Protein 5W7P (pdb70)

Structure (mmCIF, N/CA/C/O backbone):
data_5W7P
#
_entry.id   5W7P
#
_cell.length_a   162.244
_cell.length_b   162.244
_cell.length_c   91.686
_cell.angle_alpha   90.000
_cell.angle_beta   90.000
_cell.angle_gamma   90.000
#
_symmetry.space_group_name_H-M   'I 4 2 2'
#
loop_
_entity.id
_entity.type
_entity.pdbx_description
1 polymer OxaC
2 non-polymer S-ADENOSYLMETHIONINE
3 water water
#
loop_
_atom_site.group_PDB
_atom_site.id
_atom_site.type_symbol
_atom_site.label_atom_id
_atom_site.label_alt_id
_atom_site.label_comp_id
_atom_site.label_asym_id
_atom_site.label_entity_id
_atom_site.label_seq_id
_atom_site.pdbx_PDB_ins_code
_atom_site.Cartn_x
_atom_site.Cartn_y
_atom_site.Cartn_z
_atom_site.occupancy
_atom_site.B_iso_or_equiv
_atom_site.auth_seq_id
_atom_site.auth_comp_id
_atom_site.auth_asym_id
_atom_site.auth_atom_id
_atom_site.pdbx_PDB_model_num
ATOM 1 N N . ALA A 1 32 ? 42.543 116.848 64.526 1.00 94.58 8 ALA A N 1
ATOM 2 C CA . ALA A 1 32 ? 41.138 116.454 64.479 1.00 104.07 8 ALA A CA 1
ATOM 3 C C . ALA A 1 32 ? 40.511 116.794 63.123 1.00 109.85 8 ALA A C 1
ATOM 4 O O . ALA A 1 32 ? 39.929 115.933 62.453 1.00 112.07 8 ALA A O 1
ATOM 6 N N . GLN A 1 33 ? 40.621 118.073 62.741 1.00 102.47 9 GLN A N 1
ATOM 7 C CA . GLN A 1 33 ? 40.239 118.502 61.398 1.00 87.37 9 GLN A CA 1
ATOM 8 C C . GLN A 1 33 ? 41.285 118.091 60.370 1.00 85.36 9 GLN A C 1
ATOM 9 O O . GLN A 1 33 ? 40.976 117.966 59.175 1.00 80.06 9 GLN A O 1
ATOM 15 N N . LYS A 1 34 ? 42.531 117.913 60.813 1.00 79.47 10 LYS A N 1
ATOM 16 C CA . LYS A 1 34 ? 43.575 117.453 59.913 1.00 80.27 10 LYS A CA 1
ATOM 17 C C . LYS A 1 34 ? 43.192 116.132 59.259 1.00 80.30 10 LYS A C 1
ATOM 18 O O . LYS A 1 34 ? 43.491 115.920 58.080 1.00 81.55 10 LYS A O 1
ATOM 24 N N . ILE A 1 35 ? 42.504 115.249 59.989 1.00 78.78 11 ILE A N 1
ATOM 25 C CA . ILE A 1 35 ? 42.137 113.950 59.427 1.00 83.51 11 ILE A CA 1
ATOM 26 C C . ILE A 1 35 ? 41.155 114.120 58.276 1.00 83.84 11 ILE A C 1
ATOM 27 O O . ILE A 1 35 ? 41.218 113.395 57.275 1.00 83.14 11 ILE A O 1
ATOM 32 N N . ALA A 1 36 ? 40.236 115.077 58.391 1.00 82.48 12 ALA A N 1
ATOM 33 C CA . ALA A 1 36 ? 39.278 115.302 57.318 1.00 77.46 12 ALA A CA 1
ATOM 34 C C . ALA A 1 36 ? 39.969 115.885 56.089 1.00 73.29 12 ALA A C 1
ATOM 35 O O . ALA A 1 36 ? 39.793 115.381 54.972 1.00 78.54 12 ALA A O 1
ATOM 37 N N . VAL A 1 37 ? 40.758 116.951 56.281 1.00 65.08 13 VAL A N 1
ATOM 38 C CA . VAL A 1 37 ? 41.550 117.520 55.188 1.00 69.75 13 VAL A CA 1
ATOM 39 C C . VAL A 1 37 ? 42.299 116.422 54.432 1.00 67.74 13 VAL A C 1
ATOM 40 O O . VAL A 1 37 ? 42.240 116.332 53.200 1.00 65.42 13 VAL A O 1
ATOM 44 N N . GLN A 1 38 ? 42.996 115.560 55.164 1.00 60.18 14 GLN A N 1
ATOM 45 C CA . GLN A 1 38 ? 43.771 114.511 54.517 1.00 68.24 14 GLN A CA 1
ATOM 46 C C . GLN A 1 38 ? 42.885 113.594 53.680 1.00 69.04 14 GLN A C 1
ATOM 47 O O . GLN A 1 38 ? 43.255 113.211 52.565 1.00 74.38 14 GLN A O 1
ATOM 53 N N . LYS A 1 39 ? 41.704 113.240 54.183 1.00 64.83 15 LYS A N 1
ATOM 54 C CA . LYS A 1 39 ? 40.860 112.364 53.384 1.00 73.98 15 LYS A CA 1
ATOM 55 C C . LYS A 1 39 ? 40.330 113.096 52.155 1.00 70.05 15 LYS A C 1
ATOM 56 O O . LYS A 1 39 ? 40.315 112.537 51.052 1.00 76.55 15 LYS A O 1
ATOM 62 N N . ASP A 1 40 ? 39.931 114.358 52.308 1.00 56.83 16 ASP A N 1
ATOM 63 C CA . ASP A 1 40 ? 39.433 115.094 51.152 1.00 62.03 16 ASP A CA 1
ATOM 64 C C . ASP A 1 40 ? 40.529 115.304 50.113 1.00 63.42 16 ASP A C 1
ATOM 65 O O . ASP A 1 40 ? 40.258 115.258 48.905 1.00 56.72 16 ASP A O 1
ATOM 70 N N . VAL A 1 41 ? 41.768 115.529 50.561 1.00 53.69 17 VAL A N 1
ATOM 71 C CA . VAL A 1 41 ? 42.888 115.629 49.630 1.00 58.75 17 VAL A CA 1
ATOM 72 C C . VAL A 1 41 ? 43.056 114.327 48.869 1.00 60.92 17 VAL A C 1
ATOM 73 O O . VAL A 1 41 ? 43.208 114.327 47.641 1.00 70.35 17 VAL A O 1
ATOM 77 N N . ASP A 1 42 ? 43.043 113.198 49.589 1.00 60.24 18 ASP A N 1
ATOM 78 C CA . ASP A 1 42 ? 43.087 111.889 48.939 1.00 58.76 18 ASP A CA 1
ATOM 79 C C . ASP A 1 42 ? 42.021 111.769 47.858 1.00 62.60 18 ASP A C 1
ATOM 80 O O . ASP A 1 42 ? 42.313 111.371 46.728 1.00 70.78 18 ASP A O 1
ATOM 85 N N . GLU A 1 43 ? 40.779 112.143 48.176 1.00 62.47 19 GLU A N 1
ATOM 86 C CA . GLU A 1 43 ? 39.721 112.025 47.175 1.00 72.75 19 GLU A CA 1
ATOM 87 C C . GLU A 1 43 ? 39.889 113.021 46.033 1.00 62.39 19 GLU A C 1
ATOM 88 O O . GLU A 1 43 ? 39.421 112.771 44.918 1.00 69.11 19 GLU A O 1
ATOM 94 N N . VAL A 1 44 ? 40.556 114.145 46.274 1.00 51.79 20 VAL A N 1
ATOM 95 C CA . VAL A 1 44 ? 40.877 115.045 45.172 1.00 59.25 20 VAL A CA 1
ATOM 96 C C . VAL A 1 44 ? 41.912 114.401 44.253 1.00 58.73 20 VAL A C 1
ATOM 97 O O . VAL A 1 44 ? 41.749 114.377 43.029 1.00 58.93 20 VAL A O 1
ATOM 101 N N . VAL A 1 45 ? 42.981 113.856 44.836 1.00 53.27 21 VAL A N 1
ATOM 102 C CA . VAL A 1 45 ? 44.017 113.190 44.060 1.00 63.79 21 VAL A CA 1
ATOM 103 C C . VAL A 1 45 ? 43.442 112.005 43.304 1.00 75.15 21 VAL A C 1
ATOM 104 O O . VAL A 1 45 ? 43.827 111.734 42.161 1.00 84.54 21 VAL A O 1
ATOM 108 N N . ALA A 1 46 ? 42.521 111.273 43.931 1.00 71.79 22 ALA A N 1
ATOM 109 C CA . ALA A 1 46 ? 41.927 110.124 43.261 1.00 68.49 22 ALA A CA 1
ATOM 110 C C . ALA A 1 46 ? 41.058 110.569 42.094 1.00 68.99 22 ALA A C 1
ATOM 111 O O . ALA A 1 46 ? 41.183 110.044 40.984 1.00 81.14 22 ALA A O 1
ATOM 113 N N . ALA A 1 47 ? 40.182 111.550 42.314 1.00 65.41 23 ALA A N 1
ATOM 114 C CA . ALA A 1 47 ? 39.344 112.021 41.217 1.00 65.75 23 ALA A CA 1
ATOM 115 C C . ALA A 1 47 ? 40.176 112.686 40.127 1.00 69.78 23 ALA A C 1
ATOM 116 O O . ALA A 1 47 ? 39.783 112.679 38.955 1.00 73.60 23 ALA A O 1
ATOM 118 N N . ALA A 1 48 ? 41.324 113.263 40.489 1.00 68.62 24 ALA A N 1
ATOM 119 C CA . ALA A 1 48 ? 42.156 113.919 39.488 1.00 67.31 24 ALA A CA 1
ATOM 120 C C . ALA A 1 48 ? 42.788 112.890 38.567 1.00 66.84 24 ALA A C 1
ATOM 121 O O . ALA A 1 48 ? 42.682 112.990 37.340 1.00 69.24 24 ALA A O 1
ATOM 123 N N . GLN A 1 49 ? 43.434 111.879 39.152 1.00 70.87 25 GLN A N 1
ATOM 124 C CA . GLN A 1 49 ? 44.006 110.781 38.374 1.00 77.81 25 GLN A CA 1
ATOM 125 C C . GLN A 1 49 ? 42.957 110.105 37.495 1.00 73.49 25 GLN A C 1
ATOM 126 O O . GLN A 1 49 ? 43.236 109.764 36.346 1.00 75.20 25 GLN A O 1
ATOM 132 N N . ARG A 1 50 ? 41.738 109.929 38.007 1.00 74.29 26 ARG A N 1
ATOM 133 C CA . ARG A 1 50 ? 40.660 109.389 37.180 1.00 74.81 26 ARG A CA 1
ATOM 134 C C . ARG A 1 50 ? 40.343 110.314 36.015 1.00 76.99 26 ARG A C 1
ATOM 135 O O . ARG A 1 50 ? 40.238 109.871 34.865 1.00 83.51 26 ARG A O 1
ATOM 143 N N . PHE A 1 51 ? 40.195 111.609 36.296 1.00 73.97 27 PHE A N 1
ATOM 144 C CA . PHE A 1 51 ? 39.890 112.576 35.249 1.00 71.86 27 PHE A CA 1
ATOM 145 C C . PHE A 1 51 ? 40.981 112.614 34.186 1.00 66.71 27 PHE A C 1
ATOM 146 O O . PHE A 1 51 ? 40.691 112.612 32.985 1.00 79.54 27 PHE A O 1
ATOM 154 N N . LEU A 1 52 ? 42.241 112.646 34.608 1.00 67.90 28 LEU A N 1
ATOM 155 C CA . LEU A 1 52 ? 43.342 112.774 33.659 1.00 78.44 28 LEU A CA 1
ATOM 156 C C . LEU A 1 52 ? 43.605 111.507 32.841 1.00 83.73 28 LEU A C 1
ATOM 157 O O . LEU A 1 52 ? 44.531 111.533 32.025 1.00 86.01 28 LEU A O 1
ATOM 162 N N . HIS A 1 53 ? 42.839 110.411 33.018 1.00 82.88 29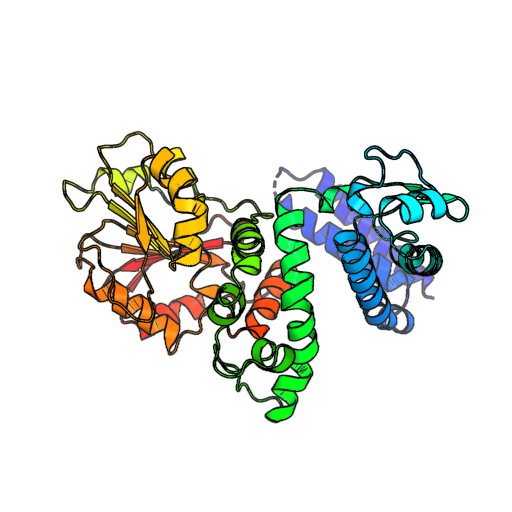 HIS A N 1
ATOM 163 C CA . HIS A 1 53 ? 43.010 109.208 32.199 1.00 89.14 29 HIS A CA 1
ATOM 164 C C . HIS A 1 53 ? 41.693 108.666 31.654 1.00 93.89 29 HIS A C 1
ATOM 165 O O . HIS A 1 53 ? 41.660 107.534 31.157 1.00 93.38 29 HIS A O 1
ATOM 172 N N . GLY A 1 54 ? 40.609 109.444 31.741 1.00 95.96 30 GLY A N 1
ATOM 173 C CA . GLY A 1 54 ? 39.407 109.166 30.986 1.00 96.51 30 GLY A CA 1
ATOM 174 C C . GLY A 1 54 ? 39.482 109.791 29.602 1.00 94.29 30 GLY A C 1
ATOM 175 O O . GLY A 1 54 ? 40.418 110.518 29.271 1.00 88.46 30 GLY A O 1
ATOM 176 N N . SER A 1 55 ? 38.468 109.500 28.786 1.00 99.23 31 SER A N 1
ATOM 177 C CA . SER A 1 55 ? 38.431 109.931 27.391 1.00 102.23 31 SER A CA 1
ATOM 178 C C . SER A 1 55 ? 37.368 111.009 27.189 1.00 115.06 31 SER A C 1
ATOM 179 O O . SER A 1 55 ? 36.224 110.857 27.634 1.00 112.56 31 SER A O 1
ATOM 182 N N . GLY A 1 56 ? 37.758 112.087 26.504 1.00 129.57 32 GLY A N 1
ATOM 183 C CA . GLY A 1 56 ? 36.968 113.299 26.314 1.00 138.51 32 GLY A CA 1
ATOM 184 C C . GLY A 1 56 ? 35.451 113.226 26.268 1.00 143.26 32 GLY A C 1
ATOM 185 O O . GLY A 1 56 ? 34.765 114.202 26.590 1.00 142.39 32 GLY A O 1
ATOM 186 N N . THR A 1 59 ? 33.354 109.292 29.687 1.00 136.48 35 THR A N 1
ATOM 187 C CA . THR A 1 59 ? 33.464 109.405 31.140 1.00 138.50 35 THR A CA 1
ATOM 188 C C . THR A 1 59 ? 34.206 110.691 31.525 1.00 142.45 35 THR A C 1
ATOM 189 O O . THR A 1 59 ? 34.368 110.989 32.707 1.00 143.38 35 THR A O 1
ATOM 193 N N . SER A 1 60 ? 34.649 111.462 30.527 1.00 140.66 36 SER A N 1
ATOM 194 C CA . SER A 1 60 ? 35.375 112.692 30.835 1.00 136.07 36 SER A CA 1
ATOM 195 C C . SER A 1 60 ? 34.488 113.694 31.559 1.00 130.01 36 SER A C 1
ATOM 196 O O . SER A 1 60 ? 34.946 114.376 32.482 1.00 129.20 36 SER A O 1
ATOM 199 N N . ASP A 1 61 ? 33.214 113.797 31.163 1.00 126.58 37 ASP A N 1
ATOM 200 C CA . ASP A 1 61 ? 32.342 114.780 31.801 1.00 121.96 37 ASP A CA 1
ATOM 201 C C . ASP A 1 61 ? 31.934 114.346 33.204 1.00 117.12 37 ASP A C 1
ATOM 202 O O . ASP A 1 61 ? 31.801 115.187 34.097 1.00 117.37 37 ASP A O 1
ATOM 207 N N . GLU A 1 62 ? 31.727 113.045 33.428 1.00 109.82 38 GLU A N 1
ATOM 208 C CA . GLU A 1 62 ? 31.385 112.609 34.778 1.00 100.68 38 GLU A CA 1
ATOM 209 C C . GLU A 1 62 ? 32.598 112.668 35.701 1.00 92.69 38 GLU A C 1
ATOM 210 O O . GLU A 1 62 ? 32.477 113.059 36.870 1.00 87.04 38 GLU A O 1
ATOM 216 N N . ALA A 1 63 ? 33.775 112.288 35.193 1.00 85.78 39 ALA A N 1
ATOM 217 C CA . ALA A 1 63 ? 35.004 112.416 35.972 1.00 77.99 39 ALA A CA 1
ATOM 218 C C . ALA A 1 63 ? 35.334 113.870 36.236 1.00 78.05 39 ALA A C 1
ATOM 219 O O . ALA A 1 63 ? 35.972 114.184 37.242 1.00 81.16 39 ALA A O 1
ATOM 221 N N . LYS A 1 64 ? 34.909 114.767 35.343 1.00 78.65 40 LYS A N 1
ATOM 222 C CA . LYS A 1 64 ? 35.174 116.184 35.534 1.00 75.71 40 LYS A CA 1
ATOM 223 C C . LYS A 1 64 ? 34.286 116.754 36.634 1.00 74.47 40 LYS A C 1
ATOM 224 O O . LYS A 1 64 ? 34.759 117.516 37.482 1.00 75.00 40 LYS A O 1
ATOM 230 N N . VAL A 1 65 ? 33.006 116.372 36.666 1.00 76.12 41 VAL A N 1
ATOM 231 C CA . VAL A 1 65 ? 32.134 116.891 37.715 1.00 76.71 41 VAL A CA 1
ATOM 232 C C . VAL A 1 65 ? 32.528 116.310 39.066 1.00 71.33 41 VAL A C 1
ATOM 233 O O . VAL A 1 65 ? 32.504 117.009 40.088 1.00 65.34 41 VAL A O 1
ATOM 237 N N . ASP A 1 66 ? 32.921 115.039 39.102 1.00 75.39 42 ASP A N 1
ATOM 238 C CA . ASP A 1 66 ? 33.327 114.482 40.384 1.00 72.81 42 ASP A CA 1
ATOM 239 C C . ASP A 1 66 ? 34.593 115.157 40.894 1.00 74.06 42 ASP A C 1
ATOM 240 O O . ASP A 1 66 ? 34.693 115.469 42.088 1.00 73.70 42 ASP A O 1
ATOM 245 N N . LEU A 1 67 ? 35.556 115.426 40.003 1.00 70.72 43 LEU A N 1
ATOM 246 C CA . LEU A 1 67 ? 36.749 116.157 40.424 1.00 68.88 43 LEU A CA 1
ATOM 247 C C . LEU A 1 67 ? 36.379 117.522 40.984 1.00 67.34 43 LEU A C 1
ATOM 248 O O . LEU A 1 67 ? 36.908 117.946 42.020 1.00 66.70 43 LEU A O 1
ATOM 253 N N . GLN A 1 68 ? 35.471 118.225 40.312 1.00 72.97 44 GLN A N 1
ATOM 254 C CA . GLN A 1 68 ? 35.046 119.533 40.792 1.00 69.08 44 GLN A CA 1
ATOM 255 C C . GLN A 1 68 ? 34.360 119.423 42.146 1.00 61.91 44 GLN A C 1
ATOM 256 O O . GLN A 1 68 ? 34.561 120.271 43.023 1.00 60.13 44 GLN A O 1
ATOM 262 N N . LYS A 1 69 ? 33.559 118.370 42.346 1.00 60.82 45 LYS A N 1
ATOM 263 C CA . LYS A 1 69 ? 32.828 118.255 43.602 1.00 65.35 45 LYS A CA 1
ATOM 264 C C . LYS A 1 69 ? 33.791 117.965 44.752 1.00 64.22 45 LYS A C 1
ATOM 265 O O . LYS A 1 69 ? 33.711 118.599 45.811 1.00 69.69 45 LYS A O 1
ATOM 271 N N . LYS A 1 70 ? 34.759 117.063 44.536 1.00 58.02 46 LYS A N 1
ATOM 272 C CA . LYS A 1 70 ? 35.721 116.750 45.593 1.00 63.88 46 LYS A CA 1
ATOM 273 C C . LYS A 1 70 ? 36.669 117.913 45.846 1.00 57.34 46 LYS A C 1
ATOM 274 O O . LYS A 1 70 ? 37.087 118.120 46.989 1.00 61.04 46 LYS A O 1
ATOM 280 N N . ALA A 1 71 ? 36.991 118.699 44.814 1.00 56.52 47 ALA A N 1
ATOM 281 C CA . ALA A 1 71 ? 37.796 119.899 45.032 1.00 65.57 47 ALA A CA 1
ATOM 282 C C . ALA A 1 71 ? 37.040 120.923 45.864 1.00 61.02 47 ALA A C 1
ATOM 283 O O . ALA A 1 71 ? 37.634 121.616 46.703 1.00 59.28 47 ALA A O 1
ATOM 285 N N . SER A 1 72 ? 35.726 121.028 45.657 1.00 57.61 48 SER A N 1
ATOM 286 C CA . SER A 1 72 ? 34.935 121.981 46.436 1.00 54.41 48 SER A CA 1
ATOM 287 C C . SER A 1 72 ? 34.742 121.502 47.869 1.00 56.58 48 SER A C 1
ATOM 288 O O . SER A 1 72 ? 34.773 122.310 48.807 1.00 66.05 48 SER A O 1
ATOM 291 N N . ASN A 1 73 ? 34.514 120.199 48.061 1.00 49.39 49 ASN A N 1
ATOM 292 C CA . ASN A 1 73 ? 34.521 119.641 49.415 1.00 60.08 49 ASN A CA 1
ATOM 293 C C . ASN A 1 73 ? 35.795 120.022 50.164 1.00 63.64 49 ASN A C 1
ATOM 294 O O . ASN A 1 73 ? 35.753 120.366 51.351 1.00 65.90 49 ASN A O 1
ATOM 299 N N . LEU A 1 74 ? 36.941 119.973 49.481 1.00 61.98 50 LEU A N 1
ATOM 300 C CA . LEU A 1 74 ? 38.204 120.251 50.157 1.00 65.37 50 LEU A CA 1
ATOM 301 C C . LEU A 1 74 ? 38.236 121.684 50.688 1.00 58.05 50 LEU A C 1
ATOM 302 O O . LEU A 1 74 ? 38.582 121.916 51.854 1.00 55.07 50 LEU A O 1
ATOM 307 N N . VAL A 1 75 ? 37.852 122.655 49.850 1.00 52.91 51 VAL A N 1
ATOM 308 C CA . VAL A 1 75 ? 37.715 124.044 50.316 1.00 60.10 51 VAL A CA 1
ATOM 309 C C . VAL A 1 75 ? 36.849 124.106 51.578 1.00 60.38 51 VAL A C 1
ATOM 310 O O . VAL A 1 75 ? 37.225 124.709 52.591 1.00 64.82 51 VAL A O 1
ATOM 314 N N . GLN A 1 76 ? 35.681 123.460 51.550 1.00 56.15 52 GLN A N 1
ATOM 315 C CA . GLN A 1 76 ? 34.770 123.564 52.684 1.00 67.63 52 GLN A CA 1
ATOM 316 C C . GLN A 1 76 ? 35.358 122.891 53.906 1.00 67.81 52 GLN A C 1
ATOM 317 O O . GLN A 1 76 ? 35.224 123.393 55.027 1.00 67.74 52 GLN A O 1
ATOM 323 N N . THR A 1 77 ? 36.031 121.759 53.709 1.00 65.36 53 THR A N 1
ATOM 324 C CA . THR A 1 77 ? 36.608 121.062 54.852 1.00 58.90 53 THR A CA 1
ATOM 325 C C . THR A 1 77 ? 37.726 121.887 55.487 1.00 62.69 53 THR A C 1
ATOM 326 O O . THR A 1 77 ? 37.814 121.972 56.714 1.00 60.37 53 THR A O 1
ATOM 330 N N . ILE A 1 78 ? 38.551 122.550 54.668 1.00 64.01 54 ILE A N 1
ATOM 331 C CA . ILE A 1 78 ? 39.581 123.448 55.199 1.00 65.61 54 ILE A CA 1
ATOM 332 C C . ILE A 1 78 ? 38.948 124.581 56.002 1.00 65.35 54 ILE A C 1
ATOM 333 O O . ILE A 1 78 ? 39.495 125.023 57.020 1.00 64.20 54 ILE A O 1
ATOM 338 N N . ARG A 1 79 ? 37.806 125.094 55.546 1.00 60.02 55 ARG A N 1
ATOM 339 C CA . ARG A 1 79 ? 37.193 126.187 56.283 1.00 55.84 55 ARG A CA 1
ATOM 340 C C . ARG A 1 79 ? 36.531 125.704 57.563 1.00 55.10 55 ARG A C 1
ATOM 341 O O . ARG A 1 79 ? 36.580 126.409 58.571 1.00 58.03 55 ARG A O 1
ATOM 349 N N . GLY A 1 80 ? 35.936 124.509 57.559 1.00 51.40 56 GLY A N 1
ATOM 350 C CA . GLY A 1 80 ? 35.127 124.064 58.668 1.00 45.61 56 GLY A CA 1
ATOM 351 C C . GLY A 1 80 ? 33.703 124.571 58.551 1.00 51.75 56 GLY A C 1
ATOM 352 O O . GLY A 1 80 ? 33.442 125.606 57.931 1.00 50.46 56 GLY A O 1
ATOM 353 N N . PRO A 1 81 ? 32.748 123.830 59.125 1.00 54.47 57 PRO A N 1
ATOM 354 C CA . PRO A 1 81 ? 31.328 124.216 58.972 1.00 44.35 57 PRO A CA 1
ATOM 355 C C . PRO A 1 81 ? 30.998 125.673 59.312 1.00 52.41 57 PRO A C 1
ATOM 356 O O . PRO A 1 81 ? 30.328 126.350 58.523 1.00 49.08 57 PRO A O 1
ATOM 360 N N . ILE A 1 82 ? 31.422 126.177 60.464 1.00 55.11 58 ILE A N 1
ATOM 361 C CA . ILE A 1 82 ? 30.965 127.498 60.884 1.00 56.36 58 ILE A CA 1
ATOM 362 C C . ILE A 1 82 ? 31.623 128.585 60.034 1.00 60.49 58 ILE A C 1
ATOM 363 O O . ILE A 1 82 ? 30.914 129.461 59.543 1.00 50.32 58 ILE A O 1
ATOM 368 N N . PRO A 1 83 ? 32.933 128.582 59.789 1.00 63.94 59 PRO A N 1
ATOM 369 C CA . PRO A 1 83 ? 33.472 129.618 58.893 1.00 52.88 59 PRO A CA 1
ATOM 370 C C . PRO A 1 83 ? 32.978 129.512 57.460 1.00 56.52 59 PRO A C 1
ATOM 371 O O . PRO A 1 83 ? 32.933 130.535 56.761 1.00 59.28 59 PRO A O 1
ATOM 375 N N . ALA A 1 84 ? 32.644 128.309 56.976 1.00 52.01 60 ALA A N 1
ATOM 376 C CA . ALA A 1 84 ? 32.112 128.185 55.616 1.00 50.36 60 ALA A CA 1
ATOM 377 C C . ALA A 1 84 ? 30.717 128.782 55.482 1.00 54.50 60 ALA A C 1
ATOM 378 O O . ALA A 1 84 ? 30.303 129.110 54.366 1.00 49.98 60 ALA A O 1
ATOM 380 N N . ALA A 1 85 ? 29.969 128.919 56.584 1.00 61.87 61 ALA A N 1
ATOM 381 C CA . ALA A 1 85 ? 28.673 129.580 56.487 1.00 59.60 61 ALA A CA 1
ATOM 382 C C . ALA A 1 85 ? 28.804 131.080 56.238 1.00 51.42 61 ALA A C 1
ATOM 383 O O . ALA A 1 85 ? 27.802 131.731 55.918 1.00 55.70 61 ALA A O 1
ATOM 385 N N . LEU A 1 86 ? 30.004 131.642 56.386 1.00 54.81 62 LEU A N 1
ATOM 386 C CA . LEU A 1 86 ? 30.249 133.036 56.030 1.00 55.04 62 LEU A CA 1
ATOM 387 C C . LEU A 1 86 ? 30.471 133.216 54.542 1.00 53.70 62 LEU A C 1
ATOM 388 O O . LEU A 1 86 ? 30.589 134.360 54.079 1.00 52.57 62 LEU A O 1
ATOM 393 N N . SER A 1 87 ? 30.491 132.117 53.780 1.00 52.05 63 SER A N 1
ATOM 394 C CA . SER A 1 87 ? 30.813 132.223 52.362 1.00 53.68 63 SER A CA 1
ATOM 395 C C . SER A 1 87 ? 29.751 133.005 51.595 1.00 51.71 63 SER A C 1
ATOM 396 O O . SER A 1 87 ? 30.095 133.730 50.651 1.00 60.24 63 SER A O 1
ATOM 399 N N . SER A 1 88 ? 28.478 132.935 52.020 1.00 48.63 64 SER A N 1
ATOM 400 C CA . SER A 1 88 ? 27.426 133.748 51.393 1.00 50.83 64 SER A CA 1
ATOM 401 C C . SER A 1 88 ? 27.741 135.231 51.480 1.00 53.66 64 SER A C 1
ATOM 402 O O . SER A 1 88 ? 27.502 135.975 50.520 1.00 47.97 64 SER A O 1
ATOM 405 N N . MET A 1 89 ? 28.282 135.695 52.617 1.00 54.16 65 MET A N 1
ATOM 406 C CA . MET A 1 89 ? 28.553 137.130 52.713 1.00 46.84 65 MET A CA 1
ATOM 407 C C . MET A 1 89 ? 29.734 137.506 51.844 1.00 54.74 65 MET A C 1
ATOM 408 O O . MET A 1 89 ? 29.739 138.586 51.242 1.00 51.13 65 MET A O 1
ATOM 413 N N . GLU A 1 90 ? 30.724 136.604 51.724 1.00 49.25 66 GLU A N 1
ATOM 414 C CA . GLU A 1 90 ? 31.833 136.847 50.812 1.00 48.03 66 GLU A CA 1
ATOM 415 C C . GLU A 1 90 ? 31.351 136.860 49.378 1.00 47.00 66 GLU A C 1
ATOM 416 O O . GLU A 1 90 ? 31.781 137.705 48.584 1.00 53.72 66 GLU A O 1
ATOM 422 N N . ASP A 1 91 ? 30.478 135.907 49.022 1.00 46.93 67 ASP A N 1
ATOM 423 C CA . ASP A 1 91 ? 30.018 135.793 47.643 1.00 42.17 67 ASP A CA 1
ATOM 424 C C . ASP A 1 91 ? 29.218 137.016 47.241 1.00 45.76 67 ASP A C 1
ATOM 425 O O . ASP A 1 91 ? 29.282 137.458 46.086 1.00 49.29 67 ASP A O 1
ATOM 430 N N . ILE A 1 92 ? 28.456 137.575 48.174 1.00 47.69 68 ILE A N 1
ATOM 431 C CA . ILE A 1 92 ? 27.637 138.740 47.853 1.00 46.02 68 ILE A CA 1
ATOM 432 C C . ILE A 1 92 ? 28.524 139.953 47.556 1.00 46.39 68 ILE A C 1
ATOM 433 O O . ILE A 1 92 ? 28.375 140.600 46.510 1.00 47.26 68 ILE A O 1
ATOM 438 N N . VAL A 1 93 ? 29.496 140.257 48.434 1.00 48.83 69 VAL A N 1
ATOM 439 C CA . VAL A 1 93 ? 30.325 141.443 48.165 1.00 48.89 69 VAL A CA 1
ATOM 440 C C . VAL A 1 93 ? 31.186 141.206 46.947 1.00 49.29 69 VAL A C 1
ATOM 441 O O . VAL A 1 93 ? 31.463 142.140 46.186 1.00 53.93 69 VAL A O 1
ATOM 445 N N . LYS A 1 94 ? 31.612 139.964 46.722 1.00 41.06 70 LYS A N 1
ATOM 446 C CA . LYS A 1 94 ? 32.389 139.673 45.528 1.00 42.18 70 LYS A CA 1
ATOM 447 C C . LYS A 1 94 ? 31.591 139.974 44.267 1.00 45.75 70 LYS A C 1
ATOM 448 O O . LYS A 1 94 ? 32.080 140.667 43.363 1.00 48.65 70 LYS A O 1
ATOM 454 N N . VAL A 1 95 ? 30.366 139.441 44.168 1.00 43.77 71 VAL A N 1
ATOM 455 C CA . VAL A 1 95 ? 29.520 139.767 43.019 1.00 50.15 71 VAL A CA 1
ATOM 456 C C . VAL A 1 95 ? 29.320 141.278 42.910 1.00 49.89 71 VAL A C 1
ATOM 457 O O . VAL A 1 95 ? 29.432 141.859 41.824 1.00 51.31 71 VAL A O 1
ATOM 461 N N . ALA A 1 96 ? 29.041 141.938 44.031 1.00 48.31 72 ALA A N 1
ATOM 462 C CA . ALA A 1 96 ? 28.794 143.377 44.001 1.00 47.71 72 ALA A CA 1
ATOM 463 C C . ALA A 1 96 ? 30.003 144.126 43.469 1.00 51.93 72 ALA A C 1
ATOM 464 O O . ALA A 1 96 ? 29.867 145.053 42.661 1.00 54.02 72 ALA A O 1
ATOM 466 N N . SER A 1 97 ? 31.204 143.714 43.883 1.00 53.13 73 SER A N 1
ATOM 467 C CA . SER A 1 97 ? 32.422 144.376 43.420 1.00 51.50 73 SER A CA 1
ATOM 468 C C . SER A 1 97 ? 32.685 144.103 41.935 1.00 54.29 73 SER A C 1
ATOM 469 O O . SER A 1 97 ? 33.008 145.029 41.170 1.00 51.27 73 SER A O 1
ATOM 472 N N . LEU A 1 98 ? 32.578 142.833 41.511 1.00 49.94 74 LEU A N 1
ATOM 473 C CA . LEU A 1 98 ? 32.742 142.492 40.090 1.00 52.57 74 LEU A CA 1
ATOM 474 C C . LEU A 1 98 ? 31.820 143.339 39.223 1.00 54.73 74 LEU A C 1
ATOM 475 O O . LEU A 1 98 ? 32.233 143.905 38.200 1.00 54.30 74 LEU A O 1
ATOM 480 N N . ARG A 1 99 ? 30.560 143.448 39.636 1.00 48.71 75 ARG A N 1
ATOM 481 C CA . ARG A 1 99 ? 29.596 144.196 38.850 1.00 49.04 75 ARG A CA 1
ATOM 482 C C . ARG A 1 99 ? 29.983 145.669 38.792 1.00 50.19 75 ARG A C 1
ATOM 483 O O . ARG A 1 99 ? 30.005 146.273 37.714 1.00 57.24 75 ARG A O 1
ATOM 491 N N . THR A 1 100 ? 30.332 146.258 39.943 1.00 50.21 76 THR A N 1
ATOM 492 C CA . THR A 1 100 ? 30.750 147.658 39.951 1.00 49.64 76 THR A CA 1
ATOM 493 C C . THR A 1 100 ? 32.012 147.849 39.121 1.00 52.10 76 THR A C 1
ATOM 494 O O . THR A 1 100 ? 32.073 148.732 38.262 1.00 58.27 76 THR A O 1
ATOM 498 N N . LEU A 1 101 ? 33.018 146.995 39.330 1.00 51.64 77 LEU A N 1
ATOM 499 C CA . LEU A 1 101 ? 34.251 147.117 38.552 1.00 62.02 77 LEU A CA 1
ATOM 500 C C . LEU A 1 101 ? 33.979 146.985 37.056 1.00 64.56 77 LEU A C 1
ATOM 501 O O . LEU A 1 101 ? 34.543 147.734 36.245 1.00 64.02 77 LEU A O 1
ATOM 506 N N . PHE A 1 102 ? 33.110 146.044 36.667 1.00 61.57 78 PHE A N 1
ATOM 507 C CA . PHE A 1 102 ? 32.824 145.868 35.247 1.00 54.66 78 PHE A CA 1
ATOM 508 C C . PHE A 1 102 ? 32.123 147.089 34.669 1.00 57.04 78 PHE A C 1
ATOM 509 O O . PHE A 1 102 ? 32.539 147.622 33.631 1.00 63.26 78 PHE A O 1
ATOM 517 N N . GLU A 1 103 ? 31.044 147.538 35.322 1.00 54.06 79 GLU A N 1
ATOM 518 C CA . GLU A 1 103 ? 30.282 148.682 34.819 1.00 61.10 79 GLU A CA 1
ATOM 519 C C . GLU A 1 103 ? 31.113 149.966 34.800 1.00 66.83 79 GLU A C 1
ATOM 520 O O . GLU A 1 103 ? 30.904 150.820 33.935 1.00 66.77 79 GLU A O 1
ATOM 526 N N . ALA A 1 104 ? 32.061 150.125 35.729 1.00 64.19 80 ALA A N 1
ATOM 527 C CA . ALA A 1 104 ? 32.854 151.352 35.784 1.00 64.05 80 ALA A CA 1
ATOM 528 C C . ALA A 1 104 ? 34.032 151.357 34.819 1.00 59.81 80 ALA A C 1
ATOM 529 O O . ALA A 1 104 ? 34.775 152.348 34.776 1.00 62.38 80 ALA A O 1
ATOM 531 N N . GLY A 1 105 ? 34.246 150.287 34.058 1.00 54.09 81 GLY A N 1
ATOM 532 C CA . GLY A 1 105 ? 35.295 150.303 33.054 1.00 47.56 81 GLY A CA 1
ATOM 533 C C . GLY A 1 105 ? 36.645 149.813 33.522 1.00 60.01 81 GLY A C 1
ATOM 534 O O . GLY A 1 105 ? 37.622 149.930 32.763 1.00 61.51 81 GLY A O 1
ATOM 535 N N . VAL A 1 106 ? 36.736 149.269 34.744 1.00 57.48 82 VAL A N 1
ATOM 536 C CA . VAL A 1 106 ? 38.023 148.785 35.246 1.00 59.91 82 VAL A CA 1
ATOM 537 C C . VAL A 1 106 ? 38.551 147.640 34.389 1.00 63.56 82 VAL A C 1
ATOM 538 O O . VAL A 1 106 ? 39.754 147.572 34.111 1.00 73.01 82 VAL A O 1
ATOM 542 N N . PHE A 1 107 ? 37.676 146.700 33.992 1.00 56.29 83 PHE A N 1
ATOM 543 C CA . PHE A 1 107 ? 38.123 145.561 33.182 1.00 50.19 83 PHE A CA 1
ATOM 544 C C . PHE A 1 107 ? 38.701 146.037 31.858 1.00 62.05 83 PHE A C 1
ATOM 545 O O . PHE A 1 107 ? 39.766 145.566 31.415 1.00 64.54 83 PHE A O 1
ATOM 553 N N . HIS A 1 108 ? 37.997 146.971 31.205 1.00 55.05 84 HIS A N 1
ATOM 554 C CA . HIS A 1 108 ? 38.453 147.497 29.919 1.00 61.97 84 HIS A CA 1
ATOM 555 C C . HIS A 1 108 ? 39.723 148.318 30.078 1.00 67.49 84 HIS A C 1
ATOM 556 O O . HIS A 1 108 ? 40.645 148.202 29.263 1.00 70.69 84 HIS A O 1
ATOM 563 N N . ALA A 1 109 ? 39.809 149.132 31.130 1.00 68.58 85 ALA A N 1
ATOM 564 C CA . ALA A 1 109 ? 40.987 149.979 31.277 1.00 67.36 85 ALA A CA 1
ATOM 565 C C . ALA A 1 109 ? 42.238 149.166 31.606 1.00 73.22 85 ALA A C 1
ATOM 566 O O . ALA A 1 109 ? 43.331 149.512 31.150 1.00 81.99 85 ALA A O 1
ATOM 568 N N . MET A 1 110 ? 42.106 148.087 32.369 1.00 68.79 86 MET A N 1
ATOM 569 C CA . MET A 1 110 ? 43.286 147.360 32.817 1.00 66.52 86 MET A CA 1
ATOM 570 C C . MET A 1 110 ? 43.932 146.616 31.650 1.00 73.91 86 MET A C 1
ATOM 571 O O . MET A 1 110 ? 43.231 146.099 30.775 1.00 70.34 86 MET A O 1
ATOM 576 N N . PRO A 1 111 ? 45.265 146.583 31.585 1.00 81.22 87 PRO A N 1
ATOM 577 C CA . PRO A 1 111 ? 45.930 145.965 30.429 1.00 82.02 87 PRO A CA 1
ATOM 578 C C . PRO A 1 111 ? 45.741 144.455 30.409 1.00 79.61 87 PRO A C 1
ATOM 579 O O . PRO A 1 111 ? 45.909 143.773 31.425 1.00 78.25 87 PRO A O 1
ATOM 583 N N . LYS A 1 112 ? 45.379 143.944 29.236 1.00 80.40 88 LYS A N 1
ATOM 584 C CA . LYS A 1 112 ? 45.270 142.508 29.037 1.00 77.79 88 LYS A CA 1
ATOM 585 C C . LYS A 1 112 ? 46.655 141.882 28.965 1.00 85.42 88 LYS A C 1
ATOM 586 O O . LYS A 1 112 ? 47.593 142.473 28.421 1.00 86.67 88 LYS A O 1
ATOM 592 N N . GLY A 1 113 ? 46.782 140.677 29.520 1.00 83.83 89 GLY A N 1
ATOM 593 C CA . GLY A 1 113 ? 48.020 139.927 29.454 1.00 79.21 89 GLY A CA 1
ATOM 594 C C . GLY A 1 113 ? 48.833 139.905 30.729 1.00 82.52 89 GLY A C 1
ATOM 595 O O . GLY A 1 113 ? 49.920 139.317 30.734 1.00 93.94 89 GLY A O 1
ATOM 596 N N . GLY A 1 114 ? 48.365 140.529 31.804 1.00 81.76 90 GLY A N 1
ATOM 597 C CA . GLY A 1 114 ? 49.014 140.394 33.088 1.00 83.91 90 GLY A CA 1
ATOM 598 C C . GLY A 1 114 ? 49.893 141.550 33.496 1.00 80.89 90 GLY A C 1
ATOM 599 O O . GLY A 1 114 ? 50.426 141.530 34.615 1.00 80.89 90 GLY A O 1
ATOM 600 N N . ALA A 1 115 ? 50.076 142.542 32.626 1.00 74.20 91 ALA A N 1
ATOM 601 C CA . ALA A 1 115 ? 50.763 143.758 33.026 1.00 70.35 91 ALA A CA 1
ATOM 602 C C . ALA A 1 115 ? 49.956 144.466 34.104 1.00 75.05 91 ALA A C 1
ATOM 603 O O . ALA A 1 115 ? 48.725 144.441 34.098 1.00 82.09 91 ALA A O 1
ATOM 605 N N . SER A 1 116 ? 50.659 145.080 35.042 1.00 74.95 92 SER A N 1
ATOM 606 C CA . SER A 1 116 ? 50.063 145.598 36.259 1.00 68.34 92 SER A CA 1
ATOM 607 C C . SER A 1 116 ? 49.682 147.061 36.106 1.00 64.19 92 SER A C 1
ATOM 608 O O . SER A 1 116 ? 50.198 147.775 35.251 1.00 72.39 92 SER A O 1
ATOM 611 N N . MET A 1 117 ? 48.799 147.516 36.988 1.00 63.53 93 MET A N 1
ATOM 612 C CA . MET A 1 117 ? 48.329 148.891 36.932 1.00 72.60 93 MET A CA 1
ATOM 613 C C . MET A 1 117 ? 47.918 149.351 38.331 1.00 77.54 93 MET A C 1
ATOM 614 O O . MET A 1 117 ? 47.339 148.582 39.106 1.00 77.37 93 MET A O 1
ATOM 619 N N . THR A 1 118 ? 48.249 150.595 38.659 1.00 79.33 94 THR A N 1
ATOM 620 C CA . THR A 1 118 ? 48.021 151.106 40.003 1.00 77.55 94 THR A CA 1
ATOM 621 C C . THR A 1 118 ? 46.571 151.539 40.185 1.00 75.38 94 THR A C 1
ATOM 622 O O . THR A 1 118 ? 45.862 151.847 39.221 1.00 74.99 94 THR A O 1
ATOM 626 N N . ALA A 1 119 ? 46.136 151.573 41.451 1.00 68.26 95 ALA A N 1
ATOM 627 C CA . ALA A 1 119 ? 44.836 152.154 41.756 1.00 64.93 95 ALA A CA 1
ATOM 628 C C . ALA A 1 119 ? 44.725 153.574 41.211 1.00 74.82 95 ALA A C 1
ATOM 629 O O . ALA A 1 119 ? 43.657 153.983 40.742 1.00 80.55 95 ALA A O 1
ATOM 631 N N . SER A 1 120 ? 45.818 154.345 41.264 1.00 75.67 96 SER A N 1
ATOM 632 C CA . SER A 1 120 ? 45.772 155.726 40.780 1.00 80.06 96 SER A CA 1
ATOM 633 C C . SER A 1 120 ? 45.480 155.775 39.291 1.00 79.43 96 SER A C 1
ATOM 634 O O . SER A 1 120 ? 44.609 156.529 38.839 1.00 76.48 96 SER A O 1
ATOM 637 N N . GLU A 1 121 ? 46.212 154.977 38.512 1.00 72.54 97 GLU A N 1
ATOM 638 C CA . GLU A 1 121 ? 46.033 155.008 37.069 1.00 78.34 97 GLU A CA 1
ATOM 639 C C . GLU A 1 121 ? 44.666 154.455 36.665 1.00 80.41 97 GLU A C 1
ATOM 640 O O . GLU A 1 121 ? 44.014 155.007 35.770 1.00 88.79 97 GLU A O 1
ATOM 646 N N . ILE A 1 122 ? 44.196 153.391 37.326 1.00 74.39 98 ILE A N 1
ATOM 647 C CA . ILE A 1 122 ? 42.846 152.891 37.055 1.00 65.25 98 ILE A CA 1
ATOM 648 C C . ILE A 1 122 ? 41.815 153.972 37.339 1.00 65.34 98 ILE A C 1
ATOM 649 O O . ILE A 1 122 ? 40.939 154.257 36.511 1.00 66.21 98 ILE A O 1
ATOM 654 N N . SER A 1 123 ? 41.894 154.578 38.528 1.00 64.67 99 SER A N 1
ATOM 655 C CA . SER A 1 123 ? 40.966 155.644 38.885 1.00 68.92 99 SER A CA 1
ATOM 656 C C . SER A 1 123 ? 41.022 156.793 37.884 1.00 71.09 99 SER A C 1
ATOM 657 O O . SER A 1 123 ? 39.985 157.325 37.473 1.00 74.37 99 SER A O 1
ATOM 660 N N . ALA A 1 124 ? 42.223 157.181 37.470 1.00 74.34 100 ALA A N 1
ATOM 661 C CA . ALA A 1 124 ? 42.356 158.294 36.537 1.00 74.24 100 ALA A CA 1
ATOM 662 C C . ALA A 1 124 ? 41.635 158.016 35.224 1.00 77.91 100 ALA A C 1
ATOM 663 O O . ALA A 1 124 ? 41.021 158.920 34.644 1.00 79.72 100 ALA A O 1
ATOM 665 N N . GLN A 1 125 ? 41.688 156.773 34.738 1.00 78.24 101 GLN A N 1
ATOM 666 C CA . GLN A 1 125 ? 41.142 156.483 33.415 1.00 78.46 101 GLN A CA 1
ATOM 667 C C . GLN A 1 125 ? 39.684 156.062 33.412 1.00 78.42 101 GLN A C 1
ATOM 668 O O . GLN A 1 125 ? 39.049 156.147 32.355 1.00 81.93 101 GLN A O 1
ATOM 674 N N . THR A 1 126 ? 39.135 155.609 34.546 1.00 72.92 102 THR A N 1
ATOM 675 C CA . THR A 1 126 ? 37.735 155.215 34.595 1.00 70.22 102 THR A CA 1
ATOM 676 C C . THR A 1 126 ? 36.831 156.233 35.269 1.00 71.29 102 THR A C 1
ATOM 677 O O . THR A 1 126 ? 35.617 156.171 35.063 1.00 72.83 102 THR A O 1
ATOM 681 N N . GLY A 1 127 ? 37.385 157.163 36.053 1.00 67.64 103 GLY A N 1
ATOM 682 C CA . GLY A 1 127 ? 36.594 158.030 36.906 1.00 65.94 103 GLY A CA 1
ATOM 683 C C . GLY A 1 127 ? 36.163 157.413 38.229 1.00 73.52 103 GLY A C 1
ATOM 684 O O . GLY A 1 127 ? 35.595 158.125 39.072 1.00 76.24 103 GLY A O 1
ATOM 685 N N . LEU A 1 128 ? 36.402 156.119 38.449 1.00 72.72 104 LEU A N 1
ATOM 686 C CA . LEU A 1 128 ? 35.972 155.495 39.701 1.00 68.70 104 LEU A CA 1
ATOM 687 C C . LEU A 1 128 ? 36.837 155.986 40.857 1.00 63.11 104 LEU A C 1
ATOM 688 O O . LEU A 1 128 ? 38.066 156.052 40.746 1.00 63.40 104 LEU A O 1
ATOM 693 N N . ASP A 1 129 ? 36.188 156.369 41.951 1.00 56.73 105 ASP A N 1
ATOM 694 C CA . ASP A 1 129 ? 36.906 156.874 43.112 1.00 54.53 105 ASP A CA 1
ATOM 695 C C . ASP A 1 129 ? 37.984 155.888 43.542 1.00 64.19 105 ASP A C 1
ATOM 696 O O . ASP A 1 129 ? 37.714 154.699 43.740 1.00 70.93 105 ASP A O 1
ATOM 701 N N . LYS A 1 130 ? 39.209 156.396 43.682 1.00 65.15 106 LYS A N 1
ATOM 702 C CA . LYS A 1 130 ? 40.348 155.548 44.022 1.00 70.47 106 LYS A CA 1
ATOM 703 C C . LYS A 1 130 ? 40.142 154.846 45.363 1.00 72.07 106 LYS A C 1
ATOM 704 O O . LYS A 1 130 ? 40.531 153.682 45.531 1.00 66.61 106 LYS A O 1
ATOM 710 N N . GLY A 1 131 ? 39.511 155.529 46.320 1.00 70.16 107 GLY A N 1
ATOM 711 C CA . GLY A 1 131 ? 39.270 154.912 47.612 1.00 65.84 107 GLY A CA 1
ATOM 712 C C . GLY A 1 131 ? 38.305 153.748 47.514 1.00 66.62 107 GLY A C 1
ATOM 713 O O . GLY A 1 131 ? 38.558 152.669 48.055 1.00 69.45 107 GLY A O 1
ATOM 714 N N . ILE A 1 132 ? 37.183 153.957 46.820 1.00 68.45 108 ILE A N 1
ATOM 715 C CA . ILE A 1 132 ? 36.238 152.874 46.549 1.00 59.50 108 ILE A CA 1
ATOM 716 C C . ILE A 1 132 ? 36.933 151.718 45.831 1.00 58.49 108 ILE A C 1
ATOM 717 O O . ILE A 1 132 ? 36.875 150.557 46.268 1.00 56.99 108 ILE A O 1
ATOM 722 N N . LEU A 1 133 ? 37.614 152.027 44.725 1.00 52.51 109 LEU A N 1
ATOM 723 C CA . LEU A 1 133 ? 38.281 151.003 43.925 1.00 56.03 109 LEU A CA 1
ATOM 724 C C . LEU A 1 133 ? 39.174 150.108 44.782 1.00 61.12 109 LEU A C 1
ATOM 725 O O . LEU A 1 133 ? 39.076 148.871 44.723 1.00 60.50 109 LEU A O 1
ATOM 730 N N . ILE A 1 134 ? 40.039 150.718 45.605 1.00 59.04 110 ILE A N 1
ATOM 731 C CA . ILE A 1 134 ? 40.922 149.934 46.463 1.00 58.66 110 ILE A CA 1
ATOM 732 C C . ILE A 1 134 ? 40.116 149.000 47.351 1.00 60.48 110 ILE A C 1
ATOM 733 O O . ILE A 1 134 ? 40.441 147.813 47.487 1.00 57.27 110 ILE A O 1
ATOM 738 N N . ARG A 1 135 ? 39.042 149.508 47.954 1.00 53.06 111 ARG A N 1
ATOM 739 C CA . ARG A 1 135 ? 38.237 148.644 48.813 1.00 55.97 111 ARG A CA 1
ATOM 740 C C . ARG A 1 135 ? 37.548 147.546 48.005 1.00 55.35 111 ARG A C 1
ATOM 741 O O . ARG A 1 135 ? 37.446 146.402 48.470 1.00 61.36 111 ARG A O 1
ATOM 749 N N . LEU A 1 136 ? 37.115 147.856 46.780 1.00 59.98 112 LEU A N 1
ATOM 750 C CA . LEU A 1 136 ? 36.440 146.847 45.962 1.00 56.57 112 LEU A CA 1
ATOM 751 C C . LEU A 1 136 ? 37.407 145.754 45.532 1.00 52.96 112 LEU A C 1
ATOM 752 O O . LEU A 1 136 ? 37.030 144.581 45.462 1.00 53.99 112 LEU A O 1
ATOM 757 N N . MET A 1 137 ? 38.659 146.119 45.228 1.00 50.99 113 MET A N 1
ATOM 758 C CA . MET A 1 137 ? 39.629 145.128 44.766 1.00 49.64 113 MET A CA 1
ATOM 759 C C . MET A 1 137 ? 39.934 144.078 45.834 1.00 57.20 113 MET A C 1
ATOM 760 O O . MET A 1 137 ? 40.415 142.992 45.496 1.00 60.58 113 MET A O 1
ATOM 765 N N . ARG A 1 138 ? 39.642 144.360 47.111 1.00 55.04 114 ARG A N 1
ATOM 766 C CA . ARG A 1 138 ? 39.879 143.362 48.146 1.00 57.39 114 ARG A CA 1
ATOM 767 C C . ARG A 1 138 ? 38.961 142.160 48.005 1.00 60.65 114 ARG A C 1
ATOM 768 O O . ARG A 1 138 ? 39.253 141.106 48.589 1.00 54.78 114 ARG A O 1
ATOM 776 N N . ALA A 1 139 ? 37.850 142.296 47.270 1.00 56.27 115 ALA A N 1
ATOM 777 C CA . ALA A 1 139 ? 36.970 141.146 47.102 1.00 56.44 115 ALA A CA 1
ATOM 778 C C . ALA A 1 139 ? 37.402 140.237 45.950 1.00 48.35 115 ALA A C 1
ATOM 779 O O . ALA A 1 139 ? 36.955 139.095 45.891 1.00 50.83 115 ALA A O 1
ATOM 781 N N . VAL A 1 140 ? 38.248 140.716 45.037 1.00 45.93 116 VAL A N 1
ATOM 782 C CA . VAL A 1 140 ? 38.493 140.019 43.776 1.00 47.81 116 VAL A CA 1
ATOM 783 C C . VAL A 1 140 ? 39.988 139.751 43.574 1.00 48.37 116 VAL A C 1
ATOM 784 O O . VAL A 1 140 ? 40.412 139.322 42.495 1.00 52.93 116 VAL A O 1
ATOM 788 N N . THR A 1 141 ? 40.806 139.975 44.604 1.00 55.90 117 THR A N 1
ATOM 789 C CA . THR A 1 141 ? 42.201 139.551 44.479 1.00 59.29 117 THR A CA 1
ATOM 790 C C . THR A 1 141 ? 42.620 138.376 45.379 1.00 55.15 117 THR A C 1
ATOM 791 O O . THR A 1 141 ? 43.529 137.636 44.991 1.00 58.76 117 THR A O 1
ATOM 795 N N . PRO A 1 142 ? 42.085 138.196 46.597 1.00 50.09 118 PRO A N 1
ATOM 796 C CA . PRO A 1 142 ? 42.609 137.093 47.431 1.00 48.68 118 PRO A CA 1
ATOM 797 C C . PRO A 1 142 ? 42.450 135.742 46.766 1.00 59.64 118 PRO A C 1
ATOM 798 O O . PRO A 1 142 ? 43.356 134.893 46.803 1.00 61.33 118 PRO A O 1
ATOM 802 N N . LEU A 1 143 ? 41.298 135.526 46.164 1.00 62.96 119 LEU A N 1
ATOM 803 C CA . LEU A 1 143 ? 41.021 134.378 45.324 1.00 54.80 119 LEU A CA 1
ATOM 804 C C . LEU A 1 143 ? 40.354 134.865 44.059 1.00 65.35 119 LEU A C 1
ATOM 805 O O . LEU A 1 143 ? 40.409 134.176 43.045 1.00 54.17 119 LEU A O 1
ATOM 810 N N . GLY A 1 144 ? 39.627 136.003 44.161 1.00 85.09 120 GLY A N 1
ATOM 811 C CA . GLY A 1 144 ? 38.838 136.563 43.080 1.00 45.21 120 GLY A CA 1
ATOM 812 C C . GLY A 1 144 ? 39.675 136.571 41.838 1.00 51.02 120 GLY A C 1
ATOM 813 O O . GLY A 1 144 ? 40.900 136.342 41.888 1.00 62.32 120 GLY A O 1
ATOM 814 N N . PRO A 1 145 ? 39.054 136.821 40.684 1.00 51.77 121 PRO A N 1
ATOM 815 C CA . PRO A 1 145 ? 39.761 136.567 39.415 1.00 47.28 121 PRO A CA 1
ATOM 816 C C . PRO A 1 145 ? 40.909 137.526 39.141 1.00 55.03 121 PRO A C 1
ATOM 817 O O . PRO A 1 145 ? 41.682 137.262 38.206 1.00 55.99 121 PRO A O 1
ATOM 821 N N . PHE A 1 146 ? 41.031 138.649 39.870 1.00 51.92 122 PHE A N 1
ATOM 822 C CA . PHE A 1 146 ? 42.142 139.563 39.598 1.00 59.65 122 PHE A CA 1
ATOM 823 C C . PHE A 1 146 ? 43.371 139.159 40.416 1.00 60.14 122 PHE A C 1
ATOM 824 O O . PHE A 1 146 ? 43.311 138.267 41.267 1.00 53.59 122 PHE A O 1
ATOM 832 N N . HIS A 1 147 ? 44.495 139.842 40.193 1.00 53.22 123 HIS A N 1
ATOM 833 C CA . HIS A 1 147 ? 45.713 139.558 40.945 1.00 56.45 123 HIS A CA 1
ATOM 834 C C . HIS A 1 147 ? 46.266 140.826 41.584 1.00 64.93 123 HIS A C 1
ATOM 835 O O . HIS A 1 147 ? 46.460 141.839 40.906 1.00 61.87 123 HIS A O 1
ATOM 842 N N . GLU A 1 148 ? 46.554 140.756 42.877 1.00 67.32 124 GLU A N 1
ATOM 843 C CA . GLU A 1 148 ? 47.193 141.858 43.591 1.00 65.38 124 GLU A CA 1
ATOM 844 C C . GLU A 1 148 ? 48.701 141.749 43.397 1.00 75.33 124 GLU A C 1
ATOM 845 O O . GLU A 1 148 ? 49.364 140.915 44.018 1.00 76.60 124 GLU A O 1
ATOM 851 N N . VAL A 1 149 ? 49.252 142.594 42.532 1.00 78.88 125 VAL A N 1
ATOM 852 C CA . VAL A 1 149 ? 50.682 142.520 42.265 1.00 77.94 125 VAL A CA 1
ATOM 853 C C . VAL A 1 149 ? 51.465 143.206 43.377 1.00 83.94 125 VAL A C 1
ATOM 854 O O . VAL A 1 149 ? 52.522 142.727 43.797 1.00 87.22 125 VAL A O 1
ATOM 858 N N . GLY A 1 150 ? 50.952 144.322 43.878 1.00 81.46 126 GLY A N 1
ATOM 859 C CA . GLY A 1 150 ? 51.576 145.026 44.972 1.00 78.24 126 GLY A CA 1
ATOM 860 C C . GLY A 1 150 ? 50.555 145.917 45.641 1.00 75.08 126 GLY A C 1
ATOM 861 O O . GLY A 1 150 ? 49.365 145.872 45.326 1.00 70.80 126 GLY A O 1
ATOM 862 N N . GLU A 1 151 ? 51.037 146.725 46.576 1.00 76.73 127 GLU A N 1
ATOM 863 C CA . GLU A 1 151 ? 50.187 147.700 47.249 1.00 81.10 127 GLU A CA 1
ATOM 864 C C . GLU A 1 151 ? 49.548 148.643 46.235 1.00 79.52 127 GLU A C 1
ATOM 865 O O . GLU A 1 151 ? 50.250 149.390 45.543 1.00 82.98 127 GLU A O 1
ATOM 871 N N . GLU A 1 152 ? 48.213 148.602 46.147 1.00 68.22 128 GLU A N 1
ATOM 872 C CA . GLU A 1 152 ? 47.450 149.418 45.194 1.00 71.79 128 GLU A CA 1
ATOM 873 C C . GLU A 1 152 ? 47.874 149.152 43.754 1.00 70.75 128 GLU A C 1
ATOM 874 O O . GLU A 1 152 ? 47.889 150.063 42.924 1.00 78.61 128 GLU A O 1
ATOM 880 N N . GLU A 1 153 ? 48.210 147.899 43.453 1.00 63.24 129 GLU A N 1
ATOM 881 C CA . GLU A 1 153 ? 48.719 147.499 42.149 1.00 65.17 129 GLU A CA 1
ATOM 882 C C . GLU A 1 153 ? 48.059 146.191 41.738 1.00 66.24 129 GLU A C 1
ATOM 883 O O . GLU A 1 153 ? 48.100 145.218 42.493 1.00 57.25 129 GLU A O 1
ATOM 889 N N . TYR A 1 154 ? 47.470 146.156 40.544 1.00 69.36 130 TYR A N 1
ATOM 890 C CA . TYR A 1 154 ? 46.585 145.059 40.176 1.00 63.75 130 TYR A CA 1
ATOM 891 C C . TYR A 1 154 ? 46.840 144.618 38.747 1.00 70.19 130 TYR A C 1
ATOM 892 O O . TYR A 1 154 ? 47.265 145.411 37.907 1.00 75.63 130 TYR A O 1
ATOM 901 N N . ALA A 1 155 ? 46.542 143.349 38.470 1.00 69.31 131 ALA A N 1
ATOM 902 C CA . ALA A 1 155 ? 46.710 142.798 37.134 1.00 66.55 131 ALA A CA 1
ATOM 903 C C . ALA A 1 155 ? 45.548 141.880 36.784 1.00 65.21 131 ALA A C 1
ATOM 904 O O . ALA A 1 155 ? 44.996 141.196 37.653 1.00 57.93 131 ALA A O 1
ATOM 906 N N . HIS A 1 156 ? 45.185 141.879 35.504 1.00 63.20 132 HIS A N 1
ATOM 907 C CA . HIS A 1 156 ? 44.292 140.863 34.964 1.00 63.69 132 HIS A CA 1
ATOM 908 C C . HIS A 1 156 ? 44.910 139.475 35.107 1.00 69.46 132 HIS A C 1
ATOM 909 O O . HIS A 1 156 ? 46.133 139.311 35.085 1.00 73.00 132 HIS A O 1
ATOM 916 N N . THR A 1 157 ? 44.049 138.464 35.270 1.00 66.83 133 THR A N 1
ATOM 917 C CA . THR A 1 157 ? 44.423 137.094 34.938 1.00 63.45 133 THR A CA 1
ATOM 918 C C . THR A 1 157 ? 43.460 136.627 33.847 1.00 68.02 133 THR A C 1
ATOM 919 O O . THR A 1 157 ? 42.497 137.349 33.544 1.00 68.49 133 THR A O 1
ATOM 923 N N . PRO A 1 158 ? 43.671 135.450 33.234 1.00 60.73 134 PRO A N 1
ATOM 924 C CA . PRO A 1 158 ? 42.653 134.928 32.300 1.00 57.43 134 PRO A CA 1
ATOM 925 C C . PRO A 1 158 ? 41.275 134.741 32.930 1.00 59.31 134 PRO A C 1
ATOM 926 O O . PRO A 1 158 ? 40.282 134.655 32.193 1.00 55.07 134 PRO A O 1
ATOM 930 N N . PHE A 1 159 ? 41.176 134.669 34.260 1.00 52.08 135 PHE A N 1
ATOM 931 C CA . PHE A 1 159 ? 39.859 134.510 34.855 1.00 54.77 135 PHE A CA 1
ATOM 932 C C . PHE A 1 159 ? 39.115 135.830 34.915 1.00 49.62 135 PHE A C 1
ATOM 933 O O . PHE A 1 159 ? 37.889 135.830 34.819 1.00 51.33 135 PHE A O 1
ATOM 941 N N . SER A 1 160 ? 39.832 136.959 35.008 1.00 57.81 136 SER A N 1
ATOM 942 C CA . SER A 1 160 ? 39.174 138.261 34.959 1.00 55.77 136 SER A CA 1
ATOM 943 C C . SER A 1 160 ? 38.925 138.697 33.520 1.00 57.74 136 SER A C 1
ATOM 944 O O . SER A 1 160 ? 37.866 139.262 33.213 1.00 62.95 136 SER A O 1
ATOM 947 N N . GLU A 1 161 ? 39.863 138.398 32.618 1.00 51.57 137 GLU A N 1
ATOM 948 C CA . GLU A 1 161 ? 39.670 1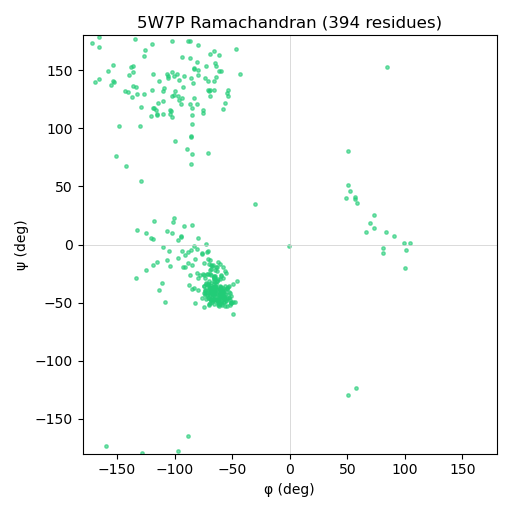38.720 31.203 1.00 57.95 137 GLU A CA 1
ATOM 949 C C . GLU A 1 161 ? 38.513 137.942 30.603 1.00 55.36 137 GLU A C 1
ATOM 950 O O . GLU A 1 161 ? 37.899 138.390 29.628 1.00 58.70 137 GLU A O 1
ATOM 956 N N . ALA A 1 162 ? 38.210 136.768 3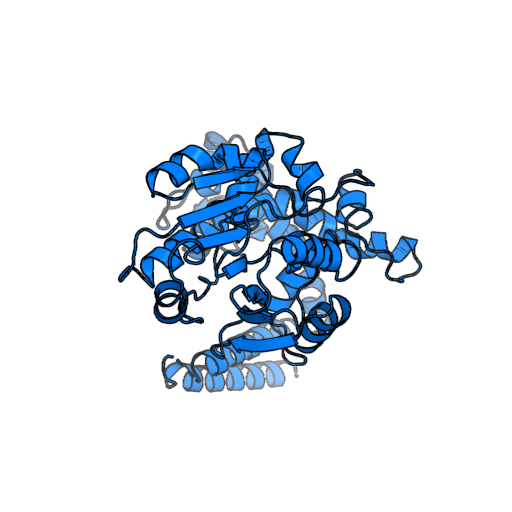1.157 1.00 51.70 138 ALA A N 1
ATOM 957 C CA . ALA A 1 162 ? 37.069 136.005 30.682 1.00 51.32 138 ALA A CA 1
ATOM 958 C C . ALA A 1 162 ? 35.782 136.819 30.735 1.00 58.48 138 ALA A C 1
ATOM 959 O O . ALA A 1 162 ? 34.862 136.540 29.956 1.00 59.11 138 ALA A O 1
ATOM 961 N N . TYR A 1 163 ? 35.706 137.843 31.602 1.00 51.86 139 TYR A N 1
ATOM 962 C CA . TYR A 1 163 ? 34.486 138.658 31.657 1.00 55.13 139 TYR A CA 1
ATOM 963 C C . TYR A 1 163 ? 34.373 139.596 30.473 1.00 54.41 139 TYR A C 1
ATOM 964 O O . TYR A 1 163 ? 33.284 140.105 30.224 1.00 54.87 139 TYR A O 1
ATOM 973 N N . LEU A 1 164 ? 35.462 139.822 29.728 1.00 60.56 140 LEU A N 1
ATOM 974 C CA . LEU A 1 164 ? 35.416 140.644 28.524 1.00 64.76 140 LEU A CA 1
ATOM 975 C C . LEU A 1 164 ? 35.011 139.850 27.299 1.00 65.04 140 LEU A C 1
ATOM 976 O O . LEU A 1 164 ? 34.873 140.419 26.217 1.00 69.06 140 LEU A O 1
ATOM 981 N N . THR A 1 165 ? 34.854 138.551 27.449 1.00 65.13 141 THR A N 1
ATOM 982 C CA . THR A 1 165 ? 34.501 137.627 26.387 1.00 63.63 141 THR A CA 1
ATOM 983 C C . THR A 1 165 ? 33.033 137.810 26.000 1.00 69.48 141 THR A C 1
ATOM 984 O O . THR A 1 165 ? 32.212 138.239 26.811 1.00 66.84 141 THR A O 1
ATOM 988 N N . ALA A 1 166 ? 32.707 137.473 24.743 1.00 65.25 142 ALA A N 1
ATOM 989 C CA . ALA A 1 166 ? 31.416 137.854 24.167 1.00 63.48 142 ALA A CA 1
ATOM 990 C C . ALA A 1 166 ? 30.243 137.293 24.960 1.00 64.41 142 ALA A C 1
ATOM 991 O O . ALA A 1 166 ? 29.281 138.013 25.227 1.00 66.09 142 ALA A O 1
ATOM 993 N N . ASP A 1 167 ? 30.299 136.021 25.357 1.00 66.88 143 ASP A N 1
ATOM 994 C CA . ASP A 1 167 ? 29.161 135.443 26.069 1.00 69.22 143 ASP A CA 1
ATOM 995 C C . ASP A 1 167 ? 29.038 136.021 27.475 1.00 69.12 143 ASP A C 1
ATOM 996 O O . ASP A 1 167 ? 27.941 136.416 27.891 1.00 70.28 143 ASP A O 1
ATOM 1001 N N . ILE A 1 168 ? 30.154 136.109 28.208 1.00 59.35 144 ILE A N 1
ATOM 1002 C CA . ILE A 1 168 ? 30.116 136.698 29.541 1.00 56.65 144 ILE A CA 1
ATOM 1003 C C . ILE A 1 168 ? 29.743 138.180 29.467 1.00 57.30 144 ILE A C 1
ATOM 1004 O O . ILE A 1 168 ? 28.870 138.659 30.206 1.00 55.03 144 ILE A O 1
ATOM 1009 N N . ALA A 1 169 ? 30.378 138.923 28.563 1.00 60.23 145 ALA A N 1
ATOM 1010 C CA . ALA A 1 169 ? 30.111 140.351 28.486 1.00 59.60 145 ALA A CA 1
ATOM 1011 C C . ALA A 1 169 ? 28.668 140.650 28.106 1.00 63.96 145 ALA A C 1
ATOM 1012 O O . ALA A 1 169 ? 28.181 141.738 28.412 1.00 61.23 145 ALA A O 1
ATOM 1014 N N . GLY A 1 170 ? 27.972 139.716 27.460 1.00 62.85 146 GLY A N 1
ATOM 1015 C CA . GLY A 1 170 ? 26.572 139.920 27.154 1.00 59.24 146 GLY A CA 1
ATOM 1016 C C . GLY A 1 170 ? 25.659 139.533 28.302 1.00 68.65 146 GLY A C 1
ATOM 1017 O O . GLY A 1 170 ? 24.664 140.205 28.576 1.00 83.44 146 GLY A O 1
ATOM 1018 N N . CYS A 1 171 ? 26.016 138.455 28.992 1.00 60.29 147 CYS A N 1
ATOM 1019 C CA . CYS A 1 171 ? 25.183 137.863 30.035 1.00 62.80 147 CYS A CA 1
ATOM 1020 C C . CYS A 1 171 ? 25.343 138.571 31.380 1.00 56.47 147 CYS A C 1
ATOM 1021 O O . CYS A 1 171 ? 24.353 138.917 32.029 1.00 59.54 147 CYS A O 1
ATOM 1024 N N . PHE A 1 172 ? 26.585 138.760 31.831 1.00 55.93 148 PHE A N 1
ATOM 1025 C CA . PHE A 1 172 ? 26.815 139.219 33.200 1.00 57.11 148 PHE A CA 1
ATOM 1026 C C . PHE A 1 172 ? 26.241 140.609 33.476 1.00 56.30 148 PHE A C 1
ATOM 1027 O O . PHE A 1 172 ? 25.565 140.772 34.508 1.00 58.10 148 PHE A O 1
ATOM 1035 N N . PRO A 1 173 ? 26.450 141.634 32.633 1.00 56.98 149 PRO A N 1
ATOM 1036 C CA . PRO A 1 173 ? 25.872 142.965 32.947 1.00 55.91 149 PRO A CA 1
ATOM 1037 C C . PRO A 1 173 ? 24.366 142.967 33.047 1.00 61.09 149 PRO A C 1
ATOM 1038 O O . PRO A 1 173 ? 23.801 143.614 33.942 1.00 61.41 149 PRO A O 1
ATOM 1042 N N . VAL A 1 174 ? 23.688 142.277 32.133 1.00 60.70 150 VAL A N 1
ATOM 1043 C CA . VAL A 1 174 ? 22.234 142.263 32.179 1.00 60.93 150 VAL A CA 1
ATOM 1044 C C . VAL A 1 174 ? 21.757 141.527 33.423 1.00 61.85 150 VAL A C 1
ATOM 1045 O O . VAL A 1 174 ? 20.887 142.016 34.155 1.00 63.52 150 VAL A O 1
ATOM 1049 N N . MET A 1 175 ? 22.332 140.346 33.692 1.00 59.50 151 MET A N 1
ATOM 1050 C CA . MET A 1 175 ? 21.985 139.625 34.912 1.00 57.75 151 MET A CA 1
ATOM 1051 C C . ME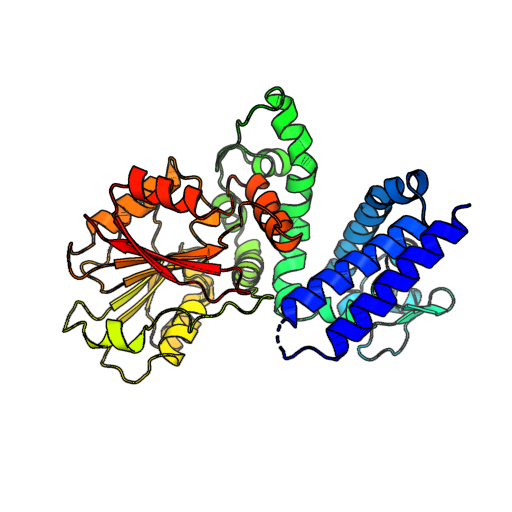T A 1 175 ? 22.215 140.506 36.123 1.00 60.03 151 MET A C 1
ATOM 1052 O O . MET A 1 175 ? 21.353 140.614 37.006 1.00 56.98 151 MET A O 1
ATOM 1057 N N . SER A 1 176 ? 23.390 141.146 36.180 1.00 55.40 152 SER A N 1
ATOM 1058 C CA . SER A 1 176 ? 23.748 141.867 37.393 1.00 62.61 152 SER A CA 1
ATOM 1059 C C . SER A 1 176 ? 22.887 143.118 37.571 1.00 53.86 152 SER A C 1
ATOM 1060 O O . SER A 1 176 ? 22.476 143.420 38.693 1.00 61.53 152 SER A O 1
ATOM 1063 N N . ASN A 1 177 ? 22.536 143.813 36.483 1.00 56.71 153 ASN A N 1
ATOM 1064 C CA . ASN A 1 177 ? 21.724 145.027 36.591 1.00 55.22 153 ASN A CA 1
ATOM 1065 C C . ASN A 1 177 ? 20.234 144.743 36.741 1.00 59.75 153 ASN A C 1
ATOM 1066 O O . ASN A 1 177 ? 19.512 145.591 37.266 1.00 60.92 153 ASN A O 1
ATOM 1071 N N . PHE A 1 178 ? 19.744 143.595 36.281 1.00 57.49 154 PHE A N 1
ATOM 1072 C CA . PHE A 1 178 ? 18.305 143.375 36.253 1.00 64.56 154 PHE A CA 1
ATOM 1073 C C . PHE A 1 178 ? 17.825 142.128 36.965 1.00 65.15 154 PHE A C 1
ATOM 1074 O O . PHE A 1 178 ? 16.646 142.081 37.329 1.00 61.15 154 PHE A O 1
ATOM 1082 N N . ILE A 1 179 ? 18.661 141.118 37.173 1.00 58.30 155 ILE A N 1
ATOM 1083 C CA . ILE A 1 179 ? 18.189 139.825 37.637 1.00 53.47 155 ILE A CA 1
ATOM 1084 C C . ILE A 1 179 ? 18.685 139.495 39.041 1.00 49.70 155 ILE A C 1
ATOM 1085 O O . ILE A 1 179 ? 17.912 138.980 39.852 1.00 52.34 155 ILE A O 1
ATOM 1090 N N . PHE A 1 180 ? 19.941 139.822 39.372 1.00 49.25 156 PHE A N 1
ATOM 1091 C CA . PHE A 1 180 ? 20.471 139.483 40.697 1.00 51.72 156 PHE A CA 1
ATOM 1092 C C . PHE A 1 180 ? 19.615 140.079 41.812 1.00 54.61 156 PHE A C 1
ATOM 1093 O O . PHE A 1 180 ? 19.277 139.394 42.786 1.00 54.35 156 PHE A O 1
ATOM 1101 N N . GLY A 1 181 ? 19.262 141.359 41.693 1.00 49.22 157 GLY A N 1
ATOM 1102 C CA . GLY A 1 181 ? 18.397 141.998 42.660 1.00 47.41 157 GLY A CA 1
ATOM 1103 C C . GLY A 1 181 ? 17.142 141.192 42.946 1.00 53.36 157 GLY A C 1
ATOM 1104 O O . GLY A 1 181 ? 16.893 140.775 44.086 1.00 52.14 157 GLY A O 1
ATOM 1105 N N . PRO A 1 182 ? 16.333 140.946 41.907 1.00 52.46 158 PRO A N 1
ATOM 1106 C CA . PRO A 1 182 ? 15.132 140.104 42.092 1.00 53.00 158 PRO A CA 1
ATOM 1107 C C . PRO A 1 182 ? 15.403 138.754 42.723 1.00 58.93 158 PRO A C 1
ATOM 1108 O O . PRO A 1 182 ? 14.657 138.336 43.625 1.00 62.86 158 PRO A O 1
ATOM 1112 N N . VAL A 1 183 ? 16.438 138.048 42.260 1.00 55.02 159 VAL A N 1
ATOM 1113 C CA . VAL A 1 183 ? 16.736 136.727 42.805 1.00 51.29 159 VAL A CA 1
ATOM 1114 C C . VAL A 1 183 ? 16.889 136.794 44.322 1.00 49.67 159 VAL A C 1
ATOM 1115 O O . VAL A 1 183 ? 16.300 135.993 45.061 1.00 52.30 159 VAL A O 1
ATOM 1119 N N . LEU A 1 184 ? 17.633 137.787 44.818 1.00 53.42 160 LEU A N 1
ATOM 1120 C CA . LEU A 1 184 ? 17.797 137.907 46.267 1.00 54.27 160 LEU A CA 1
ATOM 1121 C C . LEU A 1 184 ? 16.483 138.214 46.970 1.00 59.18 160 LEU A C 1
ATOM 1122 O O . LEU A 1 184 ? 16.350 137.922 48.172 1.00 54.04 160 LEU A O 1
ATOM 1127 N N . GLN A 1 185 ? 15.498 138.760 46.251 1.00 50.90 161 GLN A N 1
ATOM 1128 C CA . GLN A 1 185 ? 14.209 139.071 46.858 1.00 55.80 161 GLN A CA 1
ATOM 1129 C C . GLN A 1 185 ? 13.168 137.952 46.689 1.00 62.62 161 GLN A C 1
ATOM 1130 O O . GLN A 1 185 ? 12.000 138.155 47.035 1.00 69.85 161 GLN A O 1
ATOM 1136 N N . ILE A 1 186 ? 13.559 136.783 46.164 1.00 56.78 162 ILE A N 1
ATOM 1137 C CA . ILE A 1 186 ? 12.672 135.621 46.187 1.00 54.53 162 ILE A CA 1
ATOM 1138 C C . ILE A 1 186 ? 12.136 135.389 47.593 1.00 52.52 162 ILE A C 1
ATOM 1139 O O . ILE A 1 186 ? 10.936 135.149 47.787 1.00 49.18 162 ILE A O 1
ATOM 1144 N N . CYS A 1 187 ? 13.007 135.480 48.603 1.00 47.58 163 CYS A N 1
ATOM 1145 C CA . CYS A 1 187 ? 12.545 135.303 49.979 1.00 56.63 163 CYS A CA 1
ATOM 1146 C C . CYS A 1 187 ? 11.453 136.307 50.326 1.00 62.26 163 CYS A C 1
ATOM 1147 O O . CYS A 1 187 ? 10.428 135.939 50.906 1.00 57.57 163 CYS A O 1
ATOM 1150 N N . ASP A 1 188 ? 11.654 137.583 49.982 1.00 56.27 164 ASP A N 1
ATOM 1151 C CA . ASP A 1 188 ? 10.673 138.597 50.361 1.00 51.92 164 ASP A CA 1
ATOM 1152 C C . ASP A 1 188 ? 9.362 138.382 49.618 1.00 61.00 164 ASP A C 1
ATOM 1153 O O . ASP A 1 188 ? 8.284 138.547 50.200 1.00 63.68 164 ASP A O 1
ATOM 1158 N N . PHE A 1 189 ? 9.426 137.998 48.339 1.00 59.56 165 PHE A N 1
ATOM 1159 C CA . PHE A 1 189 ? 8.187 137.756 47.608 1.00 63.46 165 PHE A CA 1
ATOM 1160 C C . PHE A 1 189 ? 7.381 136.645 48.262 1.00 65.66 165 PHE A C 1
ATOM 1161 O O . PHE A 1 189 ? 6.181 136.799 48.513 1.00 60.75 165 PHE A O 1
ATOM 1169 N N . LEU A 1 190 ? 8.026 135.507 48.529 1.00 60.45 166 LEU A N 1
ATOM 1170 C CA . LEU A 1 190 ? 7.287 134.375 49.051 1.00 57.59 166 LEU A CA 1
ATOM 1171 C C . LEU A 1 190 ? 6.871 134.612 50.491 1.00 62.45 166 LEU A C 1
ATOM 1172 O O . LEU A 1 190 ? 5.869 134.036 50.942 1.00 67.47 166 LEU A O 1
ATOM 1177 N N . ARG A 1 191 ? 7.602 135.458 51.225 1.00 61.42 167 ARG A N 1
ATOM 1178 C CA . ARG A 1 191 ? 7.165 135.791 52.579 1.00 66.10 167 ARG A CA 1
ATOM 1179 C C . ARG A 1 191 ? 5.783 136.434 52.560 1.00 69.28 167 ARG A C 1
ATOM 1180 O O . ARG A 1 191 ? 4.947 136.144 53.420 1.00 71.22 167 ARG A O 1
ATOM 1188 N N . GLN A 1 192 ? 5.518 137.287 51.560 1.00 73.00 168 GLN A N 1
ATOM 1189 C CA . GLN A 1 192 ? 4.219 137.935 51.395 1.00 74.76 168 GLN A CA 1
ATOM 1190 C C . GLN A 1 192 ? 3.065 136.950 51.289 1.00 67.87 168 GLN A C 1
ATOM 1191 O O . GLN A 1 192 ? 1.920 137.342 51.513 1.00 80.33 168 GLN A O 1
ATOM 1197 N N . ASN A 1 193 ? 3.322 135.700 50.902 1.00 68.71 169 ASN A N 1
ATOM 1198 C CA . ASN A 1 193 ? 2.260 134.717 50.705 1.00 66.60 169 ASN A CA 1
ATOM 1199 C C . ASN A 1 193 ? 2.396 133.535 51.651 1.00 65.47 169 ASN A C 1
ATOM 1200 O O . ASN A 1 193 ? 1.828 132.463 51.387 1.00 65.50 169 ASN A O 1
ATOM 1205 N N . ASN A 1 194 ? 3.132 133.723 52.753 1.00 66.05 170 ASN A N 1
ATOM 1206 C CA . ASN A 1 194 ? 3.400 132.670 53.736 1.00 68.42 170 ASN A CA 1
ATOM 1207 C C . ASN A 1 194 ? 4.056 131.465 53.073 1.00 74.26 170 ASN A C 1
ATOM 1208 O O . ASN A 1 194 ? 3.721 130.312 53.360 1.00 77.07 170 ASN A O 1
ATOM 1213 N N . TRP A 1 195 ? 4.987 131.746 52.159 1.00 66.87 171 TRP A N 1
ATOM 1214 C CA . TRP A 1 195 ? 5.831 130.748 51.509 1.00 67.17 171 TRP A CA 1
ATOM 1215 C C . TRP A 1 195 ? 5.044 129.866 50.556 1.00 69.64 171 TRP A C 1
ATOM 1216 O O . TRP A 1 195 ? 5.498 128.774 50.197 1.00 69.67 171 TRP A O 1
ATOM 1227 N N . LYS A 1 196 ? 3.865 130.326 50.150 1.00 71.60 172 LYS A N 1
ATOM 1228 C CA . LYS A 1 196 ? 3.080 129.703 49.097 1.00 66.92 172 LYS A CA 1
ATOM 1229 C C . LYS A 1 196 ? 3.520 130.240 47.740 1.00 63.76 172 LYS A C 1
ATOM 1230 O O . LYS A 1 196 ? 4.122 131.309 47.627 1.00 63.84 172 LYS A O 1
ATOM 1236 N N . ASP A 1 197 ? 3.193 129.485 46.697 1.00 69.39 173 ASP A N 1
ATOM 1237 C CA . ASP A 1 197 ? 3.578 129.837 45.334 1.00 61.53 173 ASP A CA 1
ATOM 1238 C C . ASP A 1 197 ? 2.539 130.789 44.747 1.00 66.61 173 ASP A C 1
ATOM 1239 O O . ASP A 1 197 ? 1.539 130.375 44.157 1.00 68.35 173 ASP A O 1
ATOM 1244 N N . ALA A 1 198 ? 2.788 132.085 44.871 1.00 67.91 174 ALA A N 1
ATOM 1245 C CA . ALA A 1 198 ? 1.955 133.065 44.186 1.00 75.95 174 ALA A CA 1
ATOM 1246 C C . ALA A 1 198 ? 2.629 133.606 42.935 1.00 75.17 174 ALA A C 1
ATOM 1247 O O . ALA A 1 198 ? 2.144 134.577 42.347 1.00 80.47 174 ALA A O 1
ATOM 1249 N N . ILE A 1 199 ? 3.739 133.001 42.524 1.00 72.34 175 ILE A N 1
ATOM 1250 C CA . ILE A 1 199 ? 4.544 133.552 41.448 1.00 62.75 175 ILE A CA 1
ATOM 1251 C C . ILE A 1 199 ? 3.790 133.427 40.135 1.00 61.41 175 ILE A C 1
ATOM 1252 O O . ILE A 1 199 ? 3.274 132.355 39.783 1.00 66.70 175 ILE A O 1
ATOM 1257 N N . THR A 1 200 ? 3.678 134.537 39.420 1.00 54.79 176 THR A N 1
ATOM 1258 C CA . THR A 1 200 ? 3.255 134.473 38.042 1.00 57.06 176 THR A CA 1
ATOM 1259 C C . THR A 1 200 ? 4.244 135.239 37.189 1.00 62.14 176 THR A C 1
ATOM 1260 O O . THR A 1 200 ? 5.218 135.825 37.665 1.00 70.23 176 THR A O 1
ATOM 1264 N N . THR A 1 201 ? 3.936 135.246 35.910 1.00 71.98 177 THR A N 1
ATOM 1265 C CA . THR A 1 201 ? 4.711 135.962 34.923 1.00 73.68 177 THR A CA 1
ATOM 1266 C C . THR A 1 201 ? 4.605 137.476 35.082 1.00 72.45 177 THR A C 1
ATOM 1267 O O . THR A 1 201 ? 5.477 138.201 34.586 1.00 65.50 177 THR A O 1
ATOM 1271 N N . ARG A 1 202 ? 3.553 137.964 35.742 1.00 77.10 178 ARG A N 1
ATOM 1272 C CA . ARG A 1 202 ? 3.324 139.389 35.935 1.00 78.40 178 ARG A CA 1
ATOM 1273 C C . ARG A 1 202 ? 3.263 139.803 37.399 1.00 75.82 178 ARG A C 1
ATOM 1274 O O . ARG A 1 202 ? 2.958 140.967 37.677 1.00 68.21 178 ARG A O 1
ATOM 1282 N N . ASN A 1 203 ? 3.540 138.885 38.336 1.00 75.12 179 ASN A N 1
ATOM 1283 C CA . ASN A 1 203 ? 3.535 139.161 39.775 1.00 71.14 179 ASN A CA 1
ATOM 1284 C C . ASN A 1 203 ? 4.595 138.238 40.376 1.00 70.11 179 ASN A C 1
ATOM 1285 O O . ASN A 1 203 ? 4.349 137.038 40.538 1.00 65.27 179 ASN A O 1
ATOM 1290 N N . ASN A 1 204 ? 5.786 138.794 40.679 1.00 62.31 180 ASN A N 1
ATOM 1291 C CA . ASN A 1 204 ? 6.926 137.924 40.953 1.00 61.87 180 ASN A CA 1
ATOM 1292 C C . ASN A 1 204 ? 8.051 138.719 41.618 1.00 67.43 180 ASN A C 1
ATOM 1293 O O . ASN A 1 204 ? 7.905 139.933 41.820 1.00 63.65 180 ASN A O 1
ATOM 1298 N N . PRO A 1 205 ? 9.177 138.092 41.986 1.00 67.69 181 PRO A N 1
ATOM 1299 C CA . PRO A 1 205 ? 10.253 138.872 42.620 1.00 61.68 181 PRO A CA 1
ATOM 1300 C C . PRO A 1 205 ? 10.835 139.950 41.727 1.00 64.92 181 PRO A C 1
ATOM 1301 O O . PRO A 1 205 ? 11.304 140.968 42.249 1.00 60.30 181 PRO A O 1
ATOM 1305 N N . PHE A 1 206 ? 10.825 139.758 40.401 1.00 62.80 182 PHE A N 1
ATOM 1306 C CA . PHE A 1 206 ? 11.213 140.829 39.485 1.00 57.96 182 PHE A CA 1
ATOM 1307 C C . PHE A 1 206 ? 10.279 142.038 39.607 1.00 69.28 182 PHE A C 1
ATOM 1308 O O . PHE A 1 206 ? 10.752 143.177 39.730 1.00 69.21 182 PHE A O 1
ATOM 1316 N N . THR A 1 207 ? 8.947 141.826 39.554 1.00 61.70 183 THR A N 1
ATOM 1317 C CA . THR A 1 207 ? 8.049 142.982 39.639 1.00 66.33 183 THR A CA 1
ATOM 1318 C C . THR A 1 207 ? 8.134 143.644 41.007 1.00 67.98 183 THR A C 1
ATOM 1319 O O . THR A 1 207 ? 8.010 144.869 41.114 1.00 66.93 183 THR A O 1
ATOM 1323 N N . LEU A 1 208 ? 8.351 142.853 42.056 1.00 65.48 184 LEU A N 1
ATOM 1324 C CA . LEU A 1 208 ? 8.580 143.419 43.381 1.00 66.89 184 LEU A CA 1
ATOM 1325 C C . LEU A 1 208 ? 9.830 144.298 43.394 1.00 73.00 184 LEU A C 1
ATOM 1326 O O . LEU A 1 208 ? 9.784 145.465 43.802 1.00 70.64 184 LEU A O 1
ATOM 1331 N N . ALA A 1 209 ? 10.961 143.752 42.941 1.00 64.95 185 ALA A N 1
ATOM 1332 C CA . ALA A 1 209 ? 12.224 144.479 43.027 1.00 63.31 185 ALA A CA 1
ATOM 1333 C C . ALA A 1 209 ? 12.229 145.711 42.135 1.00 68.48 185 ALA A C 1
ATOM 1334 O O . ALA A 1 209 ? 12.785 146.745 42.507 1.00 68.71 185 ALA A O 1
ATOM 1336 N N . HIS A 1 210 ? 11.648 145.613 40.947 1.00 67.38 186 HIS A N 1
ATOM 1337 C CA . HIS A 1 210 ? 11.668 146.709 39.994 1.00 65.97 186 HIS A CA 1
ATOM 1338 C C . HIS A 1 210 ? 10.401 147.540 40.044 1.00 70.30 186 HIS A C 1
ATOM 1339 O O . HIS A 1 210 ? 10.240 148.451 39.229 1.00 74.01 186 HIS A O 1
ATOM 1346 N N . ASN A 1 211 ? 9.504 147.236 40.974 1.00 74.08 187 ASN A N 1
ATOM 1347 C CA . ASN A 1 211 ? 8.270 147.974 41.160 1.00 75.92 187 ASN A CA 1
ATOM 1348 C C . ASN A 1 211 ? 7.526 148.135 39.833 1.00 78.18 187 ASN A C 1
ATOM 1349 O O . ASN A 1 211 ? 7.152 149.230 39.425 1.00 79.93 187 ASN A O 1
ATOM 1354 N N . CYS A 1 212 ? 7.331 147.021 39.148 1.00 73.72 188 CYS A N 1
ATOM 1355 C CA . CYS A 1 212 ? 6.540 147.062 37.926 1.00 71.61 188 CYS A CA 1
ATOM 1356 C C . CYS A 1 212 ? 5.456 145.992 37.941 1.00 75.89 188 CYS A C 1
ATOM 1357 O O . CYS A 1 212 ? 5.374 145.198 36.994 1.00 77.44 188 CYS A O 1
ATOM 1360 N N . PRO A 1 213 ? 4.601 145.944 38.967 1.00 75.61 189 PRO A N 1
ATOM 1361 C CA . PRO A 1 213 ? 3.532 144.935 38.983 1.00 76.72 189 PRO A CA 1
ATOM 1362 C C . PRO A 1 213 ? 2.701 144.980 37.709 1.00 81.34 189 PRO A C 1
ATOM 1363 O O . PRO A 1 213 ? 2.317 146.054 37.233 1.00 79.76 189 PRO A O 1
ATOM 1367 N N . GLY A 1 214 ? 2.463 143.800 37.128 1.00 82.20 190 GLY A N 1
ATOM 1368 C CA . GLY A 1 214 ? 1.681 143.652 35.924 1.00 83.88 190 GLY A CA 1
ATOM 1369 C C . GLY A 1 214 ? 2.498 143.481 34.654 1.00 88.36 190 GLY A C 1
ATOM 1370 O O . GLY A 1 214 ? 1.968 142.984 33.652 1.00 92.04 190 GLY A O 1
ATOM 1371 N N . GLU A 1 215 ? 3.766 143.881 34.662 1.00 80.35 191 GLU A N 1
ATOM 1372 C CA . GLU A 1 215 ? 4.599 143.771 33.470 1.00 82.98 191 GLU A CA 1
ATOM 1373 C C . GLU A 1 215 ? 5.441 142.505 33.528 1.00 79.74 191 GLU A C 1
ATOM 1374 O O . GLU A 1 215 ? 6.136 142.254 34.518 1.00 77.46 191 GLU A O 1
ATOM 1380 N N . THR A 1 216 ? 5.384 141.708 32.472 1.00 75.46 192 THR A N 1
ATOM 1381 C CA . THR A 1 216 ? 6.355 140.639 32.360 1.00 69.04 192 THR A CA 1
ATOM 1382 C C . THR A 1 216 ? 7.753 141.237 32.190 1.00 70.77 192 THR A C 1
ATOM 1383 O O . THR A 1 216 ? 7.915 142.431 31.915 1.00 70.62 192 THR A O 1
ATOM 1387 N N . MET A 1 217 ? 8.776 140.391 32.353 1.00 62.13 193 MET A N 1
ATOM 1388 C CA . MET A 1 217 ? 10.140 140.907 32.344 1.00 64.21 193 MET A CA 1
ATOM 1389 C C . MET A 1 217 ? 10.476 141.557 31.008 1.00 69.17 193 MET A C 1
ATOM 1390 O O . MET A 1 217 ? 11.125 142.609 30.968 1.00 67.72 193 MET A O 1
ATOM 1395 N N . PHE A 1 218 ? 10.036 140.947 29.903 1.00 69.99 194 PHE A N 1
ATOM 1396 C CA . PHE A 1 218 ? 10.386 141.476 28.591 1.00 79.03 194 PHE A CA 1
ATOM 1397 C C . PHE A 1 218 ? 9.708 142.811 28.345 1.00 81.50 194 PHE A C 1
ATOM 1398 O O . PHE A 1 218 ? 10.332 143.742 27.818 1.00 82.87 194 PHE A O 1
ATOM 1406 N N . GLU A 1 219 ? 8.433 142.923 28.724 1.00 76.84 195 GLU A N 1
ATOM 1407 C CA . GLU A 1 219 ? 7.721 144.183 28.581 1.00 75.02 195 GLU A CA 1
ATOM 1408 C C . GLU A 1 219 ? 8.450 145.306 29.304 1.00 80.84 195 GLU A C 1
ATOM 1409 O O . GLU A 1 219 ? 8.634 146.397 28.751 1.00 85.93 195 GLU A O 1
ATOM 1415 N N . HIS A 1 220 ? 8.882 145.052 30.544 1.00 76.70 196 HIS A N 1
ATOM 1416 C CA . HIS A 1 220 ? 9.502 146.117 31.327 1.00 77.43 196 HIS A CA 1
ATOM 1417 C C . HIS A 1 220 ? 10.845 146.522 30.736 1.00 80.37 196 HIS A C 1
ATOM 1418 O O . HIS A 1 220 ? 11.156 147.716 30.648 1.00 85.46 196 HIS A O 1
ATOM 1425 N N . LEU A 1 221 ? 11.652 145.542 30.326 1.00 76.79 197 LEU A N 1
ATOM 1426 C CA . LEU A 1 221 ? 12.966 145.862 29.785 1.00 78.56 197 LEU A CA 1
ATOM 1427 C C . LEU A 1 221 ? 12.845 146.585 28.453 1.00 80.02 197 LEU A C 1
ATOM 1428 O O . LEU A 1 221 ? 13.517 147.599 28.239 1.00 82.74 197 LEU A O 1
ATOM 1433 N N . TYR A 1 222 ? 11.984 146.089 27.551 1.00 75.49 198 TYR A N 1
ATOM 1434 C CA . TYR A 1 222 ? 11.868 146.687 26.225 1.00 77.77 198 TYR A CA 1
ATOM 1435 C C . TYR A 1 222 ? 11.220 148.060 26.273 1.00 86.06 198 TYR A C 1
ATOM 1436 O O . TYR A 1 222 ? 11.329 148.812 25.303 1.00 87.67 198 TYR A O 1
ATOM 1445 N N . LYS A 1 223 ? 10.549 148.391 27.381 1.00 92.25 199 LYS A N 1
ATOM 1446 C CA . LYS A 1 223 ? 9.935 149.706 27.546 1.00 92.69 199 LYS A CA 1
ATOM 1447 C C . LYS A 1 223 ? 10.947 150.822 27.331 1.00 93.79 199 LYS A C 1
ATOM 1448 O O . LYS A 1 223 ? 10.617 151.873 26.777 1.00 99.14 199 LYS A O 1
ATOM 1454 N N . ASN A 1 224 ? 12.175 150.621 27.789 1.00 99.07 200 ASN A N 1
ATOM 1455 C CA . ASN A 1 224 ? 13.263 151.578 27.624 1.00 100.33 200 ASN A CA 1
ATOM 1456 C C . ASN A 1 224 ? 14.143 151.069 26.491 1.00 93.48 200 ASN A C 1
ATOM 1457 O O . ASN A 1 224 ? 14.843 150.062 26.653 1.00 93.69 200 ASN A O 1
ATOM 1462 N N . SER A 1 225 ? 14.108 151.764 25.346 1.00 91.97 201 SER A N 1
ATOM 1463 C CA . SER A 1 225 ? 14.836 151.292 24.168 1.00 88.42 201 SER A CA 1
ATOM 1464 C C . SER A 1 225 ? 16.322 151.132 24.449 1.00 83.98 201 SER A C 1
ATOM 1465 O O . SER A 1 225 ? 16.970 150.265 23.854 1.00 88.20 201 SER A O 1
ATOM 1468 N N . LYS A 1 226 ? 16.870 151.923 25.378 1.00 89.67 202 LYS A N 1
ATOM 1469 C CA . LYS A 1 226 ? 18.279 151.795 25.746 1.00 90.17 202 LYS A CA 1
ATOM 1470 C C . LYS A 1 226 ? 18.615 150.422 26.310 1.00 91.42 202 LYS A C 1
ATOM 1471 O O . LYS A 1 226 ? 19.794 150.069 26.384 1.00 94.84 202 LYS A O 1
ATOM 1473 N N . ASN A 1 227 ? 17.617 149.645 26.717 1.00 91.46 203 ASN A N 1
ATOM 1474 C CA . ASN A 1 227 ? 17.857 148.301 27.221 1.00 88.47 203 ASN A CA 1
ATOM 1475 C C . ASN A 1 227 ? 17.856 147.247 26.121 1.00 87.15 203 ASN A C 1
ATOM 1476 O O . ASN A 1 227 ? 18.353 146.132 26.350 1.00 86.65 203 ASN A O 1
ATOM 1481 N N . VAL A 1 228 ? 17.331 147.573 24.934 1.00 75.14 204 VAL A N 1
ATOM 1482 C CA . VAL A 1 228 ? 17.089 146.540 23.928 1.00 79.53 204 VAL A CA 1
ATOM 1483 C C . VAL A 1 228 ? 18.403 145.949 23.430 1.00 81.59 204 VAL A C 1
ATOM 1484 O O . VAL A 1 228 ? 18.549 144.724 23.346 1.00 84.96 204 VAL A O 1
ATOM 1488 N N . ALA A 1 229 ? 19.376 146.797 23.091 1.00 80.27 205 ALA A N 1
ATOM 1489 C CA . ALA A 1 229 ? 20.672 146.272 22.661 1.00 80.03 205 ALA A CA 1
ATOM 1490 C C . ALA A 1 229 ? 21.340 145.446 23.750 1.00 77.22 205 ALA A C 1
ATOM 1491 O O . ALA A 1 229 ? 21.743 144.306 23.463 1.00 74.92 205 ALA A O 1
ATOM 1493 N N . PRO A 1 230 ? 21.471 145.923 24.999 1.00 76.54 206 PRO A N 1
ATOM 1494 C CA . PRO A 1 230 ? 22.038 145.049 26.044 1.00 68.74 206 PRO A CA 1
ATOM 1495 C C . PRO A 1 230 ? 21.267 143.757 26.241 1.00 74.50 206 PRO A C 1
ATOM 1496 O O . PRO A 1 230 ? 21.871 142.701 26.481 1.00 77.24 206 PRO A O 1
ATOM 1500 N N . VAL A 1 231 ? 19.935 143.818 26.173 1.00 76.86 207 VAL A N 1
ATOM 1501 C CA . VAL A 1 231 ? 19.130 142.638 26.461 1.00 69.87 207 VAL A CA 1
ATOM 1502 C C . VAL A 1 231 ? 19.197 141.647 25.305 1.00 68.67 207 VAL A C 1
ATOM 1503 O O . VAL A 1 231 ? 19.316 140.436 25.517 1.00 67.96 207 VAL A O 1
ATOM 1507 N N . THR A 1 232 ? 19.127 142.137 24.066 1.00 66.72 208 THR A N 1
ATOM 1508 C CA . THR A 1 232 ? 19.252 141.231 22.927 1.00 78.35 208 THR A CA 1
ATOM 1509 C C . THR A 1 232 ? 20.620 140.568 22.886 1.00 79.63 208 THR A C 1
ATOM 1510 O O . THR A 1 232 ? 20.738 139.426 22.428 1.00 85.98 208 THR A O 1
ATOM 1514 N N . LYS A 1 233 ? 21.665 141.255 23.355 1.00 68.08 209 LYS A N 1
ATOM 1515 C CA . LYS A 1 233 ? 22.967 140.608 23.367 1.00 76.03 209 LYS A CA 1
ATOM 1516 C C . LYS A 1 233 ? 23.010 139.512 24.424 1.00 73.30 209 LYS A C 1
ATOM 1517 O O . LYS A 1 233 ? 23.612 138.457 24.193 1.00 70.58 209 LYS A O 1
ATOM 1523 N N . ALA A 1 234 ? 22.323 139.711 25.558 1.00 66.87 210 ALA A N 1
ATOM 1524 C CA . ALA A 1 234 ? 22.276 138.668 26.579 1.00 66.20 210 ALA A CA 1
ATOM 1525 C C . ALA A 1 234 ? 21.504 137.448 26.088 1.00 75.30 210 ALA A C 1
ATOM 1526 O O . ALA A 1 234 ? 21.899 136.305 26.362 1.00 79.80 210 ALA A O 1
ATOM 1528 N N . GLU A 1 235 ? 20.398 137.672 25.366 1.00 76.13 211 GLU A N 1
ATOM 1529 C CA . GLU A 1 235 ? 19.667 136.564 24.759 1.00 81.55 211 GLU A CA 1
ATOM 1530 C C . GLU A 1 235 ? 20.538 135.788 23.783 1.00 80.03 211 GLU A C 1
ATOM 1531 O O . GLU A 1 235 ? 20.304 134.597 23.556 1.00 88.63 211 GLU A O 1
ATOM 1537 N N . ALA A 1 236 ? 21.549 136.438 23.207 1.00 82.98 212 ALA A N 1
ATOM 1538 C CA . ALA A 1 236 ? 22.477 135.767 22.307 1.00 85.58 212 ALA A CA 1
ATOM 1539 C C . ALA A 1 236 ? 23.591 135.018 23.032 1.00 81.11 212 ALA A C 1
ATOM 1540 O O . ALA A 1 236 ? 24.295 134.230 22.391 1.00 78.50 212 ALA A O 1
ATOM 1542 N N . ALA A 1 237 ? 23.779 135.239 24.336 1.00 79.42 213 ALA A N 1
ATOM 1543 C CA . ALA A 1 237 ? 24.860 134.558 25.051 1.00 74.62 213 ALA A CA 1
ATOM 1544 C C . ALA A 1 237 ? 24.613 133.053 25.100 1.00 75.53 213 ALA A C 1
ATOM 1545 O O . ALA A 1 237 ? 23.518 132.592 25.439 1.00 81.29 213 ALA A O 1
ATOM 1547 N N . ASP A 1 238 ? 25.655 132.287 24.776 1.00 71.94 214 ASP A N 1
ATOM 1548 C CA . ASP A 1 238 ? 25.576 130.847 24.593 1.00 77.24 214 ASP A CA 1
ATOM 1549 C C . ASP A 1 238 ? 26.864 130.249 25.167 1.00 85.96 214 ASP A C 1
ATOM 1550 O O . ASP A 1 238 ? 27.719 129.726 24.454 1.00 86.05 214 ASP A O 1
ATOM 1555 N N . VAL A 1 239 ? 27.013 130.337 26.491 1.00 92.93 215 VAL A N 1
ATOM 1556 C CA . VAL A 1 239 ? 28.232 129.847 27.132 1.00 92.14 215 VAL A CA 1
ATOM 1557 C C . VAL A 1 239 ? 28.389 128.348 26.911 1.00 92.99 215 VAL A C 1
ATOM 1558 O O . VAL A 1 239 ? 29.473 127.871 26.551 1.00 95.82 215 VAL A O 1
ATOM 1562 N N . ASP A 1 240 ? 27.308 127.583 27.101 1.00 99.62 216 ASP A N 1
ATOM 1563 C CA . ASP A 1 240 ? 27.348 126.128 26.941 1.00 109.35 216 ASP A CA 1
ATOM 1564 C C . ASP A 1 240 ? 27.475 125.677 25.484 1.00 106.94 216 ASP A C 1
ATOM 1565 O O . ASP A 1 240 ? 27.654 124.476 25.246 1.00 104.11 216 ASP A O 1
ATOM 1570 N N . GLN A 1 241 ? 27.398 126.601 24.518 1.00 97.09 217 GLN A N 1
ATOM 1571 C CA . GLN A 1 241 ? 27.429 126.293 23.089 1.00 89.41 217 GLN A CA 1
ATOM 1572 C C . GLN A 1 241 ? 26.410 125.206 22.757 1.00 87.71 217 GLN A C 1
ATOM 1573 O O . GLN A 1 241 ? 26.756 124.025 22.637 1.00 86.95 217 GLN A O 1
ATOM 1579 N N . ILE A 1 242 ? 25.143 125.618 22.624 1.00 89.00 218 ILE A N 1
ATOM 1580 C CA . ILE A 1 242 ? 24.024 124.704 22.420 1.00 81.76 218 ILE A CA 1
ATOM 1581 C C . ILE A 1 242 ? 24.281 123.815 21.222 1.00 74.42 218 ILE A C 1
ATOM 1582 O O . ILE A 1 242 ? 24.610 124.300 20.134 1.00 74.46 218 ILE A O 1
ATOM 1587 N N . ALA A 1 243 ? 24.098 122.510 21.409 1.00 72.53 219 ALA A N 1
ATOM 1588 C CA . ALA A 1 243 ? 24.261 121.557 20.315 1.00 73.09 219 ALA A CA 1
ATOM 1589 C C . ALA A 1 243 ? 23.056 121.626 19.385 1.00 77.13 219 ALA A C 1
ATOM 1590 O O . ALA A 1 243 ? 21.933 121.304 19.788 1.00 81.48 219 ALA A O 1
ATOM 1592 N N . MET A 1 244 ? 23.288 122.031 18.139 1.00 78.55 220 MET A N 1
ATOM 1593 C CA . MET A 1 244 ? 22.224 122.116 17.150 1.00 75.04 220 MET A CA 1
ATOM 1594 C C . MET A 1 244 ? 22.137 120.904 16.227 1.00 81.14 220 MET A C 1
ATOM 1595 O O . MET A 1 244 ? 21.143 120.779 15.503 1.00 87.25 220 MET A O 1
ATOM 1600 N N . ASP A 1 245 ? 23.131 120.008 16.226 1.00 77.50 221 ASP A N 1
ATOM 1601 C CA . ASP A 1 245 ? 23.075 118.791 15.413 1.00 85.73 221 ASP A CA 1
ATOM 1602 C C . ASP A 1 245 ? 22.330 117.663 16.110 1.00 90.13 221 ASP A C 1
ATOM 1603 O O . ASP A 1 245 ? 22.450 116.498 15.720 1.00 97.45 221 ASP A O 1
ATOM 1608 N N . LEU A 1 246 ? 21.570 118.005 17.142 1.00 86.41 222 LEU A N 1
ATOM 1609 C CA . LEU A 1 246 ? 20.847 117.014 17.929 1.00 90.53 222 LEU A CA 1
ATOM 1610 C C . LEU A 1 246 ? 19.728 116.362 17.126 1.00 92.95 222 LEU A C 1
ATOM 1611 O O . LEU A 1 246 ? 19.508 115.150 17.231 1.00 101.12 222 LEU A O 1
ATOM 1616 N N . TYR A 1 247 ? 18.999 117.153 16.329 1.00 88.02 223 TYR A N 1
ATOM 1617 C CA . TYR A 1 247 ? 17.895 116.815 15.447 1.00 90.85 223 TYR A CA 1
ATOM 1618 C C . TYR A 1 247 ? 18.367 116.755 13.997 1.00 93.56 223 TYR A C 1
ATOM 1619 O O . TYR A 1 247 ? 19.300 117.467 13.609 1.00 101.01 223 TYR A O 1
ATOM 1628 N N . PRO A 1 248 ? 17.757 115.897 13.176 1.00 90.98 224 PRO A N 1
ATOM 1629 C CA . PRO A 1 248 ? 18.133 115.805 11.748 1.00 89.88 224 PRO A CA 1
ATOM 1630 C C . PRO A 1 248 ? 17.348 116.751 10.834 1.00 90.30 224 PRO A C 1
ATOM 1631 O O . PRO A 1 248 ? 16.387 116.395 10.148 1.00 92.24 224 PRO A O 1
ATOM 1635 N N . TRP A 1 249 ? 17.797 118.010 10.786 1.00 90.42 225 TRP A N 1
ATOM 1636 C CA . TRP A 1 249 ? 17.082 119.032 10.021 1.00 92.21 225 TRP A CA 1
ATOM 1637 C C . TRP A 1 249 ? 17.129 118.755 8.523 1.00 98.12 225 TRP A C 1
ATOM 1638 O O . TRP A 1 249 ? 16.150 118.999 7.814 1.00 103.71 225 TRP A O 1
ATOM 1649 N N . GLU A 1 250 ? 18.253 118.250 8.016 1.00 103.80 226 GLU A N 1
ATOM 1650 C CA . GLU A 1 250 ? 18.356 117.974 6.583 1.00 108.56 226 GLU A CA 1
ATOM 1651 C C . GLU A 1 250 ? 17.281 116.993 6.123 1.00 105.93 226 GLU A C 1
ATOM 1652 O O . GLU A 1 250 ? 16.542 117.272 5.175 1.00 104.08 226 GLU A O 1
ATOM 1658 N N . GLU A 1 251 ? 17.171 115.844 6.796 1.00 109.78 227 GLU A N 1
ATOM 1659 C CA . GLU A 1 251 ? 16.284 114.784 6.325 1.00 116.64 227 GLU A CA 1
ATOM 1660 C C . GLU A 1 251 ? 14.824 115.211 6.349 1.00 126.30 227 GLU A C 1
ATOM 1661 O O . GLU A 1 251 ? 14.052 114.844 5.452 1.00 136.15 227 GLU A O 1
ATOM 1667 N N . ARG A 1 252 ? 14.426 115.994 7.351 1.00 122.58 228 ARG A N 1
ATOM 1668 C CA . ARG A 1 252 ? 13.019 116.340 7.509 1.00 124.82 228 ARG A CA 1
ATOM 1669 C C . ARG A 1 252 ? 12.642 117.579 6.700 1.00 120.26 228 ARG A C 1
ATOM 1670 O O . ARG A 1 252 ? 11.525 117.648 6.166 1.00 126.06 228 ARG A O 1
ATOM 1678 N N . LEU A 1 253 ? 13.557 118.549 6.571 1.00 110.32 229 LEU A N 1
ATOM 1679 C CA . LEU A 1 253 ? 13.249 119.743 5.790 1.00 110.31 229 LEU A CA 1
ATOM 1680 C C . LEU A 1 253 ? 13.240 119.457 4.294 1.00 130.12 229 LEU A C 1
ATOM 1681 O O . LEU A 1 253 ? 12.515 120.120 3.541 1.00 141.21 229 LEU A O 1
ATOM 1686 N N . SER A 1 254 ? 14.025 118.474 3.846 1.00 134.70 230 SER A N 1
ATOM 1687 C CA . SER A 1 254 ? 14.067 118.148 2.424 1.00 134.93 230 SER A CA 1
ATOM 1688 C C . SER A 1 254 ? 12.767 117.497 1.973 1.00 139.76 230 SER A C 1
ATOM 1689 O O . SER A 1 254 ? 12.208 117.862 0.933 1.00 145.17 230 SER A O 1
ATOM 1692 N N . ASP A 1 255 ? 12.263 116.538 2.756 1.00 141.83 231 ASP A N 1
ATOM 1693 C CA . ASP A 1 255 ? 11.035 115.834 2.401 1.00 146.75 231 ASP A CA 1
ATOM 1694 C C . ASP A 1 255 ? 9.828 116.760 2.331 1.00 147.53 231 ASP A C 1
ATOM 1695 O O . ASP A 1 255 ? 8.793 116.368 1.781 1.00 147.29 231 ASP A O 1
ATOM 1700 N N . ALA A 1 256 ? 9.930 117.968 2.881 1.00 145.79 232 ALA A N 1
ATOM 1701 C CA . ALA A 1 256 ? 8.839 118.934 2.814 1.00 143.65 232 ALA A CA 1
ATOM 1702 C C . ALA A 1 256 ? 8.771 119.525 1.412 1.00 143.24 232 ALA A C 1
ATOM 1703 O O . ALA A 1 256 ? 9.685 120.239 0.984 1.00 140.34 232 ALA A O 1
ATOM 1705 N N . LYS A 1 257 ? 7.690 119.230 0.695 1.00 144.54 233 LYS A N 1
ATOM 1706 C CA . LYS A 1 257 ? 7.520 119.691 -0.674 1.00 144.51 233 LYS A CA 1
ATOM 1707 C C . LYS A 1 257 ? 6.781 121.020 -0.693 1.00 142.90 233 LYS A C 1
ATOM 1708 O O . LYS A 1 257 ? 5.905 121.267 0.140 1.00 141.38 233 LYS A O 1
ATOM 1710 N N . GLY A 1 258 ? 7.155 121.875 -1.639 1.00 141.97 234 GLY A N 1
ATOM 1711 C CA . GLY A 1 258 ? 6.427 123.112 -1.875 1.00 140.35 234 GLY A CA 1
ATOM 1712 C C . GLY A 1 258 ? 6.348 123.995 -0.643 1.00 138.23 234 GLY A C 1
ATOM 1713 O O . GLY A 1 258 ? 7.366 124.366 -0.047 1.00 134.35 234 GLY A O 1
ATOM 1714 N N . SER A 1 259 ? 5.113 124.329 -0.248 1.00 140.81 235 SER A N 1
ATOM 1715 C CA . SER A 1 259 ? 4.886 125.302 0.821 1.00 135.77 235 SER A CA 1
ATOM 1716 C C . SER A 1 259 ? 5.268 124.757 2.195 1.00 126.79 235 SER A C 1
ATOM 1717 O O . SER A 1 259 ? 5.579 125.539 3.101 1.00 121.04 235 SER A O 1
ATOM 1720 N N . ASN A 1 260 ? 5.247 123.432 2.370 1.00 125.14 236 ASN A N 1
ATOM 1721 C CA . ASN A 1 260 ? 5.649 122.836 3.642 1.00 121.33 236 ASN A CA 1
ATOM 1722 C C . ASN A 1 260 ? 7.101 123.168 3.995 1.00 121.08 236 ASN A C 1
ATOM 1723 O O . ASN A 1 260 ? 7.440 123.272 5.179 1.00 117.78 236 ASN A O 1
ATOM 1728 N N . ALA A 1 261 ? 7.961 123.369 2.990 1.00 123.96 237 ALA A N 1
ATOM 1729 C CA . ALA A 1 261 ? 9.392 123.612 3.200 1.00 123.17 237 ALA A CA 1
ATOM 1730 C C . ALA A 1 261 ? 9.610 125.001 3.804 1.00 122.68 237 ALA A C 1
ATOM 1731 O O . ALA A 1 261 ? 9.995 125.960 3.128 1.00 123.10 237 ALA A O 1
ATOM 1733 N N . THR A 1 262 ? 9.385 125.092 5.120 1.00 115.64 238 THR A N 1
ATOM 1734 C CA . THR A 1 262 ? 9.472 126.345 5.865 1.00 109.72 238 THR A CA 1
ATOM 1735 C C . THR A 1 262 ? 9.769 126.055 7.337 1.00 103.61 238 THR A C 1
ATOM 1736 O O . THR A 1 262 ? 9.204 125.130 7.924 1.00 100.72 238 THR A O 1
ATOM 1740 N N . LEU A 1 263 ? 10.671 126.844 7.917 1.00 101.85 239 LEU A N 1
ATOM 1741 C CA . LEU A 1 263 ? 11.009 126.784 9.333 1.00 96.39 239 LEU A CA 1
ATOM 1742 C C . LEU A 1 263 ? 10.705 128.136 9.961 1.00 93.92 239 LEU A C 1
ATOM 1743 O O . LEU A 1 263 ? 11.091 129.177 9.416 1.00 95.64 239 LEU A O 1
ATOM 1748 N N . VAL A 1 264 ? 10.030 128.129 11.104 1.00 86.64 240 VAL A N 1
ATOM 1749 C CA . VAL A 1 264 ? 9.713 129.359 11.812 1.00 87.34 240 VAL A CA 1
ATOM 1750 C C . VAL A 1 264 ? 10.448 129.338 13.146 1.00 89.25 240 VAL A C 1
ATOM 1751 O O . VAL A 1 264 ? 10.144 128.526 14.028 1.00 92.57 240 VAL A O 1
ATOM 1755 N N . ASP A 1 265 ? 11.433 130.218 13.284 1.00 85.60 241 ASP A N 1
ATOM 1756 C CA . ASP A 1 265 ? 12.188 130.356 14.524 1.00 82.77 241 ASP A CA 1
ATOM 1757 C C . ASP A 1 265 ? 11.406 131.313 15.397 1.00 81.59 241 ASP A C 1
ATOM 1758 O O . ASP A 1 265 ? 11.564 132.531 15.312 1.00 88.35 241 ASP A O 1
ATOM 1763 N N . ILE A 1 266 ? 10.546 130.756 16.245 1.00 78.48 242 ILE A N 1
ATOM 1764 C CA . ILE A 1 266 ? 9.611 131.571 17.006 1.00 79.00 242 ILE A CA 1
ATOM 1765 C C . ILE A 1 266 ? 10.322 132.092 18.242 1.00 83.23 242 ILE A C 1
ATOM 1766 O O . ILE A 1 266 ? 10.927 131.320 19.004 1.00 84.29 242 ILE A O 1
ATOM 1771 N N . ALA A 1 267 ? 10.279 133.416 18.418 1.00 76.06 243 ALA A N 1
ATOM 1772 C CA . ALA A 1 267 ? 11.146 134.120 19.354 1.00 69.84 243 ALA A CA 1
ATOM 1773 C C . ALA A 1 267 ? 12.607 133.746 19.090 1.00 69.15 243 ALA A C 1
ATOM 1774 O O . ALA A 1 267 ? 13.384 133.441 19.998 1.00 67.20 243 ALA A O 1
ATOM 1776 N N . GLY A 1 268 ? 12.977 133.757 17.810 1.00 78.12 244 GLY A N 1
ATOM 1777 C CA . GLY A 1 268 ? 14.340 133.438 17.420 1.00 84.28 244 GLY A CA 1
ATOM 1778 C C . GLY A 1 268 ? 15.360 134.525 17.668 1.00 84.45 244 GLY A C 1
ATOM 1779 O O . GLY A 1 268 ? 16.557 134.278 17.480 1.00 87.04 244 GLY A O 1
ATOM 1780 N N . SER A 1 269 ? 14.907 135.717 18.062 1.00 88.26 245 SER A N 1
ATOM 1781 C CA . SER A 1 269 ? 15.764 136.828 18.481 1.00 87.44 245 SER A CA 1
ATOM 1782 C C . SER A 1 269 ? 16.831 137.038 17.412 1.00 84.59 245 SER A C 1
ATOM 1783 O O . SER A 1 269 ? 16.482 137.131 16.223 1.00 79.97 245 SER A O 1
ATOM 1786 N N . HIS A 1 270 ? 18.109 137.116 17.773 1.00 88.43 246 HIS A N 1
ATOM 1787 C CA . HIS A 1 270 ? 19.262 137.351 16.910 1.00 86.08 246 HIS A CA 1
ATOM 1788 C C . HIS A 1 270 ? 19.278 136.516 15.635 1.00 86.84 246 HIS A C 1
ATOM 1789 O O . HIS A 1 270 ? 19.805 136.960 14.613 1.00 89.68 246 HIS A O 1
ATOM 1796 N N . GLY A 1 271 ? 18.724 135.306 15.687 1.00 86.48 247 GLY A N 1
ATOM 1797 C CA . GLY A 1 271 ? 18.675 134.427 14.538 1.00 82.42 247 GLY A CA 1
ATOM 1798 C C . GLY A 1 271 ? 19.742 133.356 14.505 1.00 81.59 247 GLY A C 1
ATOM 1799 O O . GLY A 1 271 ? 19.770 132.567 13.550 1.00 78.73 247 GLY A O 1
ATOM 1800 N N . ASN A 1 272 ? 20.610 133.292 15.523 1.00 82.91 248 ASN A N 1
ATOM 1801 C CA . ASN A 1 272 ? 21.744 132.369 15.477 1.00 81.65 248 ASN A CA 1
ATOM 1802 C C . ASN A 1 272 ? 21.287 130.924 15.485 1.00 82.85 248 ASN A C 1
ATOM 1803 O O . ASN A 1 272 ? 21.984 130.050 14.961 1.00 85.15 248 ASN A O 1
ATOM 1808 N N . GLY A 1 273 ? 20.125 130.655 16.068 1.00 80.40 249 GLY A N 1
ATOM 1809 C CA . GLY A 1 273 ? 19.572 129.321 15.985 1.00 70.98 249 GLY A CA 1
ATOM 1810 C C . GLY A 1 273 ? 19.380 128.862 14.554 1.00 74.84 249 GLY A C 1
ATOM 1811 O O . GLY A 1 273 ? 19.779 127.751 14.191 1.00 85.29 249 GLY A O 1
ATOM 1812 N N . THR A 1 274 ? 18.751 129.700 13.718 1.00 70.94 250 THR A N 1
ATOM 1813 C CA . THR A 1 274 ? 18.505 129.273 12.347 1.00 90.14 250 THR A CA 1
ATOM 1814 C C . THR A 1 274 ? 19.755 129.380 11.498 1.00 92.90 250 THR A C 1
ATOM 1815 O O . THR A 1 274 ? 19.877 128.645 10.515 1.00 99.02 250 THR A O 1
ATOM 1819 N N . ARG A 1 275 ? 20.685 130.276 11.841 1.00 95.89 251 ARG A N 1
ATOM 1820 C CA . ARG A 1 275 ? 21.977 130.247 11.159 1.00 97.05 251 ARG A CA 1
ATOM 1821 C C . ARG A 1 275 ? 22.644 128.887 11.340 1.00 87.87 251 ARG A C 1
ATOM 1822 O O . ARG A 1 275 ? 23.179 128.321 10.383 1.00 88.81 251 ARG A O 1
ATOM 1830 N N . ALA A 1 276 ? 22.556 128.311 12.541 1.00 81.89 252 ALA A N 1
ATOM 1831 C CA . ALA A 1 276 ? 23.122 126.981 12.754 1.00 82.45 252 ALA A CA 1
ATOM 1832 C C . ALA A 1 276 ? 22.397 125.927 11.924 1.00 87.06 252 ALA A C 1
ATOM 1833 O O . ALA A 1 276 ? 23.037 125.062 11.311 1.00 87.01 252 ALA A O 1
ATOM 1835 N N . ILE A 1 277 ? 21.063 125.991 11.885 1.00 86.87 253 ILE A N 1
ATOM 1836 C CA . ILE A 1 277 ? 20.270 125.008 11.151 1.00 82.52 253 ILE A CA 1
ATOM 1837 C C . ILE A 1 277 ? 20.563 125.086 9.662 1.00 80.77 253 ILE A C 1
ATOM 1838 O O . ILE A 1 277 ? 20.637 124.060 8.974 1.00 77.17 253 ILE A O 1
ATOM 1843 N N . MET A 1 278 ? 20.676 126.305 9.126 1.00 90.58 254 MET A N 1
ATOM 1844 C CA . MET A 1 278 ? 21.039 126.460 7.723 1.00 102.26 254 MET A CA 1
ATOM 1845 C C . MET A 1 278 ? 22.473 126.031 7.464 1.00 108.48 254 MET A C 1
ATOM 1846 O O . MET A 1 278 ? 22.836 125.791 6.310 1.00 113.78 254 MET A O 1
ATOM 1851 N N . ALA A 1 279 ? 23.286 125.939 8.510 1.00 109.85 255 ALA A N 1
ATOM 1852 C CA . ALA A 1 279 ? 24.640 125.438 8.417 1.00 113.74 255 ALA A CA 1
ATOM 1853 C C . ALA A 1 279 ? 24.726 123.953 8.721 1.00 115.17 255 ALA A C 1
ATOM 1854 O O . ALA A 1 279 ? 25.803 123.378 8.594 1.00 134.27 255 ALA A O 1
ATOM 1856 N N . LEU A 1 280 ? 23.632 123.322 9.141 1.00 96.82 256 LEU A N 1
ATOM 1857 C CA . LEU A 1 280 ? 23.598 121.880 9.331 1.00 86.62 256 LEU A CA 1
ATOM 1858 C C . LEU A 1 280 ? 22.834 121.172 8.232 1.00 91.80 256 LEU A C 1
ATOM 1859 O O . LEU A 1 280 ? 22.807 119.934 8.199 1.00 96.43 256 LEU A O 1
ATOM 1864 N N . ALA A 1 281 ? 22.217 121.925 7.339 1.00 89.49 257 ALA A N 1
ATOM 1865 C CA . ALA A 1 281 ? 21.439 121.348 6.265 1.00 102.52 257 ALA A CA 1
ATOM 1866 C C . ALA A 1 281 ? 21.467 122.296 5.072 1.00 117.40 257 ALA A C 1
ATOM 1867 O O . ALA A 1 281 ? 20.497 123.023 4.824 1.00 115.27 257 ALA A O 1
ATOM 1869 N N . PRO A 1 282 ? 22.571 122.353 4.324 1.00 125.16 258 PRO A N 1
ATOM 1870 C CA . PRO A 1 282 ? 22.583 123.130 3.076 1.00 130.61 258 PRO A CA 1
ATOM 1871 C C . PRO A 1 282 ? 22.283 122.320 1.819 1.00 133.46 258 PRO A C 1
ATOM 1872 O O . PRO A 1 282 ? 22.419 122.872 0.722 1.00 136.93 258 PRO A O 1
ATOM 1876 N N . LYS A 1 283 ? 21.922 121.052 1.954 1.00 136.38 259 LYS A N 1
ATOM 1877 C CA . LYS A 1 283 ? 21.533 120.272 0.792 1.00 141.52 259 LYS A CA 1
ATOM 1878 C C . LYS A 1 283 ? 20.075 120.614 0.662 1.00 142.25 259 LYS A C 1
ATOM 1879 O O . LYS A 1 283 ? 19.234 119.758 0.809 1.00 145.64 259 LYS A O 1
ATOM 1885 N N . LEU A 1 284 ? 19.784 121.845 0.280 1.00 140.22 260 LEU A N 1
ATOM 1886 C CA . LEU A 1 284 ? 18.430 122.332 0.301 1.00 141.80 260 LEU A CA 1
ATOM 1887 C C . LEU A 1 284 ? 17.812 122.912 -0.938 1.00 152.33 260 LEU A C 1
ATOM 1888 O O . LEU A 1 284 ? 18.471 123.222 -1.894 1.00 154.87 260 LEU A O 1
ATOM 1893 N N . ASN A 1 285 ? 16.497 123.081 -0.873 1.00 159.38 261 ASN A N 1
ATOM 1894 C CA . ASN A 1 285 ? 15.661 123.718 -1.887 1.00 164.71 261 ASN A CA 1
ATOM 1895 C C . ASN A 1 285 ? 15.599 125.221 -1.616 1.00 157.18 261 ASN A C 1
ATOM 1896 O O . ASN A 1 285 ? 16.371 125.757 -0.848 1.00 162.39 261 ASN A O 1
ATOM 1901 N N . GLY A 1 286 ? 14.682 125.963 -2.206 1.00 147.15 262 GLY A N 1
ATOM 1902 C CA . GLY A 1 286 ? 14.552 127.370 -1.844 1.00 137.17 262 GLY A CA 1
ATOM 1903 C C . GLY A 1 286 ? 13.666 127.440 -0.610 1.00 130.64 262 GLY A C 1
ATOM 1904 O O . GLY A 1 286 ? 12.510 127.780 -0.696 1.00 125.75 262 GLY A O 1
ATOM 1905 N N . CYS A 1 287 ? 14.234 127.124 0.546 1.00 128.13 263 CYS A N 1
ATOM 1906 C CA . CYS A 1 287 ? 13.539 127.021 1.781 1.00 122.37 263 CYS A CA 1
ATOM 1907 C C . CYS A 1 287 ? 13.309 128.324 2.367 1.00 117.54 263 CYS A C 1
ATOM 1908 O O . CYS A 1 287 ? 14.067 129.237 2.219 1.00 117.06 263 CYS A O 1
ATOM 1911 N N . ARG A 1 288 ? 12.193 128.409 3.019 1.00 115.38 264 ARG A N 1
ATOM 1912 C CA . ARG A 1 288 ? 11.841 129.639 3.707 1.00 112.16 264 ARG A CA 1
ATOM 1913 C C . ARG A 1 288 ? 12.274 129.543 5.168 1.00 104.29 264 ARG A C 1
ATOM 1914 O O . ARG A 1 288 ? 11.845 128.636 5.892 1.00 99.06 264 ARG A O 1
ATOM 1922 N N . PHE A 1 289 ? 13.144 130.467 5.587 1.00 101.83 265 PHE A N 1
ATOM 1923 C CA . PHE A 1 289 ? 13.598 130.590 6.972 1.00 103.00 265 PHE A CA 1
ATOM 1924 C C . PHE A 1 289 ? 13.116 131.926 7.535 1.00 107.17 265 PHE A C 1
ATOM 1925 O O . PHE A 1 289 ? 13.592 132.987 7.112 1.00 107.55 265 PHE A O 1
ATOM 1933 N N . ILE A 1 290 ? 12.191 131.877 8.499 1.00 102.23 266 ILE A N 1
ATOM 1934 C CA . ILE A 1 290 ? 11.699 133.071 9.178 1.00 103.26 266 ILE A CA 1
ATOM 1935 C C . ILE A 1 290 ? 12.133 133.051 10.643 1.00 100.30 266 ILE A C 1
ATOM 1936 O O . ILE A 1 290 ? 12.124 131.999 11.294 1.00 96.98 266 ILE A O 1
ATOM 1941 N N . VAL A 1 291 ? 12.514 134.223 11.155 1.00 100.63 267 VAL A N 1
ATOM 1942 C CA . VAL A 1 291 ? 12.729 134.449 12.578 1.00 97.83 267 VAL A CA 1
ATOM 1943 C C . VAL A 1 291 ? 11.670 135.444 13.046 1.00 98.71 267 VAL A C 1
ATOM 1944 O O . VAL A 1 291 ? 11.583 136.563 12.521 1.00 98.50 267 VAL A O 1
ATOM 1948 N N . GLN A 1 292 ? 10.865 135.036 14.027 1.00 90.99 268 GLN A N 1
ATOM 1949 C CA . GLN A 1 292 ? 9.839 135.892 14.604 1.00 89.60 268 GLN A CA 1
ATOM 1950 C C . GLN A 1 292 ? 10.275 136.346 15.987 1.00 88.41 268 GLN A C 1
ATOM 1951 O O . GLN A 1 292 ? 10.956 135.615 16.707 1.00 90.35 268 GLN A O 1
ATOM 1957 N N . ASP A 1 293 ? 9.879 137.562 16.348 1.00 94.68 269 ASP A N 1
ATOM 1958 C CA . ASP A 1 293 ? 10.102 138.090 17.688 1.00 90.96 269 ASP A CA 1
ATOM 1959 C C . ASP A 1 293 ? 9.341 139.404 17.808 1.00 92.60 269 ASP A C 1
ATOM 1960 O O . ASP A 1 293 ? 8.782 139.914 16.833 1.00 95.71 269 ASP A O 1
ATOM 1965 N N . LEU A 1 294 ? 9.325 139.941 19.025 1.00 90.17 270 LEU A N 1
ATOM 1966 C CA . LEU A 1 294 ? 8.693 141.225 19.279 1.00 93.44 270 LEU A CA 1
ATOM 1967 C C . LEU A 1 294 ? 9.374 142.333 18.475 1.00 96.45 270 LEU A C 1
ATOM 1968 O O . LEU A 1 294 ? 10.496 142.182 17.979 1.00 93.83 270 LEU A O 1
ATOM 1973 N N . GLU A 1 295 ? 8.672 143.461 18.347 1.00 104.30 271 GLU A N 1
ATOM 1974 C CA . GLU A 1 295 ? 9.139 144.537 17.472 1.00 109.05 271 GLU A CA 1
ATOM 1975 C C . GLU A 1 295 ? 10.533 145.053 17.816 1.00 98.66 271 GLU A C 1
ATOM 1976 O O . GLU A 1 295 ? 11.358 145.177 16.894 1.00 97.93 271 GLU A O 1
ATOM 1982 N N . PRO A 1 296 ? 10.864 145.395 19.069 1.00 93.34 272 PRO A N 1
ATOM 1983 C CA . PRO A 1 296 ? 12.218 145.927 19.331 1.00 94.76 272 PRO A CA 1
ATOM 1984 C C . PRO A 1 296 ? 13.332 144.981 18.921 1.00 96.54 272 PRO A C 1
ATOM 1985 O O . PRO A 1 296 ? 14.381 145.426 18.427 1.00 92.06 272 PRO A O 1
ATOM 1989 N N . VAL A 1 297 ? 13.122 143.675 19.116 1.00 98.50 273 VAL A N 1
ATOM 1990 C CA . VAL A 1 297 ? 14.143 142.679 18.805 1.00 89.47 273 VAL A CA 1
ATOM 1991 C C . VAL A 1 297 ? 14.283 142.515 17.294 1.00 91.25 273 VAL A C 1
ATOM 1992 O O . VAL A 1 297 ? 15.394 142.363 16.772 1.00 88.76 273 VAL A O 1
ATOM 1996 N N . ILE A 1 298 ? 13.159 142.539 16.571 1.00 97.79 274 ILE A N 1
ATOM 1997 C CA . ILE A 1 298 ? 13.196 142.493 15.113 1.00 101.75 274 ILE A CA 1
ATOM 1998 C C . ILE A 1 298 ? 13.896 143.731 14.561 1.00 109.46 274 ILE A C 1
ATOM 1999 O O . ILE A 1 298 ? 14.666 143.647 13.598 1.00 111.87 274 ILE A O 1
ATOM 2004 N N . GLY A 1 299 ? 13.657 144.895 15.171 1.00 111.74 275 GLY A N 1
ATOM 2005 C CA . GLY A 1 299 ? 14.317 146.109 14.712 1.00 112.74 275 GLY A CA 1
ATOM 2006 C C . GLY A 1 299 ? 15.819 146.094 14.935 1.00 114.52 275 GLY A C 1
ATOM 2007 O O . GLY A 1 299 ? 16.582 146.607 14.112 1.00 118.00 275 GLY A O 1
ATOM 2008 N N . GLU A 1 300 ? 16.267 145.509 16.047 1.00 109.13 276 GLU A N 1
ATOM 2009 C CA . GLU A 1 300 ? 17.696 145.478 16.340 1.00 103.78 276 GLU A CA 1
ATOM 2010 C C . GLU A 1 300 ? 18.454 144.615 15.337 1.00 102.06 276 GLU A C 1
ATOM 2011 O O . GLU A 1 300 ? 19.577 144.952 14.945 1.00 104.68 276 GLU A O 1
ATOM 2017 N N . HIS A 1 301 ? 17.858 143.506 14.900 1.00 97.21 277 HIS A N 1
ATOM 2018 C CA . HIS A 1 301 ? 18.560 142.533 14.072 1.00 103.57 277 HIS A CA 1
ATOM 2019 C C . HIS A 1 301 ? 18.081 142.473 12.627 1.00 110.23 277 HIS A C 1
ATOM 2020 O O . HIS A 1 301 ? 18.666 141.718 11.843 1.00 114.94 277 HIS A O 1
ATOM 2027 N N . SER A 1 302 ? 17.057 143.249 12.244 1.00 111.10 278 SER A N 1
ATOM 2028 C CA . SER A 1 302 ? 16.393 143.027 10.958 1.00 112.02 278 SER A CA 1
ATOM 2029 C C . SER A 1 302 ? 17.366 143.075 9.790 1.00 115.19 278 SER A C 1
ATOM 2030 O O . SER A 1 302 ? 17.275 142.254 8.871 1.00 120.22 278 SER A O 1
ATOM 2033 N N . GLN A 1 303 ? 18.297 144.029 9.792 1.00 111.06 279 GLN A N 1
ATOM 2034 C CA . GLN A 1 303 ? 19.167 144.159 8.631 1.00 115.38 279 GLN A CA 1
ATOM 2035 C C . GLN A 1 303 ? 20.159 143.002 8.564 1.00 114.79 279 GLN A C 1
ATOM 2036 O O . GLN A 1 303 ? 20.402 142.442 7.488 1.00 120.04 279 GLN A O 1
ATOM 2042 N N . ALA A 1 304 ? 20.732 142.613 9.711 1.00 108.87 280 ALA A N 1
ATOM 2043 C CA . ALA A 1 304 ? 21.640 141.469 9.725 1.00 105.99 280 ALA A CA 1
ATOM 2044 C C . ALA A 1 304 ? 20.937 140.199 9.265 1.00 113.11 280 ALA A C 1
ATOM 2045 O O . ALA A 1 304 ? 21.541 139.376 8.569 1.00 114.65 280 ALA A O 1
ATOM 2047 N N . LEU A 1 305 ? 19.653 140.047 9.605 1.00 117.39 281 LEU A N 1
ATOM 2048 C CA . LEU A 1 305 ? 18.905 138.840 9.249 1.00 115.17 281 LEU A CA 1
ATOM 2049 C C . LEU A 1 305 ? 18.508 138.820 7.770 1.00 116.25 281 LEU A C 1
ATOM 2050 O O . LEU A 1 305 ? 18.619 137.784 7.098 1.00 108.31 281 LEU A O 1
ATOM 2055 N N . ARG A 1 306 ? 17.989 139.942 7.254 1.00 120.89 282 ARG A N 1
ATOM 2056 C CA . ARG A 1 306 ? 17.735 140.045 5.819 1.00 122.02 282 ARG A CA 1
ATOM 2057 C C . ARG A 1 306 ? 18.986 139.699 5.032 1.00 127.42 282 ARG A C 1
ATOM 2058 O O . ARG A 1 306 ? 18.908 139.071 3.975 1.00 125.26 282 ARG A O 1
ATOM 2066 N N . ALA A 1 307 ? 20.156 140.068 5.562 1.00 134.32 283 ALA A N 1
ATOM 2067 C CA . ALA A 1 307 ? 21.406 139.908 4.826 1.00 139.24 283 ALA A CA 1
ATOM 2068 C C . ALA A 1 307 ? 21.789 138.443 4.649 1.00 137.20 283 ALA A C 1
ATOM 2069 O O . ALA A 1 307 ? 22.498 138.100 3.697 1.00 145.83 283 ALA A O 1
ATOM 2071 N N . GLU A 1 308 ? 21.348 137.566 5.546 1.00 127.07 284 GLU A N 1
ATOM 2072 C CA . GLU A 1 308 ? 21.626 136.144 5.413 1.00 119.80 284 GLU A CA 1
ATOM 2073 C C . GLU A 1 308 ? 20.435 135.374 4.857 1.00 117.65 284 GLU A C 1
ATOM 2074 O O . GLU A 1 308 ? 20.329 134.162 5.072 1.00 115.94 284 GLU A O 1
ATOM 2080 N N . GLY A 1 309 ? 19.535 136.052 4.145 1.00 116.81 285 GLY A N 1
ATOM 2081 C CA . GLY A 1 309 ? 18.465 135.355 3.463 1.00 119.79 285 GLY A CA 1
ATOM 2082 C C . GLY A 1 309 ? 17.386 134.814 4.372 1.00 121.40 285 GLY A C 1
ATOM 2083 O O . GLY A 1 309 ? 16.590 133.976 3.942 1.00 128.95 285 GLY A O 1
ATOM 2084 N N . ILE A 1 310 ? 17.333 135.254 5.627 1.00 113.73 286 ILE A N 1
ATOM 2085 C CA . ILE A 1 310 ? 16.191 134.950 6.482 1.00 116.84 286 ILE A CA 1
ATOM 2086 C C . ILE A 1 310 ? 15.349 136.215 6.632 1.00 116.78 286 ILE A C 1
ATOM 2087 O O . ILE A 1 310 ? 15.870 137.336 6.678 1.00 119.47 286 ILE A O 1
ATOM 2092 N N . GLU A 1 311 ? 14.031 136.032 6.704 1.00 117.32 287 GLU A N 1
ATOM 2093 C CA . GLU A 1 311 ? 13.103 137.154 6.710 1.00 120.88 287 GLU A CA 1
ATOM 2094 C C . GLU A 1 311 ? 12.651 137.410 8.139 1.00 117.99 287 GLU A C 1
ATOM 2095 O O . GLU A 1 311 ? 12.234 136.461 8.827 1.00 111.95 287 GLU A O 1
ATOM 2101 N N . PRO A 1 312 ? 12.742 138.639 8.641 1.00 118.21 288 PRO A N 1
ATOM 2102 C CA . PRO A 1 312 ? 12.276 138.913 10.002 1.00 115.29 288 PRO A CA 1
ATOM 2103 C C . PRO A 1 312 ? 10.783 139.208 10.013 1.00 115.17 288 PRO A C 1
ATOM 2104 O O . PRO A 1 312 ? 10.243 139.834 9.094 1.00 112.24 288 PRO A O 1
ATOM 2108 N N . GLN A 1 313 ? 10.115 138.738 11.068 1.00 109.65 289 GLN A N 1
ATOM 2109 C CA . GLN A 1 313 ? 8.680 138.943 11.247 1.00 103.45 289 GLN A CA 1
ATOM 2110 C C . GLN A 1 313 ? 8.394 139.415 12.666 1.00 101.00 289 GLN A C 1
ATOM 2111 O O . GLN A 1 313 ? 8.853 138.798 13.636 1.00 101.28 289 GLN A O 1
ATOM 2117 N N . VAL A 1 314 ? 7.630 140.497 12.789 1.00 102.26 290 VAL A N 1
ATOM 2118 C CA . VAL A 1 314 ? 7.159 140.947 14.096 1.00 101.65 290 VAL A CA 1
ATOM 2119 C C . VAL A 1 314 ? 5.946 140.107 14.479 1.00 102.27 290 VAL A C 1
ATOM 2120 O O . VAL A 1 314 ? 4.948 140.07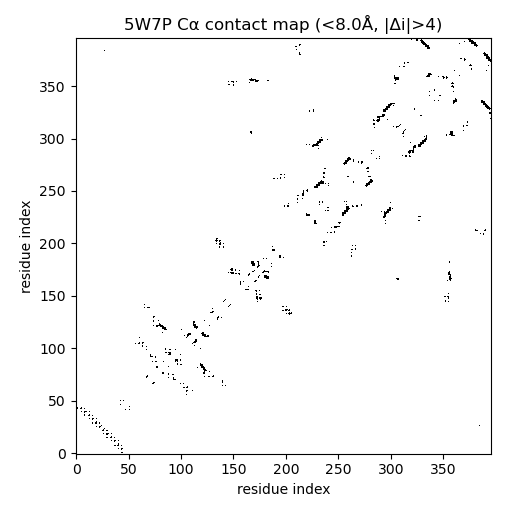7 13.751 1.00 109.68 290 VAL A O 1
ATOM 2124 N N . TYR A 1 315 ? 6.040 139.403 15.608 1.00 94.00 291 TYR A N 1
ATOM 2125 C CA . TYR A 1 315 ? 4.982 138.504 16.053 1.00 94.52 291 TYR A CA 1
ATOM 2126 C C . TYR A 1 315 ? 5.048 138.390 17.572 1.00 94.71 291 TYR A C 1
ATOM 2127 O O . TYR A 1 315 ? 6.134 138.369 18.162 1.00 98.08 291 TYR A O 1
ATOM 2136 N N . ASP A 1 316 ? 3.872 138.362 18.192 1.00 96.84 292 ASP A N 1
ATOM 2137 C CA . ASP A 1 316 ? 3.682 138.250 19.635 1.00 92.43 292 ASP A CA 1
ATOM 2138 C C . ASP A 1 316 ? 2.866 136.982 19.839 1.00 92.19 292 ASP A C 1
ATOM 2139 O O . ASP A 1 316 ? 1.689 136.935 19.455 1.00 94.86 292 ASP A O 1
ATOM 2144 N N . PHE A 1 317 ? 3.484 135.946 20.409 1.00 85.42 293 PHE A N 1
ATOM 2145 C CA . PHE A 1 317 ? 2.781 134.671 20.529 1.00 86.40 293 PHE A CA 1
ATOM 2146 C C . PHE A 1 317 ? 1.810 134.632 21.702 1.00 93.57 293 PHE A C 1
ATOM 2147 O O . PHE A 1 317 ? 1.227 133.573 21.961 1.00 100.07 293 PHE A O 1
ATOM 2155 N N . LEU A 1 318 ? 1.611 135.754 22.403 1.00 94.98 294 LEU A N 1
ATOM 2156 C CA . LEU A 1 318 ? 0.568 135.863 23.415 1.00 98.19 294 LEU A CA 1
ATOM 2157 C C . LEU A 1 318 ? -0.617 136.715 22.978 1.00 101.46 294 LEU A C 1
ATOM 2158 O O . LEU A 1 318 ? -1.664 136.670 23.634 1.00 106.82 294 LEU A O 1
ATOM 2163 N N . LYS A 1 319 ? -0.489 137.478 21.888 1.00 99.18 295 LYS A N 1
ATOM 2164 C CA . LYS A 1 319 ? -1.561 138.334 21.404 1.00 98.45 295 LYS A CA 1
ATOM 2165 C C . LYS A 1 319 ? -2.110 137.929 20.040 1.00 106.30 295 LYS A C 1
ATOM 2166 O O . LYS A 1 319 ? -3.188 138.400 19.667 1.00 113.01 295 LYS A O 1
ATOM 2172 N N . GLN A 1 320 ? -1.409 137.068 19.295 1.00 112.47 296 GLN A N 1
ATOM 2173 C CA . GLN A 1 320 ? -1.762 136.740 17.917 1.00 111.82 296 GLN A CA 1
ATOM 2174 C C . GLN A 1 320 ? -1.653 135.241 17.681 1.00 106.73 296 GLN A C 1
ATOM 2175 O O . GLN A 1 320 ? -0.882 134.546 18.345 1.00 104.94 296 GLN A O 1
ATOM 2181 N N . GLU A 1 321 ? -2.420 134.752 16.712 1.00 104.30 297 GLU A N 1
ATOM 2182 C CA . GLU A 1 321 ? -2.240 133.397 16.215 1.00 103.30 297 GLU A CA 1
ATOM 2183 C C . GLU A 1 321 ? -1.067 133.352 15.247 1.00 108.14 297 GLU A C 1
ATOM 2184 O O . GLU A 1 321 ? -0.783 134.328 14.545 1.00 110.44 297 GLU A O 1
ATOM 2190 N N . GLN A 1 322 ? -0.409 132.196 15.190 1.00 109.54 298 GLN A N 1
ATOM 2191 C CA . GLN A 1 322 ? 0.778 132.040 14.358 1.00 106.63 298 GLN A CA 1
ATOM 2192 C C . GLN A 1 322 ? 0.446 132.392 12.913 1.00 109.57 298 GLN A C 1
ATOM 2193 O O . GLN A 1 322 ? -0.450 131.770 12.323 1.00 105.27 298 GLN A O 1
ATOM 2199 N N . PRO A 1 323 ? 1.129 133.376 12.310 1.00 109.83 299 PRO A N 1
ATOM 2200 C CA . PRO A 1 323 ? 0.687 133.892 11.009 1.00 113.03 299 PRO A CA 1
ATOM 2201 C C . PRO A 1 323 ? 1.324 133.191 9.817 1.00 119.42 299 PRO A C 1
ATOM 2202 O O . PRO A 1 323 ? 1.272 133.714 8.699 1.00 123.17 299 PRO A O 1
ATOM 2206 N N . VAL A 1 324 ? 1.921 132.017 10.026 1.00 114.91 300 VAL A N 1
ATOM 2207 C CA . VAL A 1 324 ? 2.514 131.236 8.944 1.00 109.15 300 VAL A CA 1
ATOM 2208 C C . VAL A 1 324 ? 1.977 129.809 9.025 1.00 102.85 300 VAL A C 1
ATOM 2209 O O . VAL A 1 324 ? 2.210 129.109 10.018 1.00 92.99 300 VAL A O 1
ATOM 2213 N N . HIS A 1 325 ? 1.275 129.380 7.976 1.00 107.79 301 HIS A N 1
ATOM 2214 C CA . HIS A 1 325 ? 0.490 128.152 7.965 1.00 113.22 301 HIS A CA 1
ATOM 2215 C C . HIS A 1 325 ? 1.245 126.997 7.316 1.00 108.84 301 HIS A C 1
ATOM 2216 O O . HIS A 1 325 ? 1.999 127.180 6.358 1.00 107.99 301 HIS A O 1
ATOM 2223 N N . GLY A 1 326 ? 0.998 125.790 7.827 1.00 106.83 302 GLY A N 1
ATOM 2224 C CA . GLY A 1 326 ? 1.495 124.572 7.213 1.00 107.92 302 GLY A CA 1
ATOM 2225 C C . GLY A 1 326 ? 2.997 124.389 7.216 1.00 109.24 302 GLY A C 1
ATOM 2226 O O . GLY A 1 326 ? 3.491 123.479 6.541 1.00 110.51 302 GLY A O 1
ATOM 2227 N N . ALA A 1 327 ? 3.741 125.216 7.953 1.00 107.33 303 ALA A N 1
ATOM 2228 C CA . ALA A 1 327 ? 5.194 125.106 7.949 1.00 102.95 303 ALA A CA 1
ATOM 2229 C C . ALA A 1 327 ? 5.627 123.722 8.422 1.00 96.99 303 ALA A C 1
ATOM 2230 O O . ALA A 1 327 ? 4.939 123.056 9.197 1.00 95.44 303 ALA A O 1
ATOM 2232 N N . SER A 1 328 ? 6.761 123.268 7.906 1.00 105.32 304 SER A N 1
ATOM 2233 C CA . SER A 1 328 ? 7.273 121.962 8.295 1.00 116.06 304 SER A CA 1
ATOM 2234 C C . SER A 1 328 ? 7.581 121.897 9.790 1.00 106.88 304 SER A C 1
ATOM 2235 O O . SER A 1 328 ? 7.249 120.906 10.454 1.00 110.55 304 SER A O 1
ATOM 2238 N N . ILE A 1 329 ? 8.216 122.938 10.336 1.00 92.87 305 ILE A N 1
ATOM 2239 C CA . ILE A 1 329 ? 8.628 122.976 11.738 1.00 95.55 305 ILE A CA 1
ATOM 2240 C C . ILE A 1 329 ? 8.388 124.374 12.309 1.00 94.22 305 ILE A C 1
ATOM 2241 O O . ILE A 1 329 ? 8.842 125.372 11.738 1.00 96.31 305 ILE A O 1
ATOM 2246 N N . TYR A 1 330 ? 7.741 124.434 13.475 1.00 82.36 306 TYR A N 1
ATOM 2247 C CA . TYR A 1 330 ? 7.733 125.617 14.325 1.00 86.90 306 TYR A CA 1
ATOM 2248 C C . TYR A 1 330 ? 8.683 125.342 15.487 1.00 90.57 306 TYR A C 1
ATOM 2249 O O . TYR A 1 330 ? 8.453 124.418 16.274 1.00 95.04 306 TYR A O 1
ATOM 2258 N N . TYR A 1 331 ? 9.768 126.115 15.561 1.00 87.34 307 TYR A N 1
ATOM 2259 C CA . TYR A 1 331 ? 10.902 125.831 16.428 1.00 72.92 307 TYR A CA 1
ATOM 2260 C C . TYR A 1 331 ? 10.943 126.833 17.575 1.00 72.87 307 TYR A C 1
ATOM 2261 O O . TYR A 1 331 ? 10.786 128.041 17.362 1.00 75.66 307 TYR A O 1
ATOM 2270 N N . PHE A 1 332 ? 11.161 126.326 18.790 1.00 76.54 308 PHE A N 1
ATOM 2271 C CA . PHE A 1 332 ? 11.130 127.124 20.015 1.00 69.80 308 PHE A CA 1
ATOM 2272 C C . PHE A 1 332 ? 12.395 126.845 20.819 1.00 68.56 308 PHE A C 1
ATOM 2273 O O . PHE A 1 332 ? 12.475 125.827 21.517 1.00 66.46 308 PHE A O 1
ATOM 2281 N N . ARG A 1 333 ? 13.370 127.750 20.778 1.00 71.66 309 ARG A N 1
ATOM 2282 C CA . ARG A 1 333 ? 14.608 127.560 21.531 1.00 70.77 309 ARG A CA 1
ATOM 2283 C C . ARG A 1 333 ? 14.664 128.554 22.673 1.00 69.22 309 ARG A C 1
ATOM 2284 O O . ARG A 1 333 ? 14.605 129.768 22.442 1.00 69.93 309 ARG A O 1
ATOM 2292 N N . ARG A 1 334 ? 14.811 128.032 23.893 1.00 64.78 310 ARG A N 1
ATOM 2293 C CA . ARG A 1 334 ? 14.938 128.852 25.093 1.00 70.15 310 ARG A CA 1
ATOM 2294 C C . ARG A 1 334 ? 13.850 129.916 25.137 1.00 69.33 310 ARG A C 1
ATOM 2295 O O . ARG A 1 334 ? 14.082 131.060 25.515 1.00 74.69 310 ARG A O 1
ATOM 2303 N N . VAL A 1 335 ? 12.643 129.528 24.736 1.00 62.21 311 VAL A N 1
ATOM 2304 C CA . VAL A 1 335 ? 11.481 130.383 24.894 1.00 71.10 311 VAL A CA 1
ATOM 2305 C C . VAL A 1 335 ? 10.551 129.843 25.979 1.00 69.88 311 VAL A C 1
ATOM 2306 O O . VAL A 1 335 ? 10.195 130.575 26.903 1.00 69.97 311 VAL A O 1
ATOM 2310 N N . PHE A 1 336 ? 10.203 128.558 25.924 1.00 74.73 312 PHE A N 1
ATOM 2311 C CA . PHE A 1 336 ? 9.247 128.018 26.884 1.00 71.84 312 PHE A CA 1
ATOM 2312 C C . PHE A 1 336 ? 9.757 127.989 28.322 1.00 68.85 312 PHE A C 1
ATOM 2313 O O . PHE A 1 336 ? 8.932 127.889 29.234 1.00 62.78 312 PHE A O 1
ATOM 2321 N N . HIS A 1 337 ? 11.073 128.090 28.566 1.00 64.19 313 HIS A N 1
ATOM 2322 C CA . HIS A 1 337 ? 11.519 128.190 29.959 1.00 60.30 313 HIS A CA 1
ATOM 2323 C C . HIS A 1 337 ? 11.160 129.532 30.586 1.00 55.99 313 HIS A C 1
ATOM 2324 O O . HIS A 1 337 ? 11.351 129.709 31.792 1.00 61.44 313 HIS A O 1
ATOM 2331 N N . ASP A 1 338 ? 10.614 130.463 29.806 1.00 56.24 314 ASP A N 1
ATOM 2332 C CA . ASP A 1 338 ? 10.179 131.760 30.302 1.00 63.25 314 ASP A CA 1
ATOM 2333 C C . ASP A 1 338 ? 8.725 131.770 30.751 1.00 68.40 314 ASP A C 1
ATOM 2334 O O . ASP A 1 338 ? 8.271 132.773 31.316 1.00 70.99 314 ASP A O 1
ATOM 2339 N N . TRP A 1 339 ? 7.972 130.702 30.487 1.00 60.92 315 TRP A N 1
ATOM 2340 C CA . TRP A 1 339 ? 6.557 130.763 30.709 1.00 66.66 315 TRP A CA 1
ATOM 2341 C C . TRP A 1 339 ? 6.020 129.521 31.398 1.00 70.83 315 TRP A C 1
ATOM 2342 O O . TRP A 1 339 ? 6.353 128.387 31.012 1.00 76.81 315 TRP A O 1
ATOM 2353 N N . PRO A 1 340 ? 5.146 129.698 32.376 1.00 66.41 316 PRO A N 1
ATOM 2354 C CA . PRO A 1 340 ? 4.546 128.540 33.034 1.00 69.06 316 PRO A CA 1
ATOM 2355 C C . PRO A 1 340 ? 3.606 127.818 32.072 1.00 72.02 316 PRO A C 1
ATOM 2356 O O . PRO A 1 340 ? 3.235 128.336 31.012 1.00 64.53 316 PRO A O 1
ATOM 2360 N N . ASP A 1 341 ? 3.268 126.574 32.428 1.00 65.68 317 ASP A N 1
ATOM 2361 C CA . ASP A 1 341 ? 2.291 125.820 31.645 1.00 70.64 317 ASP A CA 1
ATOM 2362 C C . ASP A 1 341 ? 1.033 126.652 31.396 1.00 81.04 317 ASP A C 1
ATOM 2363 O O . ASP A 1 341 ? 0.571 126.778 30.254 1.00 85.14 317 ASP A O 1
ATOM 2368 N N . LEU A 1 342 ? 0.481 127.256 32.451 1.00 77.45 318 LEU A N 1
ATOM 2369 C CA . LEU A 1 342 ? -0.742 128.050 32.327 1.00 80.47 318 LEU A CA 1
ATOM 2370 C C . LEU A 1 342 ? -0.620 129.380 33.039 1.00 70.72 318 LEU A C 1
ATOM 2371 O O . LEU A 1 342 ? -0.146 129.437 34.189 1.00 68.67 318 LEU A O 1
ATOM 2376 N N . PRO A 1 343 ? -1.055 130.483 32.419 1.00 69.10 319 PRO A N 1
ATOM 2377 C CA . PRO A 1 343 ? -1.745 130.469 31.121 1.00 72.30 319 PRO A CA 1
ATOM 2378 C C . PRO A 1 343 ? -0.845 130.503 29.861 1.00 73.49 319 PRO A C 1
ATOM 2379 O O . PRO A 1 343 ? -1.281 130.019 28.820 1.00 78.53 319 PRO A O 1
ATOM 2383 N N . GLU A 1 344 ? 0.371 131.048 29.936 1.00 75.51 320 GLU A N 1
ATOM 2384 C CA . GLU A 1 344 ? 1.074 131.393 28.700 1.00 75.72 320 GLU A CA 1
ATOM 2385 C C . GLU A 1 344 ? 1.514 130.162 27.916 1.00 82.57 320 GLU A C 1
ATOM 2386 O O . GLU A 1 344 ? 1.447 130.160 26.681 1.00 88.26 320 GLU A O 1
ATOM 2392 N N . GLY A 1 345 ? 1.977 129.116 28.604 1.00 81.02 321 GLY A N 1
ATOM 2393 C CA . GLY A 1 345 ? 2.464 127.936 27.898 1.00 79.48 321 GLY A CA 1
ATOM 2394 C C . GLY A 1 345 ? 1.444 127.364 26.934 1.00 86.54 321 GLY A C 1
ATOM 2395 O O . GLY A 1 345 ? 1.730 127.164 25.749 1.00 91.35 321 GLY A O 1
ATOM 2396 N N . LYS A 1 346 ? 0.229 127.099 27.430 1.00 87.55 322 LYS A N 1
ATOM 2397 C CA . LYS A 1 346 ? -0.839 126.609 26.562 1.00 92.95 322 LYS A CA 1
ATOM 2398 C C . LYS A 1 346 ? -1.225 127.639 25.513 1.00 89.33 322 LYS A C 1
ATOM 2399 O O . LYS A 1 346 ? -1.581 127.273 24.390 1.00 90.67 322 LYS A O 1
ATOM 2401 N N . LYS A 1 347 ? -1.161 128.928 25.841 1.00 79.11 323 LYS A N 1
ATOM 2402 C CA . LYS A 1 347 ? -1.600 129.902 24.853 1.00 74.90 323 LYS A CA 1
ATOM 2403 C C . LYS A 1 347 ? -0.609 130.033 23.693 1.00 83.26 323 LYS A C 1
ATOM 2404 O O . LYS A 1 347 ? -1.025 130.240 22.545 1.00 90.87 323 LYS A O 1
ATOM 2410 N N . ILE A 1 348 ? 0.690 129.876 23.944 1.00 85.00 324 ILE A N 1
ATOM 2411 C CA . ILE A 1 348 ? 1.630 129.826 22.833 1.00 83.93 324 ILE A CA 1
ATOM 2412 C C . ILE A 1 348 ? 1.323 128.623 21.948 1.00 85.54 324 ILE A C 1
ATOM 2413 O O . ILE A 1 348 ? 1.162 128.751 20.734 1.00 90.21 324 ILE A O 1
ATOM 2418 N N . LEU A 1 349 ? 1.222 127.437 22.554 1.00 87.64 325 LEU A N 1
ATOM 2419 C CA . LEU A 1 349 ? 0.958 126.219 21.793 1.00 85.66 325 LEU A CA 1
ATOM 2420 C C . LEU A 1 349 ? -0.362 126.312 21.031 1.00 90.12 325 LEU A C 1
ATOM 2421 O O . LEU A 1 349 ? -0.448 125.896 19.870 1.00 94.06 325 LEU A O 1
ATOM 2426 N N . ASP A 1 350 ? -1.399 126.874 21.656 1.00 91.18 326 ASP A N 1
ATOM 2427 C CA . ASP A 1 350 ? -2.668 127.014 20.948 1.00 99.33 326 ASP A CA 1
ATOM 2428 C C . ASP A 1 350 ? -2.540 127.990 19.785 1.00 96.81 326 ASP A C 1
ATOM 2429 O O . ASP A 1 350 ? -3.068 127.736 18.697 1.00 93.16 326 ASP A O 1
ATOM 2434 N N . ASN A 1 351 ? -1.832 129.105 19.991 1.00 96.44 327 ASN A N 1
ATOM 2435 C CA . ASN A 1 351 ? -1.731 130.118 18.945 1.00 100.13 327 ASN A CA 1
ATOM 2436 C C . ASN A 1 351 ? -0.973 129.613 17.728 1.00 101.21 327 ASN A C 1
ATOM 2437 O O . ASN A 1 351 ? -1.231 130.068 16.607 1.00 97.67 327 ASN A O 1
ATOM 2442 N N . THR A 1 352 ? -0.029 128.692 17.921 1.00 96.97 328 THR A N 1
ATOM 2443 C CA . THR A 1 352 ? 0.606 128.059 16.777 1.00 99.53 328 THR A CA 1
ATOM 2444 C C . THR A 1 352 ? -0.083 126.757 16.372 1.00 100.77 328 THR A C 1
ATOM 2445 O O . THR A 1 352 ? 0.081 126.324 15.226 1.00 106.08 328 THR A O 1
ATOM 2449 N N . ARG A 1 353 ? -0.876 126.146 17.260 1.00 100.43 329 ARG A N 1
ATOM 2450 C CA . ARG A 1 353 ? -1.759 125.057 16.838 1.00 105.39 329 ARG A CA 1
ATOM 2451 C C . ARG A 1 353 ? -2.641 125.481 15.676 1.00 102.64 329 ARG A C 1
ATOM 2452 O O . ARG A 1 353 ? -2.920 124.684 14.774 1.00 105.23 329 ARG A O 1
ATOM 2460 N N . ALA A 1 354 ? -3.085 126.740 15.687 1.00 101.00 330 ALA A N 1
ATOM 2461 C CA . ALA A 1 354 ? -4.006 127.227 14.669 1.00 101.47 330 ALA A CA 1
ATOM 2462 C C . ALA A 1 354 ? -3.412 127.103 13.274 1.00 103.26 330 ALA A C 1
ATOM 2463 O O . ALA A 1 354 ? -4.118 126.759 12.316 1.00 113.02 330 ALA A O 1
ATO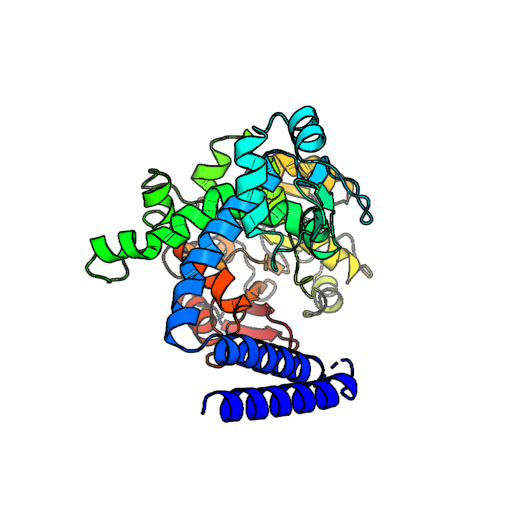M 2465 N N . ALA A 1 355 ? -2.118 127.369 13.139 1.00 94.22 331 ALA A N 1
ATOM 2466 C CA . ALA A 1 355 ? -1.469 127.425 11.837 1.00 107.98 331 ALA A CA 1
ATOM 2467 C C . ALA A 1 355 ? -0.944 126.078 11.355 1.00 114.87 331 ALA A C 1
ATOM 2468 O O . ALA A 1 355 ? -0.492 125.984 10.208 1.00 116.20 331 ALA A O 1
ATOM 2470 N N . MET A 1 356 ? -0.999 125.040 12.182 1.00 114.80 332 MET A N 1
ATOM 2471 C CA . MET A 1 356 ? -0.337 123.788 11.850 1.00 114.87 332 MET A CA 1
ATOM 2472 C C . MET A 1 356 ? -1.188 122.916 10.937 1.00 115.84 332 MET A C 1
ATOM 2473 O O . MET A 1 356 ? -2.419 122.975 10.952 1.00 121.20 332 MET A O 1
ATOM 2478 N N . SER A 1 357 ? -0.505 122.099 10.139 1.00 112.48 333 SER A N 1
ATOM 2479 C CA . SER A 1 357 ? -1.107 120.956 9.473 1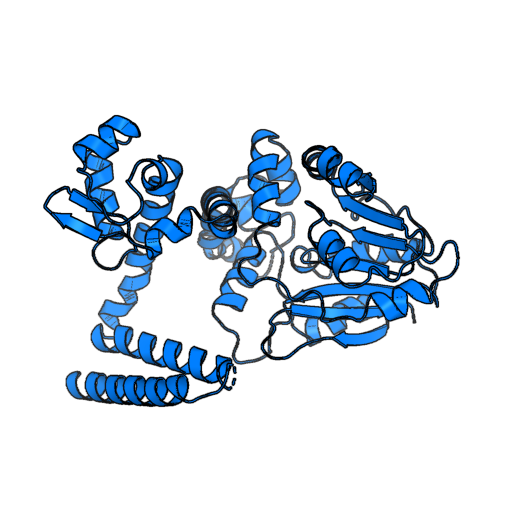.00 108.89 333 SER A CA 1
ATOM 2480 C C . SER A 1 357 ? -0.936 119.720 10.348 1.00 114.84 333 SER A C 1
ATOM 2481 O O . SER A 1 357 ? 0.150 119.475 10.889 1.00 114.43 333 SER A O 1
ATOM 2484 N N . ARG A 1 358 ? -2.014 118.941 10.467 1.00 115.56 334 ARG A N 1
ATOM 2485 C CA . ARG A 1 358 ? -2.053 117.830 11.415 1.00 114.85 334 ARG A CA 1
ATOM 2486 C C . ARG A 1 358 ? -0.900 116.859 11.196 1.00 121.36 334 ARG A C 1
ATOM 2487 O O . ARG A 1 358 ? -0.264 116.415 12.159 1.00 120.29 334 ARG A O 1
ATOM 2489 N N . GLU A 1 359 ? -0.593 116.543 9.938 1.00 128.75 335 GLU A N 1
ATOM 2490 C CA . GLU A 1 359 ? 0.351 115.476 9.624 1.00 135.48 335 GLU A CA 1
ATOM 2491 C C . GLU A 1 359 ? 1.577 115.952 8.848 1.00 135.27 335 GLU A C 1
ATOM 2492 O O . GLU A 1 359 ? 2.404 115.120 8.452 1.00 141.11 335 GLU A O 1
ATOM 2498 N N . HIS A 1 360 ? 1.724 117.260 8.615 1.00 128.41 336 HIS A N 1
ATOM 2499 C CA . HIS A 1 360 ? 2.929 117.798 7.995 1.00 122.70 336 HIS A CA 1
ATOM 2500 C C . HIS A 1 360 ? 3.688 118.778 8.876 1.00 114.00 336 HIS A C 1
ATOM 2501 O O . HIS A 1 360 ? 4.864 119.039 8.606 1.00 110.13 336 HIS A O 1
ATOM 2508 N N . SER A 1 361 ? 3.060 119.325 9.904 1.00 115.11 337 SER A N 1
ATOM 2509 C CA . SER A 1 361 ? 3.702 120.260 10.810 1.00 116.95 337 SER A CA 1
ATOM 2510 C C . SER A 1 361 ? 4.108 119.548 12.094 1.00 119.93 337 SER A C 1
ATOM 2511 O O . SER A 1 361 ? 3.424 118.627 12.555 1.00 124.41 337 SER A O 1
ATOM 2514 N N . ARG A 1 362 ? 5.244 119.974 12.657 1.00 110.11 338 ARG A N 1
ATOM 2515 C CA . ARG A 1 362 ? 5.678 119.532 13.975 1.00 101.44 338 ARG A CA 1
ATOM 2516 C C . ARG A 1 362 ? 6.185 120.724 14.772 1.00 98.60 338 ARG A C 1
ATOM 2517 O O . ARG A 1 362 ? 6.718 121.685 14.210 1.00 98.05 338 ARG A O 1
ATOM 2525 N N . ILE A 1 363 ? 5.995 120.655 16.087 1.00 94.06 339 ILE A N 1
ATOM 2526 C CA . ILE A 1 363 ? 6.496 121.649 17.028 1.00 90.95 339 ILE A CA 1
ATOM 2527 C C . ILE A 1 363 ? 7.774 121.104 17.646 1.00 92.93 339 ILE A C 1
ATOM 2528 O O . ILE A 1 363 ? 7.817 119.943 18.076 1.00 94.88 339 ILE A O 1
ATOM 2533 N N . LEU A 1 364 ? 8.820 121.927 17.688 1.00 92.29 340 LEU A N 1
ATOM 2534 C CA . LEU A 1 364 ? 10.077 121.547 18.322 1.00 86.22 340 LEU A CA 1
ATOM 2535 C C . LEU A 1 364 ? 10.344 122.495 19.481 1.00 84.07 340 LEU A C 1
ATOM 2536 O O . LEU A 1 364 ? 10.518 123.703 19.276 1.00 84.78 340 LEU A O 1
ATOM 2541 N N . ILE A 1 365 ? 10.383 121.936 20.690 1.00 80.40 341 ILE A N 1
ATOM 2542 C CA . ILE A 1 365 ? 10.703 122.659 21.915 1.00 75.37 341 ILE A CA 1
ATOM 2543 C C . ILE A 1 365 ? 12.139 122.308 22.296 1.00 67.85 341 ILE A C 1
ATOM 2544 O O . ILE A 1 365 ? 12.438 121.156 22.635 1.00 70.80 341 ILE A O 1
ATOM 2549 N N . HIS A 1 366 ? 13.021 123.298 22.265 1.00 64.14 342 HIS A N 1
ATOM 2550 C CA . HIS A 1 366 ? 14.441 123.106 22.535 1.00 61.85 342 HIS A CA 1
ATOM 2551 C C . HIS A 1 366 ? 14.766 123.890 23.794 1.00 61.39 342 HIS A C 1
ATOM 2552 O O . HIS A 1 366 ? 14.653 125.120 23.804 1.00 70.19 342 HIS A O 1
ATOM 2559 N N . ASP A 1 367 ? 15.156 123.179 24.853 1.00 63.07 343 ASP A N 1
ATOM 2560 C CA . ASP A 1 367 ? 15.259 123.738 26.195 1.00 62.17 343 ASP A CA 1
ATOM 2561 C C . ASP A 1 367 ? 16.052 122.754 27.041 1.00 61.12 343 ASP A C 1
ATOM 2562 O O . ASP A 1 367 ? 16.283 121.611 26.643 1.00 66.65 343 ASP A O 1
ATOM 2567 N N . ILE A 1 368 ? 16.424 123.200 28.242 1.00 64.32 344 ILE A N 1
ATOM 2568 C CA . ILE A 1 368 ? 17.062 122.316 29.209 1.00 63.96 344 ILE A CA 1
ATOM 2569 C C . ILE A 1 368 ? 16.074 121.243 29.643 1.00 69.22 344 ILE A C 1
ATOM 2570 O O . ILE A 1 368 ? 14.879 121.509 29.824 1.00 71.06 344 ILE A O 1
ATOM 2575 N N . ILE A 1 369 ? 16.564 120.020 29.814 1.00 70.22 345 ILE A N 1
ATOM 2576 C CA . ILE A 1 369 ? 15.788 118.965 30.455 1.00 71.03 345 ILE A CA 1
ATOM 2577 C C . ILE A 1 369 ? 16.437 118.688 31.807 1.00 71.12 345 ILE A C 1
ATOM 2578 O O . ILE A 1 369 ? 17.562 118.181 31.883 1.00 70.92 345 ILE A O 1
ATOM 2583 N N . VAL A 1 370 ? 15.724 119.024 32.876 1.00 67.44 346 VAL A N 1
ATOM 2584 C CA . VAL A 1 370 ? 16.258 118.980 34.233 1.00 66.89 346 VAL A CA 1
ATOM 2585 C C . VAL A 1 370 ? 16.084 117.583 34.809 1.00 73.89 346 VAL A C 1
ATOM 2586 O O . VAL A 1 370 ? 14.949 117.110 34.936 1.00 79.47 346 VAL A O 1
ATOM 2590 N N . PRO A 1 371 ? 17.167 116.909 35.197 1.00 72.32 347 PRO A N 1
ATOM 2591 C CA . PRO A 1 371 ? 17.041 115.565 35.778 1.00 70.39 347 PRO A CA 1
ATOM 2592 C C . PRO A 1 371 ? 16.291 115.585 37.099 1.00 70.78 347 PRO A C 1
ATOM 2593 O O . PRO A 1 371 ? 16.263 116.589 37.817 1.00 76.61 347 PRO A O 1
ATOM 2597 N N . GLU A 1 372 ? 15.671 114.454 37.418 1.00 69.37 348 GLU A N 1
ATOM 2598 C CA . GLU A 1 372 ? 14.938 114.347 38.670 1.00 70.56 348 GLU A CA 1
ATOM 2599 C C . GLU A 1 372 ? 15.861 114.178 39.871 1.00 72.85 348 GLU A C 1
ATOM 2600 O O . GLU A 1 372 ? 15.401 114.249 41.016 1.00 79.64 348 GLU A O 1
ATOM 2606 N N . ILE A 1 373 ? 17.158 113.992 39.634 1.00 68.58 349 ILE A N 1
ATOM 2607 C CA . ILE A 1 373 ? 18.125 113.776 40.698 1.00 73.60 349 ILE A CA 1
ATOM 2608 C C . ILE A 1 373 ? 19.469 114.164 40.116 1.00 67.34 349 ILE A C 1
ATOM 2609 O O . ILE A 1 373 ? 19.681 114.062 38.907 1.00 73.90 349 ILE A O 1
ATOM 2614 N N . GLY A 1 374 ? 20.362 114.662 40.964 1.00 62.32 350 GLY A N 1
ATOM 2615 C CA . GLY A 1 374 ? 21.710 114.930 40.488 1.00 54.60 350 GLY A CA 1
ATOM 2616 C C . GLY A 1 374 ? 21.843 116.139 39.583 1.00 58.20 350 GLY A C 1
ATOM 2617 O O . GLY A 1 374 ? 22.763 116.192 38.767 1.00 66.30 350 GLY A O 1
ATOM 2618 N N . ALA A 1 375 ? 20.940 117.106 39.691 1.00 55.44 351 ALA A N 1
ATOM 2619 C CA . ALA A 1 375 ? 21.105 118.356 38.963 1.00 55.08 351 ALA A CA 1
ATOM 2620 C C . ALA A 1 375 ? 22.336 119.103 39.479 1.00 58.79 351 ALA A C 1
ATOM 2621 O O . ALA A 1 375 ? 22.779 118.917 40.616 1.00 68.50 351 ALA A O 1
ATOM 2623 N N . THR A 1 376 ? 22.888 119.960 38.629 1.00 55.69 352 THR A N 1
ATOM 2624 C CA . THR A 1 376 ? 24.084 120.744 38.924 1.00 56.92 352 THR A CA 1
ATOM 2625 C C . THR A 1 376 ? 23.716 122.182 39.267 1.00 62.45 352 THR A C 1
ATOM 2626 O O . THR A 1 376 ? 22.567 122.605 39.136 1.00 63.10 352 THR A O 1
ATOM 2630 N N . MET A 1 377 ? 24.738 122.953 39.649 1.00 56.79 353 MET A N 1
ATOM 2631 C CA . MET A 1 377 ? 24.586 124.388 39.846 1.00 54.60 353 MET A CA 1
ATOM 2632 C C . MET A 1 377 ? 24.203 125.116 38.558 1.00 55.17 353 MET A C 1
ATOM 2633 O O . MET A 1 377 ? 23.722 126.258 38.612 1.00 51.02 353 MET A O 1
ATOM 2638 N N . SER A 1 378 ? 24.440 124.490 37.412 1.00 49.14 354 SER A N 1
ATOM 2639 C CA . SER A 1 378 ? 24.040 125.050 36.123 1.00 54.49 354 SER A CA 1
ATOM 2640 C C . SER A 1 378 ? 22.528 124.945 35.920 1.00 55.09 354 SER A C 1
ATOM 2641 O O . SER A 1 378 ? 21.884 125.895 35.462 1.00 53.36 354 SER A O 1
ATOM 2644 N N . HIS A 1 379 ? 21.938 123.797 36.254 1.00 57.90 355 HIS A N 1
ATOM 2645 C CA . HIS A 1 379 ? 20.481 123.722 36.315 1.00 54.80 355 HIS A CA 1
ATOM 2646 C C . HIS A 1 379 ? 19.938 124.754 37.296 1.00 59.43 355 HIS A C 1
ATOM 2647 O O . HIS A 1 379 ? 18.996 125.489 36.987 1.00 64.21 355 HIS A O 1
ATOM 2654 N N . ALA A 1 380 ? 20.559 124.850 38.475 1.00 55.97 356 ALA A N 1
ATOM 2655 C CA . ALA A 1 380 ? 19.979 125.634 39.566 1.00 55.46 356 ALA A CA 1
ATOM 2656 C C . ALA A 1 380 ? 20.021 127.133 39.284 1.00 57.71 356 ALA A C 1
ATOM 2657 O O . ALA A 1 380 ? 19.053 127.837 39.578 1.00 57.09 356 ALA A O 1
ATOM 2659 N N . TRP A 1 381 ? 21.129 127.657 38.730 1.00 54.00 357 TRP A N 1
ATOM 2660 C CA . TRP A 1 381 ? 21.171 129.105 38.516 1.00 55.05 357 TRP A CA 1
ATOM 2661 C C . TRP A 1 381 ? 20.230 129.524 37.399 1.00 59.21 357 TRP A C 1
ATOM 2662 O O . TRP A 1 381 ? 19.630 130.600 37.460 1.00 56.43 357 TRP A O 1
ATOM 2673 N N . GLN A 1 382 ? 20.066 128.683 36.390 1.00 55.48 358 GLN A N 1
ATOM 2674 C CA . GLN A 1 382 ? 19.121 129.003 35.339 1.00 53.69 358 GLN A CA 1
ATOM 2675 C C . GLN A 1 382 ? 17.688 128.866 35.817 1.00 60.60 358 GLN A C 1
ATOM 2676 O O . GLN A 1 382 ? 16.857 129.745 35.551 1.00 59.84 358 GLN A O 1
ATOM 2682 N N . ASP A 1 383 ? 17.376 127.796 36.549 1.00 54.53 359 ASP A N 1
ATOM 2683 C CA . ASP A 1 383 ? 15.991 127.633 36.978 1.00 53.07 359 ASP A CA 1
ATOM 2684 C C . ASP A 1 383 ? 15.599 128.722 37.954 1.00 56.35 359 ASP A C 1
ATOM 2685 O O . ASP A 1 383 ? 14.513 129.308 37.844 1.00 57.98 359 ASP A O 1
ATOM 2690 N N . LEU A 1 384 ? 16.459 128.978 38.946 1.00 54.46 360 LEU A N 1
ATOM 2691 C CA . LEU A 1 384 ? 16.107 129.890 40.024 1.00 53.83 360 LEU A CA 1
ATOM 2692 C C . LEU A 1 384 ? 16.152 131.339 39.569 1.00 54.18 360 LEU A C 1
ATOM 2693 O O . LEU A 1 384 ? 15.456 132.186 40.138 1.00 54.15 360 LEU A O 1
ATOM 2698 N N . SER A 1 385 ? 16.956 131.653 38.555 1.00 53.32 361 SER A N 1
ATOM 2699 C CA . SER A 1 385 ? 16.890 133.000 38.011 1.00 52.61 361 SER A CA 1
ATOM 2700 C C . SER A 1 385 ? 15.574 133.223 37.293 1.00 53.92 361 SER A C 1
ATOM 2701 O O . SER A 1 385 ? 15.005 134.314 37.365 1.00 52.96 361 SER A O 1
ATOM 2704 N N . LEU A 1 386 ? 15.087 132.184 36.598 1.00 61.41 362 LEU A N 1
ATOM 2705 C CA . LEU A 1 386 ? 13.775 132.194 35.960 1.00 58.11 362 LEU A CA 1
ATOM 2706 C C . LEU A 1 386 ? 12.644 132.281 36.985 1.00 62.98 362 LEU A C 1
ATOM 2707 O O . LEU A 1 386 ? 11.621 132.924 36.722 1.00 61.55 362 LEU A O 1
ATOM 2712 N N . MET A 1 387 ? 12.787 131.614 38.139 1.00 54.20 363 MET A N 1
ATOM 2713 C CA . MET A 1 387 ? 11.787 131.751 39.196 1.00 48.62 363 MET A CA 1
ATOM 2714 C C . MET A 1 387 ? 11.477 133.219 39.469 1.00 57.11 363 MET A C 1
ATOM 2715 O O . MET A 1 387 ? 10.324 133.577 39.748 1.00 59.51 363 MET A O 1
ATOM 2720 N N . ALA A 1 388 ? 12.481 134.095 39.335 1.00 51.94 364 ALA A N 1
ATOM 2721 C CA . ALA A 1 388 ? 12.271 135.512 39.641 1.00 61.52 364 ALA A CA 1
ATOM 2722 C C . ALA A 1 388 ? 11.274 136.169 38.692 1.00 56.11 364 ALA A C 1
ATOM 2723 O O . ALA A 1 388 ? 10.544 137.081 39.094 1.00 65.74 364 ALA A O 1
ATOM 2725 N N . ILE A 1 389 ? 11.217 135.728 37.439 1.00 59.56 365 ILE A N 1
ATOM 2726 C CA . ILE A 1 389 ? 10.321 136.322 36.452 1.00 61.57 365 ILE A CA 1
ATOM 2727 C C . ILE A 1 389 ? 9.133 135.411 36.130 1.00 65.65 365 ILE A C 1
ATOM 2728 O O . ILE A 1 389 ? 8.391 135.675 35.173 1.00 71.30 365 ILE A O 1
ATOM 2733 N N . GLY A 1 390 ? 8.912 134.357 36.918 1.00 56.72 366 GLY A N 1
ATOM 2734 C CA . GLY A 1 390 ? 7.821 133.442 36.629 1.00 50.74 366 GLY A CA 1
ATOM 2735 C C . GLY A 1 390 ? 8.121 132.364 35.598 1.00 53.01 366 GLY A C 1
ATOM 2736 O O . GLY A 1 390 ? 7.190 131.708 35.129 1.00 52.00 366 GLY A O 1
ATOM 2737 N N . GLY A 1 391 ? 9.376 132.170 35.198 1.00 47.74 367 GLY A N 1
ATOM 2738 C CA . GLY A 1 391 ? 9.734 131.054 34.355 1.00 50.86 367 GLY A CA 1
ATOM 2739 C C . GLY A 1 391 ? 10.284 129.877 35.164 1.00 57.44 367 GLY A C 1
ATOM 2740 O O . GLY A 1 391 ? 10.364 129.888 36.389 1.00 59.84 367 GLY A O 1
ATOM 2741 N N . MET A 1 392 ? 10.683 128.841 34.438 1.00 57.80 368 MET A N 1
ATOM 2742 C CA . MET A 1 392 ? 11.125 127.619 35.094 1.00 60.80 368 MET A CA 1
ATOM 2743 C C . MET A 1 392 ? 11.773 126.706 34.068 1.00 63.10 368 MET A C 1
ATOM 2744 O O . MET A 1 392 ? 11.297 126.616 32.935 1.00 69.87 368 MET A O 1
ATOM 2749 N N . GLU A 1 393 ? 12.863 126.051 34.459 1.00 60.14 369 GLU A N 1
ATOM 2750 C CA . GLU A 1 393 ? 13.380 124.958 33.651 1.00 63.50 369 GLU A CA 1
ATOM 2751 C C . GLU A 1 393 ? 12.622 123.687 33.999 1.00 63.68 369 GLU A C 1
ATOM 2752 O O . GLU A 1 393 ? 12.287 123.445 35.162 1.00 70.94 369 GLU A O 1
ATOM 2758 N N . ARG A 1 394 ? 12.303 122.907 32.971 1.00 59.69 370 ARG A N 1
ATOM 2759 C CA . ARG A 1 394 ? 11.352 121.806 33.063 1.00 66.05 370 ARG A CA 1
ATOM 2760 C C . ARG A 1 394 ? 12.053 120.450 33.062 1.00 70.99 370 ARG A C 1
ATOM 2761 O O . ARG A 1 394 ? 13.056 120.250 32.372 1.00 68.72 370 ARG A O 1
ATOM 2769 N N . THR A 1 395 ? 11.502 119.512 33.840 1.00 71.92 371 THR A N 1
ATOM 2770 C CA . THR A 1 395 ? 11.914 118.116 33.775 1.00 64.17 371 THR A CA 1
ATOM 2771 C C . THR A 1 395 ? 11.244 117.444 32.581 1.00 69.64 371 THR A C 1
ATOM 2772 O O . THR A 1 395 ? 10.366 118.017 31.923 1.00 68.97 371 THR A O 1
ATOM 2776 N N . GLU A 1 396 ? 11.666 116.208 32.299 1.00 71.24 372 GLU A N 1
ATOM 2777 C CA . GLU A 1 396 ? 10.976 115.411 31.290 1.00 76.71 372 GLU A CA 1
ATOM 2778 C C . GLU A 1 396 ? 9.493 115.301 31.613 1.00 82.16 372 GLU A C 1
ATOM 2779 O O . GLU A 1 396 ? 8.630 115.544 30.760 1.00 77.92 372 GLU A O 1
ATOM 2785 N N . LYS A 1 397 ? 9.179 114.963 32.863 1.00 85.52 373 LYS A N 1
ATOM 2786 C CA . LYS A 1 397 ? 7.781 114.819 33.246 1.00 89.83 373 LYS A CA 1
ATOM 2787 C C . LYS A 1 397 ? 7.043 116.160 33.170 1.00 89.15 373 LYS A C 1
ATOM 2788 O O . LYS A 1 397 ? 5.841 116.184 32.878 1.00 91.45 373 LYS A O 1
ATOM 2794 N N . ASP A 1 398 ? 7.753 117.285 33.361 1.00 83.76 374 ASP A N 1
ATOM 2795 C CA . ASP A 1 398 ? 7.126 118.599 33.212 1.00 73.99 374 ASP A CA 1
ATOM 2796 C C . ASP A 1 398 ? 6.726 118.858 31.769 1.00 81.39 374 ASP A C 1
ATOM 2797 O O . ASP A 1 398 ? 5.637 119.383 31.503 1.00 89.09 374 ASP A O 1
ATOM 2802 N N . PHE A 1 399 ? 7.606 118.512 30.827 1.00 81.68 375 PHE A N 1
ATOM 2803 C CA . PHE A 1 399 ? 7.268 118.626 29.413 1.00 80.39 375 PHE A CA 1
ATOM 2804 C C . PHE A 1 399 ? 6.070 117.745 29.056 1.00 87.17 375 PHE A C 1
ATOM 2805 O O . PHE A 1 399 ? 5.232 118.127 28.230 1.00 89.94 375 PHE A O 1
ATOM 2813 N N . ALA A 1 400 ? 5.966 116.565 29.671 1.00 88.57 376 ALA A N 1
ATOM 2814 C CA . ALA A 1 400 ? 4.832 115.688 29.391 1.00 92.73 376 ALA A CA 1
ATOM 2815 C C . ALA A 1 400 ? 3.509 116.381 29.710 1.00 96.68 376 ALA A C 1
ATOM 2816 O O . ALA A 1 400 ? 2.586 116.370 28.888 1.00 102.34 376 ALA A O 1
ATOM 2818 N N . ARG A 1 401 ? 3.404 117.009 30.892 1.00 92.63 377 ARG A N 1
ATOM 2819 C CA . ARG A 1 401 ? 2.184 117.742 31.233 1.00 89.69 377 ARG A CA 1
ATOM 2820 C C . ARG A 1 401 ? 1.920 118.860 30.235 1.00 92.87 377 ARG A C 1
ATOM 2821 O O . ARG A 1 401 ? 0.799 119.010 29.736 1.00 90.80 377 ARG A O 1
ATOM 2829 N N . LEU A 1 402 ? 2.944 119.671 29.945 1.00 89.90 378 LEU A N 1
ATOM 2830 C CA . LEU A 1 402 ? 2.767 120.772 29.004 1.00 87.77 378 LEU A CA 1
ATOM 2831 C C . LEU A 1 402 ? 2.175 120.284 27.688 1.00 93.27 378 LEU A C 1
ATOM 2832 O O . LEU A 1 402 ? 1.298 120.935 27.111 1.00 95.29 378 LEU A O 1
ATOM 2837 N N . LEU A 1 403 ? 2.629 119.126 27.208 1.00 96.74 379 LEU A N 1
ATOM 2838 C CA . LEU A 1 403 ? 2.092 118.575 25.968 1.00 99.37 379 LEU A CA 1
ATOM 2839 C C . LEU A 1 403 ? 0.664 118.084 26.160 1.00 102.85 379 LEU A C 1
ATOM 2840 O O . LEU A 1 403 ? -0.237 118.439 25.392 1.00 97.17 379 LEU A O 1
ATOM 2845 N N . ASP A 1 404 ? 0.453 117.247 27.180 1.00 109.31 380 ASP A N 1
ATOM 2846 C CA . ASP A 1 404 ? -0.879 116.746 27.506 1.00 116.43 380 ASP A CA 1
ATOM 2847 C C . ASP A 1 404 ? -1.874 117.891 27.638 1.00 111.60 380 ASP A C 1
ATOM 2848 O O . ASP A 1 404 ? -2.938 117.885 27.007 1.00 112.61 380 ASP A O 1
ATOM 2853 N N . ILE A 1 405 ? -1.536 118.887 28.461 1.00 103.63 381 ILE A N 1
ATOM 2854 C CA . ILE A 1 405 ? -2.450 119.989 28.741 1.00 100.12 381 ILE A CA 1
ATOM 2855 C C . ILE A 1 405 ? -2.817 120.719 27.461 1.00 99.56 381 ILE A C 1
ATOM 2856 O O . ILE A 1 405 ? -3.902 121.301 27.356 1.00 91.53 381 ILE A O 1
ATOM 2861 N N . ALA A 1 406 ? -1.939 120.680 26.458 1.00 104.40 382 ALA A N 1
ATOM 2862 C CA . ALA A 1 406 ? -2.194 121.302 25.167 1.00 105.30 382 ALA A CA 1
ATOM 2863 C C . ALA A 1 406 ? -2.613 120.292 24.095 1.00 105.84 382 ALA A C 1
ATOM 2864 O O . ALA A 1 406 ? -2.506 120.589 22.897 1.00 105.22 382 ALA A O 1
ATOM 2866 N N . GLY A 1 407 ? -3.075 119.110 24.499 1.00 103.69 383 GLY A N 1
ATOM 2867 C CA . GLY A 1 407 ? -3.575 118.110 23.559 1.00 103.72 383 GLY A CA 1
ATOM 2868 C C . GLY A 1 407 ? -2.604 117.675 22.480 1.00 106.75 383 GLY A C 1
ATOM 2869 O O . GLY A 1 407 ? -3.012 117.475 21.326 1.00 104.13 383 GLY A O 1
ATOM 2870 N N . LEU A 1 408 ? -1.324 117.516 22.825 1.00 106.20 384 LEU A N 1
ATOM 2871 C CA . LEU A 1 408 ? -0.311 117.116 21.862 1.00 104.30 384 LEU A CA 1
ATOM 2872 C C . LEU A 1 408 ? 0.324 115.791 22.254 1.00 104.00 384 LEU A C 1
ATOM 2873 O O . LEU A 1 408 ? 0.491 115.480 23.438 1.00 99.91 384 LEU A O 1
ATOM 2878 N N . ALA A 1 409 ? 0.694 115.024 21.239 1.00 107.54 385 ALA A N 1
ATOM 2879 C CA . ALA A 1 409 ? 1.410 113.774 21.425 1.00 111.54 385 ALA A CA 1
ATOM 2880 C C . ALA A 1 409 ? 2.905 114.016 21.269 1.00 109.92 385 ALA A C 1
ATOM 2881 O O . ALA A 1 409 ? 3.336 114.803 20.420 1.00 105.10 385 ALA A O 1
ATOM 2883 N N . LEU A 1 410 ? 3.689 113.331 22.097 1.00 118.02 386 LEU A N 1
ATOM 2884 C CA . LEU A 1 410 ? 5.141 113.400 22.027 1.00 121.45 386 LEU A CA 1
ATOM 2885 C C . LEU A 1 410 ? 5.632 112.410 20.980 1.00 121.30 386 LEU A C 1
ATOM 2886 O O . LEU A 1 410 ? 5.427 111.201 21.121 1.00 128.41 386 LEU A O 1
ATOM 2891 N N . VAL A 1 411 ? 6.266 112.919 19.925 1.00 112.59 387 VAL A N 1
ATOM 2892 C CA . VAL A 1 411 ? 6.875 112.034 18.941 1.00 105.02 387 VAL A CA 1
ATOM 2893 C C . VAL A 1 411 ? 8.161 111.429 19.495 1.00 110.29 387 VAL A C 1
ATOM 2894 O O . VAL A 1 411 ? 8.334 110.205 19.509 1.00 117.31 387 VAL A O 1
ATOM 2898 N N . LYS A 1 412 ? 9.078 112.270 19.968 1.00 105.89 388 LYS A N 1
ATOM 2899 C CA . LYS A 1 412 ? 10.375 111.779 20.410 1.00 103.36 388 LYS A CA 1
ATOM 2900 C C . LYS A 1 412 ? 11.077 112.860 21.218 1.00 97.42 388 LYS A C 1
ATOM 2901 O O . LYS A 1 412 ? 10.977 114.048 20.899 1.00 91.96 388 LYS A O 1
ATOM 2907 N N . VAL A 1 413 ? 11.775 112.441 22.268 1.00 98.03 389 VAL A N 1
ATOM 2908 C CA . VAL A 1 413 ? 12.717 113.313 22.952 1.00 93.59 389 VAL A CA 1
ATOM 2909 C C . VAL A 1 413 ? 14.099 113.080 22.353 1.00 97.23 389 VAL A C 1
ATOM 2910 O O . VAL A 1 413 ? 14.556 111.938 22.232 1.00 102.08 389 VAL A O 1
ATOM 2914 N N . TRP A 1 414 ? 14.736 114.159 21.905 1.00 96.26 390 TRP A N 1
ATOM 2915 C CA . TRP A 1 414 ? 16.076 114.109 21.329 1.00 94.28 390 TRP A CA 1
ATOM 2916 C C . TRP A 1 414 ? 17.041 114.639 22.372 1.00 96.98 390 TRP A C 1
ATOM 2917 O O . TRP A 1 414 ? 17.000 115.827 22.698 1.00 103.70 390 TRP A O 1
ATOM 2928 N N . ARG A 1 415 ? 17.907 113.778 22.898 1.00 100.90 391 ARG A N 1
ATOM 2929 C CA . ARG A 1 415 ? 18.927 114.225 23.842 1.00 101.85 391 ARG A CA 1
ATOM 2930 C C . ARG A 1 415 ? 20.217 113.452 23.610 1.00 106.97 391 ARG A C 1
ATOM 2931 O O . ARG A 1 415 ? 20.189 112.224 23.491 1.00 111.95 391 ARG A O 1
ATOM 2939 N N . LYS A 1 416 ? 21.343 114.176 23.531 1.00 109.55 392 LYS A N 1
ATOM 2940 C CA . LYS A 1 416 ? 22.674 113.579 23.435 1.00 117.52 392 LYS A CA 1
ATOM 2941 C C . LYS A 1 416 ? 23.337 113.598 24.806 1.00 128.77 392 LYS A C 1
ATOM 2942 O O . LYS A 1 416 ? 24.058 114.554 25.113 1.00 129.45 392 LYS A O 1
ATOM 2944 N N . PRO A 1 417 ? 23.148 112.537 25.640 1.00 138.32 393 PRO A N 1
ATOM 2945 C CA . PRO A 1 417 ? 23.497 112.610 27.075 1.00 141.69 393 PRO A CA 1
ATOM 2946 C C . PRO A 1 417 ? 24.829 113.280 27.382 1.00 140.67 393 PRO A C 1
ATOM 2947 O O . PRO A 1 417 ? 25.789 113.178 26.610 1.00 142.31 393 PRO A O 1
ATOM 2951 N N . GLY A 1 418 ? 24.892 113.968 28.520 1.00 136.78 394 GLY A N 1
ATOM 2952 C CA . GLY A 1 418 ? 25.920 114.962 28.732 1.00 132.95 394 GLY A CA 1
ATOM 2953 C C . GLY A 1 418 ? 25.614 116.289 28.079 1.00 125.17 394 GLY A C 1
ATOM 2954 O O . GLY A 1 418 ? 26.406 117.233 28.213 1.00 124.92 394 GLY A O 1
ATOM 2955 N N . ASP A 1 419 ? 24.508 116.372 27.348 1.00 117.56 395 ASP A N 1
ATOM 2956 C CA . ASP A 1 419 ? 23.963 117.621 26.846 1.00 110.24 395 ASP A CA 1
ATOM 2957 C C . ASP A 1 419 ? 22.786 117.993 27.735 1.00 92.48 395 ASP A C 1
ATOM 2958 O O . ASP A 1 419 ? 21.901 117.164 27.979 1.00 91.56 395 ASP A O 1
ATOM 2963 N N . MET A 1 420 ? 22.802 119.222 28.246 1.00 80.95 396 MET A N 1
ATOM 2964 C CA . MET A 1 420 ? 21.728 119.678 29.126 1.00 79.88 396 MET A CA 1
ATOM 2965 C C . MET A 1 420 ? 20.419 119.871 28.371 1.00 78.11 396 MET A C 1
ATOM 2966 O O . MET A 1 420 ? 19.343 119.578 28.904 1.00 76.39 396 MET A O 1
ATOM 2971 N N . MET A 1 421 ? 20.487 120.376 27.145 1.00 77.68 397 MET A N 1
ATOM 2972 C CA . MET A 1 421 ? 19.293 120.591 26.348 1.00 82.88 397 MET A CA 1
ATOM 2973 C C . MET A 1 421 ? 18.860 119.309 25.641 1.00 82.79 397 MET A C 1
ATOM 2974 O O . MET A 1 421 ? 19.674 118.448 25.293 1.00 80.93 397 MET A O 1
ATOM 2979 N N . GLY A 1 422 ? 17.556 119.205 25.414 1.00 78.02 398 GLY A N 1
ATOM 2980 C CA . GLY A 1 422 ? 17.018 118.270 24.451 1.00 74.64 398 GLY A CA 1
ATOM 2981 C C . GLY A 1 422 ? 15.973 118.964 23.609 1.00 76.65 398 GLY A C 1
ATOM 2982 O O . GLY A 1 422 ? 15.650 120.134 23.834 1.00 77.61 398 GLY A O 1
ATOM 2983 N N . ILE A 1 423 ? 15.439 118.236 22.633 1.00 78.35 399 ILE A N 1
ATOM 2984 C CA . ILE A 1 423 ? 14.377 118.763 21.787 1.00 76.14 399 ILE A CA 1
ATOM 2985 C C . ILE A 1 423 ? 13.140 117.894 21.950 1.00 80.67 399 ILE A C 1
ATOM 2986 O O . ILE A 1 423 ? 13.156 116.701 21.616 1.00 84.85 399 ILE A O 1
ATOM 2991 N N . ILE A 1 424 ? 12.072 118.498 22.458 1.00 77.30 400 ILE A N 1
ATOM 2992 C CA . ILE A 1 424 ? 10.780 117.833 22.573 1.00 82.48 400 ILE A CA 1
ATOM 2993 C C . ILE A 1 424 ? 10.059 117.975 21.238 1.00 83.88 400 ILE A C 1
ATOM 2994 O O . ILE A 1 424 ? 9.653 119.076 20.860 1.00 87.91 400 ILE A O 1
AT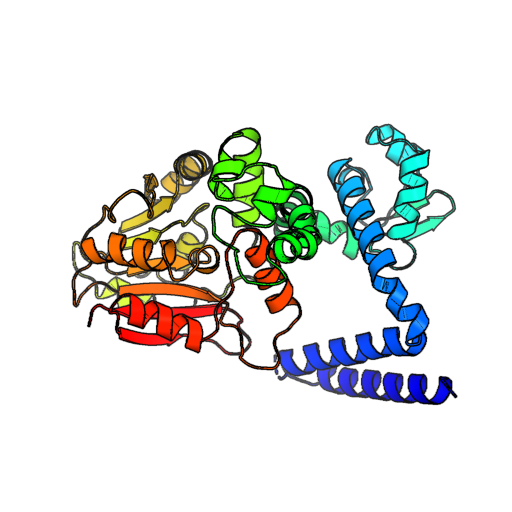OM 2999 N N . GLU A 1 425 ? 9.893 116.870 20.520 1.00 85.59 401 GLU A N 1
ATOM 3000 C CA . GLU A 1 425 ? 9.216 116.877 19.227 1.00 93.32 401 GLU A CA 1
ATOM 3001 C C . GLU A 1 425 ? 7.752 116.498 19.428 1.00 92.94 401 GLU A C 1
ATOM 3002 O O . GLU A 1 425 ? 7.454 115.440 19.990 1.00 91.88 401 GLU A O 1
ATOM 3008 N N . ALA A 1 426 ? 6.844 117.358 18.967 1.00 94.70 402 ALA A N 1
ATOM 3009 C CA . ALA A 1 426 ? 5.418 117.210 19.222 1.00 90.73 402 ALA A CA 1
ATOM 3010 C C . ALA A 1 426 ? 4.624 117.238 17.923 1.00 100.35 402 ALA A C 1
ATOM 3011 O O . ALA A 1 426 ? 5.101 117.704 16.886 1.00 104.96 402 ALA A O 1
ATOM 3013 N N . ARG A 1 427 ? 3.388 116.745 18.002 1.00 103.81 403 ARG A N 1
ATOM 3014 C CA . ARG A 1 427 ? 2.483 116.715 16.864 1.00 113.75 403 ARG A CA 1
ATOM 3015 C C . ARG A 1 427 ? 1.053 116.734 17.381 1.00 119.52 403 ARG A C 1
ATOM 3016 O O . ARG A 1 427 ? 0.786 116.302 18.506 1.00 119.44 403 ARG A O 1
ATOM 3024 N N . LEU A 1 428 ? 0.128 117.233 16.561 1.00 120.39 404 LEU A N 1
ATOM 3025 C CA . LEU A 1 428 ? -1.279 117.141 16.932 1.00 123.27 404 LEU A CA 1
ATOM 3026 C C . LEU A 1 428 ? -1.717 115.687 16.852 1.00 134.03 404 LEU A C 1
ATOM 3027 O O . LEU A 1 428 ? -1.447 115.000 15.862 1.00 138.52 404 LEU A O 1
ATOM 3032 N N . LYS A 1 429 ? -2.397 115.219 17.890 1.00 130.77 405 LYS A N 1
ATOM 3033 C CA . LYS A 1 429 ? -2.784 113.816 17.980 1.00 130.73 405 LYS A CA 1
ATOM 3034 C C . LYS A 1 429 ? -4.226 113.583 17.544 1.00 117.57 405 LYS A C 1
ATOM 3035 O O . LYS A 1 429 ? -4.811 114.422 16.873 1.00 114.69 405 LYS A O 1
#

Solvent-accessible surface area: 20194 Å² total; per-residue (Å²): 118,87,174,124,34,43,103,116,14,52,75,66,29,85,62,5,23,104,101,57,113,143,39,90,106,102,21,87,102,1,102,70,30,39,122,117,38,39,57,58,34,80,74,31,97,74,10,126,147,62,15,66,103,31,62,110,81,79,85,86,62,55,53,2,10,93,54,0,18,97,30,20,0,0,108,37,0,44,98,74,38,60,47,22,62,0,59,82,0,20,73,113,35,68,28,85,84,37,77,0,32,163,34,2,159,26,0,20,95,170,6,17,5,94,99,72,24,161,62,54,9,2,5,35,108,156,0,44,44,46,48,71,69,39,49,26,2,28,25,20,14,30,5,48,36,14,66,37,2,39,114,56,28,56,64,4,37,135,120,47,121,145,148,123,30,37,66,6,90,71,0,0,1,5,63,34,49,128,4,100,40,42,6,24,37,77,41,4,25,146,84,92,76,30,10,50,59,4,3,91,22,45,29,11,38,94,94,141,21,34,14,108,25,9,44,5,57,123,47,12,60,123,9,84,69,99,27,4,10,0,0,3,0,27,6,8,13,0,65,2,0,57,29,0,34,76,72,6,82,160,97,74,82,25,105,13,0,0,0,15,55,112,39,0,15,56,88,32,26,156,56,1,130,89,90,67,2,61,13,42,87,6,35,22,38,178,97,115,2,73,26,132,22,0,0,1,0,0,0,30,62,6,0,25,17,17,40,33,109,94,10,0,13,94,0,2,65,13,0,83,53,3,22,28,59,140,104,1,66,0,0,1,0,2,11,2,22,41,128,154,67,55,64,156,43,14,31,118,39,33,79,18,20,57,0,10,8,6,88,6,8,23,102,122,25,6,57,108,1,7,107,81,8,36,9,12,87,53,102,52,59,93,51,125,75,21,36,8,0,1,6,6,0,85,28,168

Organism: Penicillium oxalicum (NCBI:txid69781)

Radius of gyration: 23.79 Å; Cα contacts (8 Å, |Δi|>4): 636; chains: 1; bounding box: 56×49×66 Å

Sequence (396 aa):
AQKIAVQKDVDEVVAAAQRFLHGSGTSDEAKVDLQKKASNLVQTIRGPIPAALSSMEDIVKVASLRTLFEAGVFHAMPKGGASMTASEISAQTGLDKGILIRLMRAVTPLGPFHEVGEEEYAHTPFSEAYLTADIAGCFPVMSNFIFGPVLQICDFLRQNNWKDAITTRNNPFTLAHNCPGETMFEHLYKNSKNVAPVTKAEAADVDQIAMDLYPWEERLSDAKGSNATLVDIAGSHGNGTRAIMALAPKLNGCRFIVQDLEPVIGEHSQALRAEGIEPQVYDFLKQEQPVHGASIYYFRRVFHDWPDLPEGKKILDNTRAAMSREHSRILIHDIIVPEIGATMSHAWQDLSLMAIGGMERTEKDFARLLDIAGLALVKVWRKPGDMMGIIEARLK

InterPro domains:
  IPR001077 O-methyltransferase, C-terminal domain [PF00891] (182-384)
  IPR012967 Caffeic acid 3-O-methyltransferase-like, dimerisation domain [PF08100] (67-141)
  IPR016461 O-methyltransferase-like [PIRSF005739] (65-392)
  IPR016461 O-methyltransferase-like [PS51683] (62-404)
  IPR029063 S-adenosyl-L-methionine-dependent methyltransferase superfamily [G3DSA:3.40.50.150] (148-403)
  IPR029063 S-adenosyl-L-methionine-dependent methyltransferase superfamily [SSF53335] (169-402)
  IPR036388 Winged helix-like DNA-binding domain superfamily [G3DSA:1.10.10.10] (58-147)
  IPR036390 Winged helix DNA-binding domain superfamily [SSF46785] (56-138)

Foldseek 3Di:
DLVVVLVVLVVQLVVLVVVLVPDDCVNLVSVVSNVVSVVVNVDSVCDDPSVVCVVVLVVLLLVLLLVCVVQCLLVPADPDWDKDALVSSCVVRVPDSVVNLVSVVSQDVPHQWHDPDDRMTTGDVVSNVCVDQLNVLASNCCSVQQPQLLVCQVVQCVVVVNDPPDALQRFSRCVRVVPRRDGPVRVQVVDLVSLVSNLSNVVRDPVPADLVLDQLQVQLAPQPDLQNEEEQEQCQLVVSVVVSCVRHVVDDLGAYEYEDADSSCVVRVVVQVVVVHHYDYDDLQPAADPRANHQEYEYAPPQQLHALPPRLLSSLVSPVVRHDQPRYKYKHKFFAADPDDGDVVQVVVQSSSNRSRGGGHHPVRVVCSQVVNQKDFPDWGDDPVRRIIITIIGHD

B-factor: mean 82.0, std 24.64, range [39.81, 176.08]

Secondary structure (DSSP, 8-state):
-HHHHHHHHHHHHHHHHHHHTTS---HHHHHHHHHHHHHHHHHHHH-HHHHTTHHHHHHHHHHHHHHHHHTTHHHHSPTTS-EEEHHHHHHHH---HHHHHHHHTTTSSSSSSEEEETTEEE--HHHHGGGSHHHHHHHHHIIIIIHHHHHTHHHHHHTTTT-----SSSSHHHHHHT-TT--HHHHHHHSGGGHHHHHHHHH--TT----TTS-HHHHHHS--GGG-EEEEET-TTSHHHHHHHTT--S--S-EEEEEE-HHHHHHHHHHHHHTT-EEEE--TTTS--SS-S-SEEEEES-GGGS-IIIIIHHHHHHHHTT--TTT-EEEEEEEEE-SS---HHHHHHHHHHHTTT---EEHHHHHHHHHHTTEEEEEEE--TT-SEEEEEEEE-

Nearest PDB structures (foldseek):
  5w7p-assembly1_A-2  TM=1.003E+00  e=4.570E-76  Penicillium oxalicum
  5w7r-assembly1_A-2  TM=9.986E-01  e=4.253E-71  Penicillium oxalicum
  5w7s-assembly1_A-2  TM=1.000E+00  e=7.532E-70  Penicillium oxalicum
  6ix3-assembly1_A  TM=8.587E-01  e=2.888E-24  Aspergillus flavus NRRL3357
  6inw-assembly1_A  TM=8.640E-01  e=5.605E-24  Aspergillus flavus NRRL3357